Protein 6Z3N (pdb70)

Sequence (704 aa):
THLADHYNQAWLFAARAHRNQTLSGSPLPYLVHLGVANELLAADRDGAIERLGETLQIAVLHDTLEDTATSPEELRQQFGEFVCAGVQALSKRVGDGPKRSLDDYLQALAEGPAQYALVKLCDRITNLQPPPQTWNQDKIANYHQESQLILARLGHAHAATARRLREKIEHYRQYYTHLADHYNQAWLFAARAHRNQQTLSGSPLPYLVHLGVANELLAADRDGAIERLGETLQIAVLHDTLEDTATSPEELRQQFGEFVCAGVQALSKRVGDGPKRSLDDYLQALAEGPAQYALVKLCDRITNLQPPPQTWNQDKIANYHQESQLILARLGHAHAATARRLREKIEHYRQYYTHLADHYNQAWLFAARAHRNQTLSGSPLPYLVHLGVANELLAADRDGAIERLGETLQIAVLHDTLEDTATSPEELRQQFGEFVCAGVQALSKRVGDGPKRSLDDYLQALAEGPAQYALVKLCDRITNLQPPPQTWNQDKIANYHQESQLILARLGHAHAATARRLREKIEHYRQYYTHLADHYNQAWLFAARAHRNQTLSGSPLPYLVHLGVANELLAADRDGAIERLGETLQIAVLHDTLEDTATSPEELRQQFGEFVCAGVQALSKRVGDGPKRSLDDYLQALAEGPAQYALVKLCDRITNLQPPPQTWNQDKIANYHQESQLILARLGHAHAATARRLREKIEHYRQYY

Radius of gyration: 28.35 Å; Cα contacts (8 Å, |Δi|>4): 987; chains: 4; bounding box: 75×57×68 Å

Secondary structure (P-SEA, 3-state):
ccaaaaaaaaaaaaaaaaccccccccccccccccccaaaaaaaaaaccccaaaaaaaaaaaccccccccccaaaaaacccaaaaaaaaaacccccccccccaaaaaaaaaaccaaaaaaaaaaaaaacccccccccaaaaaaaaaaaaaaaaacccccaaaaaaaaaaaaaacccc/ccaaaaaaaaaaaaaaaaccccccccccccccccccaaaaaaaaaaccccaaaaaaaaaaaccccccccccaaaaaacccaaaaaaaaaacccccccccccaaaaaaaaaaccaaaaaaaaaaaaaacccccccccaaaaaaaaaaaaaaaaacccccaaaaaaaaaaaaaacccc/ccaaaaaaaaaaaaaaaaccccccccccccccccccaaaaaaaaaaccccaaaaaaaaaaaccccccccccaaaaaacccaaaaaaaaaacccccccccccaaaaaaaaaaccaaaaaaaaaaaaaacccccccccaaaaaaaaaaaaaaaaacccccaaaaaaaaaaaaaacccc/ccaaaaaaaaaaaaaaaaccccccccccccccccccaaaaaaaaaaccccaaaaaaaaaaaccccccccccaaaaaacccaaaaaaaaaacccccccccccaaaaaaaaaaccaaaaaaaaaaaaaacccccccccaaaaaaaaaaaaaaaaccccccaaaaaaaaaaaaaacccc

Solvent-accessible surface area: 31988 Å² total

Nearest PDB structures (foldseek):
  6z3n-assembly2_DDD  TM=1.006E+00  e=8.469E-25  Pseudomonas aeruginosa PAO1
  6yvc-assembly3_C  TM=9.981E-01  e=6.925E-23  Pseudomonas aeruginosa
  6z3o-assembly1_CCC-2  TM=9.935E-01  e=6.008E-23  Pseudomonas aeruginosa PAO1
  6yvc-assembly1_A  TM=9.984E-01  e=2.158E-22  Pseudomonas aeruginosa
  6yvc-assembly2_B  TM=9.973E-01  e=5.305E-22  Pseudomonas aeruginosa

Structure (mmCIF, N/CA/C/O backbone):
data_6Z3N
#
_entry.id   6Z3N
#
_cell.length_a   85.310
_cell.length_b   85.900
_cell.length_c   122.640
_cell.angle_alpha   90.000
_cell.angle_beta   102.340
_cell.angle_gamma   90.000
#
_symmetry.space_group_name_H-M   'C 1 2 1'
#
loop_
_entity.id
_entity.type
_entity.pdbx_description
1 polymer Hydrolase
2 non-polymer 'ACETATE ION'
3 non-polymer 'NICKEL (II) ION'
4 non-polymer GLYCEROL
5 water water
#
loop_
_atom_site.group_PDB
_atom_site.id
_atom_site.type_symbol
_atom_site.label_atom_id
_atom_site.label_alt_id
_atom_site.label_comp_id
_atom_site.label_asym_id
_atom_site.label_entity_id
_atom_site.label_seq_id
_atom_site.pdbx_PDB_ins_code
_atom_site.Cartn_x
_atom_site.Cartn_y
_atom_site.Cartn_z
_atom_site.occupancy
_atom_site.B_iso_or_equiv
_atom_site.auth_seq_id
_atom_site.auth_comp_id
_atom_site.auth_asym_id
_atom_site.auth_atom_id
_atom_site.pdbx_PDB_model_num
ATOM 1 N N . THR A 1 29 ? -79.287 11.650 3.011 1.000 51.102 8 THR AAA N 1
ATOM 2 C CA . THR A 1 29 ? -79.106 12.659 4.020 1.000 57.014 8 THR AAA CA 1
ATOM 3 C C . THR A 1 29 ? -77.640 13.131 3.955 1.000 45.034 8 THR AAA C 1
ATOM 4 O O . THR A 1 29 ? -76.735 12.393 3.471 1.000 49.974 8 THR AAA O 1
ATOM 8 N N . HIS A 1 30 ? -77.423 14.325 4.474 1.000 32.855 9 HIS AAA N 1
ATOM 9 C CA . HIS A 1 30 ? -76.207 15.149 4.304 1.000 26.592 9 HIS AAA CA 1
ATOM 10 C C . HIS A 1 30 ? -75.019 14.570 5.109 1.000 27.319 9 HIS AAA C 1
ATOM 11 O O . HIS A 1 30 ? -75.173 14.128 6.222 1.000 24.101 9 HIS AAA O 1
ATOM 18 N N . LEU A 1 31 ? -73.831 14.641 4.544 1.000 26.292 10 LEU AAA N 1
ATOM 19 C CA . LEU A 1 31 ? -72.558 14.210 5.176 1.000 26.117 10 LEU AAA CA 1
ATOM 20 C C . LEU A 1 31 ? -72.369 14.838 6.574 1.000 21.573 10 LEU AAA C 1
ATOM 21 O O . LEU A 1 31 ? -71.923 14.100 7.510 1.000 24.905 10 LEU AAA O 1
ATOM 26 N N . ALA A 1 32 ? -72.761 16.100 6.767 1.000 21.451 11 ALA AAA N 1
ATOM 27 C CA . ALA A 1 32 ? -72.583 16.791 8.077 1.000 23.135 11 ALA AAA CA 1
ATOM 28 C C . ALA A 1 32 ? -73.565 16.214 9.108 1.000 26.116 11 ALA AAA C 1
ATOM 29 O O . ALA A 1 32 ? -73.224 16.194 10.311 1.000 25.492 11 ALA AAA O 1
ATOM 31 N N . ASP A 1 33 ? -74.735 15.755 8.661 1.000 22.109 12 ASP AAA N 1
ATOM 32 C CA . ASP A 1 33 ? -75.736 15.136 9.555 1.000 23.365 12 ASP AAA CA 1
ATOM 33 C C . ASP A 1 33 ? -75.248 13.749 9.973 1.000 22.056 12 ASP AAA C 1
ATOM 34 O O . ASP A 1 33 ? -75.465 13.384 11.153 1.000 24.881 12 ASP AAA O 1
ATOM 39 N N . HIS A 1 34 ? -74.586 13.012 9.072 1.000 20.550 13 HIS AAA N 1
ATOM 40 C CA . HIS A 1 34 ? -73.961 11.718 9.410 1.000 23.579 13 HIS AAA CA 1
ATOM 41 C C . HIS A 1 34 ? -72.909 11.941 10.487 1.000 20.705 13 HIS AAA C 1
A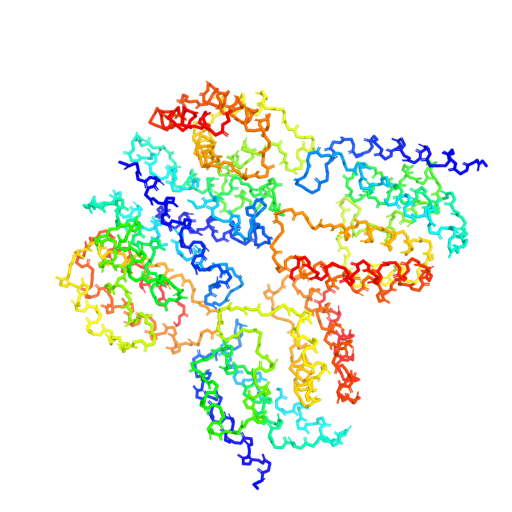TOM 42 O O . HIS A 1 34 ? -72.921 11.238 11.491 1.000 23.763 13 HIS AAA O 1
ATOM 49 N N . TYR A 1 35 ? -72.045 12.944 10.290 1.000 21.289 14 TYR AAA N 1
ATOM 50 C CA . TYR A 1 35 ? -70.968 13.256 11.260 1.000 23.845 14 TYR AAA CA 1
ATOM 51 C C . TYR A 1 35 ? -71.596 13.557 12.621 1.000 21.540 14 TYR AAA C 1
ATOM 52 O O . TYR A 1 35 ? -71.159 13.015 13.607 1.000 22.483 14 TYR AAA O 1
ATOM 61 N N . ASN A 1 36 ? -72.592 14.454 12.633 1.000 19.818 15 ASN AAA N 1
ATOM 62 C CA . ASN A 1 36 ? -73.143 15.004 13.895 1.000 21.656 15 ASN AAA CA 1
ATOM 63 C C . ASN A 1 36 ? -73.706 13.849 14.733 1.000 23.122 15 ASN AAA C 1
ATOM 64 O O . ASN A 1 36 ? -73.518 13.816 15.952 1.000 25.901 15 ASN AAA O 1
ATOM 69 N N . GLN A 1 37 ? -74.378 12.903 14.093 1.000 22.821 16 GLN AAA N 1
ATOM 70 C CA . GLN A 1 37 ? -75.036 11.817 14.846 1.000 25.166 16 GLN AAA CA 1
ATOM 71 C C . GLN A 1 37 ? -73.966 10.966 15.523 1.000 23.131 16 GLN AAA C 1
ATOM 72 O O . GLN A 1 37 ? -74.139 10.613 16.704 1.000 26.881 16 GLN AAA O 1
ATOM 78 N N . ALA A 1 38 ? -72.889 10.673 14.817 1.000 23.404 17 ALA AAA N 1
ATOM 79 C CA . ALA A 1 38 ? -71.799 9.814 15.342 1.000 24.105 17 ALA AAA CA 1
ATOM 80 C C . ALA A 1 38 ? -70.985 10.599 16.387 1.000 23.887 17 ALA AAA C 1
ATOM 81 O O . ALA A 1 38 ? -70.636 10.029 17.462 1.000 24.668 17 ALA AAA O 1
ATOM 83 N N . TRP A 1 39 ? -70.731 11.882 16.102 1.000 22.584 18 TRP AAA N 1
ATOM 84 C CA . TRP A 1 39 ? -69.956 12.808 16.976 1.000 21.988 18 TRP AAA CA 1
ATOM 85 C C . TRP A 1 39 ? -70.625 12.965 18.352 1.000 25.183 18 TRP AAA C 1
ATOM 86 O O . TRP A 1 39 ? -69.963 12.781 19.384 1.000 26.346 18 TRP AAA O 1
ATOM 97 N N . LEU A 1 40 ? -71.927 13.214 18.384 1.000 27.469 19 LEU AAA N 1
ATOM 98 C CA . LEU A 1 40 ? -72.642 13.381 19.674 1.000 29.263 19 LEU AAA CA 1
ATOM 99 C C . LEU A 1 40 ? -72.631 12.050 20.424 1.000 28.909 19 LEU AAA C 1
ATOM 100 O O . LEU A 1 40 ? -72.324 12.033 21.639 1.000 33.069 19 LEU AAA O 1
ATOM 105 N N . PHE A 1 41 ? -72.875 10.962 19.697 1.000 28.720 20 PHE AAA N 1
ATOM 106 C CA . PHE A 1 41 ? -72.803 9.600 20.252 1.000 28.431 20 PHE AAA CA 1
ATOM 107 C C . PHE A 1 41 ? -71.432 9.362 20.873 1.000 33.030 20 PHE AAA C 1
ATOM 108 O O . PHE A 1 41 ? -71.422 8.922 22.032 1.000 32.997 20 PHE AAA O 1
ATOM 116 N N . ALA A 1 42 ? -70.347 9.627 20.145 1.000 29.981 21 ALA AAA N 1
ATOM 117 C CA . ALA A 1 42 ? -68.970 9.427 20.644 1.000 30.239 21 ALA AAA CA 1
ATOM 118 C C . ALA A 1 42 ? -68.689 10.367 21.838 1.000 29.594 21 ALA AAA C 1
ATOM 119 O O . ALA A 1 42 ? -68.112 9.896 22.822 1.000 34.063 21 ALA AAA O 1
ATOM 121 N N . ALA A 1 43 ? -69.069 11.638 21.787 1.000 30.224 22 ALA AAA N 1
ATOM 122 C CA . ALA A 1 43 ? -68.763 12.600 22.881 1.000 29.298 22 ALA AAA CA 1
ATOM 123 C C . ALA A 1 43 ? -69.332 12.077 24.195 1.000 32.005 22 ALA AAA C 1
ATOM 124 O O . ALA A 1 43 ? -68.636 12.170 25.229 1.000 39.011 22 ALA AAA O 1
ATOM 126 N N . ARG A 1 44 ? -70.541 11.514 24.141 1.000 34.951 23 ARG AAA N 1
ATOM 127 C CA . ARG A 1 44 ? -71.239 10.944 25.333 1.000 34.071 23 ARG AAA CA 1
ATOM 128 C C . ARG A 1 44 ? -70.534 9.653 25.749 1.000 35.780 23 ARG AAA C 1
ATOM 129 O O . ARG A 1 44 ? -70.196 9.534 26.932 1.000 43.212 23 ARG AAA O 1
ATOM 137 N N . ALA A 1 45 ? -70.269 8.730 24.818 1.000 33.287 24 ALA AAA N 1
ATOM 138 C CA . ALA A 1 45 ? -69.679 7.403 25.145 1.000 37.619 24 ALA AAA CA 1
ATOM 139 C C . ALA A 1 45 ? -68.309 7.580 25.812 1.000 37.695 24 ALA AAA C 1
ATOM 140 O O . ALA A 1 45 ? -68.008 6.819 26.746 1.000 37.987 24 ALA AAA O 1
ATOM 142 N N . HIS A 1 46 ? -67.494 8.517 25.307 1.000 32.164 25 HIS AAA N 1
ATOM 143 C CA . HIS A 1 46 ? -66.095 8.754 25.749 1.000 36.766 25 HIS AAA CA 1
ATOM 144 C C . HIS A 1 46 ? -66.045 9.885 26.800 1.000 36.379 25 HIS AAA C 1
ATOM 145 O O . HIS A 1 46 ? -64.933 10.473 27.008 1.000 40.590 25 HIS AAA O 1
ATOM 152 N N . ARG A 1 47 ? -67.168 10.225 27.447 1.000 39.180 26 ARG AAA N 1
ATOM 153 C CA . ARG A 1 47 ? -67.268 11.487 28.243 1.000 48.258 26 ARG AAA CA 1
ATOM 154 C C . ARG A 1 47 ? -66.244 11.472 29.387 1.000 49.039 26 ARG AAA C 1
ATOM 155 O O . ARG A 1 47 ? -65.717 12.543 29.763 1.000 57.310 26 ARG AAA O 1
ATOM 163 N N . ASN A 1 48 ? -65.882 10.314 29.911 1.000 46.399 27 ASN AAA N 1
ATOM 164 C CA . ASN A 1 48 ? -65.050 10.394 31.138 1.000 79.774 27 ASN AAA CA 1
ATOM 165 C C . ASN A 1 48 ? -63.630 9.955 30.756 1.000 80.124 27 ASN AAA C 1
ATOM 166 O O . ASN A 1 48 ? -62.931 9.425 31.653 1.000 85.046 27 ASN AAA O 1
ATOM 171 N N . GLN A 1 49 ? -63.212 10.239 29.504 1.000 47.546 28 GLN AAA N 1
ATOM 172 C CA . GLN A 1 49 ? -61.947 9.725 28.900 1.000 42.691 28 GLN AAA CA 1
ATOM 173 C C . GLN A 1 49 ? -61.101 10.882 28.334 1.000 39.299 28 GLN AAA C 1
ATOM 174 O O . GLN A 1 49 ? -61.639 11.819 27.707 1.000 40.474 28 GLN AAA O 1
ATOM 180 N N . THR A 1 50 ? -59.789 10.778 28.532 1.000 45.350 29 THR AAA N 1
ATOM 181 C CA . THR A 1 50 ? -58.756 11.817 28.269 1.000 40.900 29 THR AAA CA 1
ATOM 182 C C . THR A 1 50 ? -57.787 11.263 27.196 1.000 40.790 29 THR AAA C 1
ATOM 183 O O . THR A 1 50 ? -57.769 10.025 27.001 1.000 46.495 29 THR AAA O 1
ATOM 187 N N . LEU A 1 51 ? -56.987 12.116 26.538 1.000 39.824 30 LEU AAA N 1
ATOM 188 C CA . LEU A 1 51 ? -55.787 11.688 25.750 1.000 47.051 30 LEU AAA CA 1
ATOM 189 C C . LEU A 1 51 ? -54.726 11.113 26.695 1.000 62.935 30 LEU AAA C 1
ATOM 190 O O . LEU A 1 51 ? -54.770 11.491 27.869 1.000 72.930 30 LEU AAA O 1
ATOM 195 N N . SER A 1 52 ? -53.776 10.307 26.188 1.000 73.091 31 SER AAA N 1
ATOM 196 C CA . SER A 1 52 ? -52.625 9.729 26.945 1.000 74.276 31 SER AAA CA 1
ATOM 197 C C . SER A 1 52 ? -51.888 10.813 27.739 1.000 73.657 31 SER AAA C 1
ATOM 198 O O . SER A 1 52 ? -51.232 11.667 27.095 1.000 83.033 31 SER AAA O 1
ATOM 201 N N . GLY A 1 53 ? -51.963 10.761 29.077 1.000 75.284 32 GLY AAA N 1
ATOM 202 C CA . GLY A 1 53 ? -51.201 11.639 29.991 1.000 87.631 32 GLY AAA CA 1
ATOM 203 C C . GLY A 1 53 ? -51.397 13.117 29.677 1.000 84.113 32 GLY AAA C 1
ATOM 204 O O . GLY A 1 53 ? -50.508 13.932 29.996 1.000 78.530 32 GLY AAA O 1
ATOM 205 N N . SER A 1 54 ? -52.517 13.460 29.049 1.000 74.055 33 SER AAA N 1
ATOM 206 C CA . SER A 1 54 ? -52.970 14.848 28.810 1.000 62.519 33 SER AAA CA 1
ATOM 207 C C . SER A 1 54 ? -54.333 14.984 29.473 1.000 55.856 33 SER AAA C 1
ATOM 208 O O . SER A 1 54 ? -55.099 14.025 29.512 1.000 58.998 33 SER AAA O 1
ATOM 211 N N . PRO A 1 55 ? -54.657 16.152 30.056 1.000 57.920 34 PRO AAA N 1
ATOM 212 C CA . PRO A 1 55 ? -55.992 16.383 30.611 1.000 57.042 34 PRO AAA CA 1
ATOM 213 C C . PRO A 1 55 ? -57.072 16.638 29.546 1.000 53.194 34 PRO AAA C 1
ATOM 214 O O . PRO A 1 55 ? -58.248 16.678 29.893 1.000 55.224 34 PRO AAA O 1
ATOM 218 N N . LEU A 1 56 ? -56.671 16.794 28.282 1.000 42.020 35 LEU AAA N 1
ATOM 219 C CA . LEU A 1 56 ? -57.601 17.120 27.174 1.000 38.477 35 LEU AAA CA 1
ATOM 220 C C . LEU A 1 56 ? -58.508 15.921 26.884 1.000 34.935 35 LEU AAA C 1
ATOM 221 O O . LEU A 1 56 ? -58.170 14.761 27.089 1.000 36.866 35 LEU AAA O 1
ATOM 226 N N . PRO A 1 57 ? -59.760 16.168 26.471 1.000 33.764 36 PRO AAA N 1
ATOM 227 C CA . PRO A 1 57 ? -60.693 15.076 26.211 1.000 30.696 36 PRO AAA CA 1
ATOM 228 C C . PRO A 1 57 ? -60.219 14.170 25.075 1.000 32.050 36 PRO AAA C 1
ATOM 229 O O . PRO A 1 57 ? -59.582 14.669 24.128 1.000 29.507 36 PRO AAA O 1
ATOM 233 N N . TYR A 1 58 ? -60.586 12.882 25.159 1.000 30.577 37 TYR AAA N 1
ATOM 234 C CA . TYR A 1 58 ? -60.274 11.895 24.094 1.000 34.288 37 TYR AAA CA 1
ATOM 235 C C . TYR A 1 58 ? -60.925 12.352 22.784 1.000 26.817 37 TYR AAA C 1
ATOM 236 O O . TYR A 1 58 ? -60.418 12.030 21.710 1.000 28.968 37 TYR AAA O 1
ATOM 245 N N . LEU A 1 59 ? -61.997 13.132 22.872 1.000 28.752 38 LEU AAA N 1
ATOM 246 C CA . LEU A 1 59 ? -62.666 13.692 21.681 1.000 28.655 38 LEU AAA CA 1
ATOM 247 C C . LEU A 1 59 ? -61.665 14.428 20.793 1.000 27.772 38 LEU AAA C 1
ATOM 248 O O . LEU A 1 59 ? -61.894 14.486 19.592 1.000 29.343 38 LEU AAA O 1
ATOM 253 N N . VAL A 1 60 ? -60.591 14.983 21.355 1.000 27.238 39 VAL AAA N 1
ATOM 254 C CA . VAL A 1 60 ? -59.566 15.707 20.555 1.000 24.303 39 VAL AAA CA 1
ATOM 255 C C . VAL A 1 60 ? -59.018 14.726 19.510 1.000 21.728 39 VAL AAA C 1
ATOM 256 O O . VAL A 1 60 ? -58.812 15.112 18.370 1.000 22.973 39 VAL AAA O 1
ATOM 260 N N . HIS A 1 61 ? -58.777 13.474 19.903 1.000 23.049 40 HIS AAA N 1
ATOM 261 C CA . HIS A 1 61 ? -58.231 12.437 18.979 1.000 26.440 40 HIS AAA CA 1
ATOM 262 C C . HIS A 1 61 ? -59.248 12.146 17.867 1.000 25.269 40 HIS AAA C 1
ATOM 263 O O . HIS A 1 61 ? -58.900 12.189 16.661 1.000 23.802 40 HIS AAA O 1
ATOM 270 N N . LEU A 1 62 ? -60.495 11.913 18.240 1.000 27.338 41 LEU AAA N 1
ATOM 271 C CA . LEU A 1 62 ? -61.557 11.549 17.257 1.000 25.043 41 LEU AAA CA 1
ATOM 272 C C . LEU A 1 62 ? -61.794 12.685 16.254 1.000 23.088 41 LEU AAA C 1
ATOM 273 O O . LEU A 1 62 ? -61.989 12.379 15.066 1.000 23.034 41 LEU AAA O 1
ATOM 278 N N . GLY A 1 63 ? -61.697 13.942 16.673 1.000 22.855 42 GLY AAA N 1
ATOM 279 C CA . GLY A 1 63 ? -61.851 15.076 15.724 1.000 21.907 42 GLY AAA CA 1
ATOM 280 C C . GLY A 1 63 ? -60.793 15.029 14.634 1.000 21.938 42 GLY AAA C 1
ATOM 281 O O . GLY A 1 63 ? -61.071 15.260 13.459 1.000 22.179 42 GLY AAA O 1
ATOM 290 N N . VAL A 1 65 ? -59.048 12.340 13.660 1.000 18.690 44 VAL AAA N 1
ATOM 291 C CA . VAL A 1 65 ? -59.147 11.160 12.806 1.000 19.828 44 VAL AAA CA 1
ATOM 292 C C . VAL A 1 65 ? -60.257 11.381 11.768 1.000 20.972 44 VAL AAA C 1
ATOM 293 O O . VAL A 1 65 ? -60.035 11.058 10.578 1.000 20.832 44 VAL AAA O 1
ATOM 297 N N . ALA A 1 66 ? -61.407 11.901 12.183 1.000 20.092 45 ALA AAA N 1
ATOM 298 C CA . ALA A 1 66 ? -62.534 12.157 11.243 1.000 21.557 45 ALA AAA CA 1
ATOM 299 C C . ALA A 1 66 ? -62.128 13.224 10.226 1.000 21.466 45 ALA AAA C 1
ATOM 300 O O . ALA A 1 66 ? -62.482 13.083 9.036 1.000 20.932 45 ALA AAA O 1
ATOM 302 N N . ASN A 1 67 ? -61.424 14.275 10.653 1.000 19.788 46 ASN AAA N 1
ATOM 303 C CA . ASN A 1 67 ? -60.980 15.315 9.711 1.000 17.979 46 ASN AAA CA 1
ATOM 304 C C . ASN A 1 67 ? -60.010 14.690 8.711 1.000 18.623 46 ASN AAA C 1
ATOM 305 O O . ASN A 1 67 ? -60.105 15.026 7.527 1.000 20.300 46 ASN AAA O 1
ATOM 310 N N . GLU A 1 68 ? -59.102 13.826 9.153 1.000 18.875 47 GLU AAA N 1
ATOM 311 C CA . GLU A 1 68 ? -58.169 13.159 8.189 1.000 20.144 47 GLU AAA CA 1
ATOM 312 C C . GLU A 1 68 ? -58.983 12.380 7.138 1.000 21.454 47 GLU AAA C 1
ATOM 313 O O . GLU A 1 68 ? -58.637 12.411 5.956 1.000 19.604 47 GLU AAA O 1
ATOM 319 N N . LEU A 1 69 ? -60.026 11.674 7.568 1.000 19.561 48 LEU AAA N 1
ATOM 320 C CA . LEU A 1 69 ? -60.843 10.838 6.659 1.000 21.224 48 LEU AAA CA 1
ATOM 321 C C . LEU A 1 69 ? -61.509 11.737 5.614 1.000 19.987 48 LEU AAA C 1
ATOM 322 O O . LEU A 1 69 ? -61.432 11.433 4.386 1.000 22.590 48 LEU AAA O 1
ATOM 327 N N . LEU A 1 70 ? -62.149 12.804 6.062 1.000 22.028 49 LEU AAA N 1
ATOM 328 C CA . LEU A 1 70 ? -62.887 13.695 5.136 1.000 24.036 49 LEU AAA CA 1
ATOM 329 C C . LEU A 1 70 ? -61.887 14.368 4.204 1.000 26.855 49 LEU AAA C 1
ATOM 330 O O . LEU A 1 70 ? -62.151 14.414 2.990 1.000 29.698 49 LEU AAA O 1
ATOM 335 N N . ALA A 1 71 ? -60.733 14.813 4.726 1.000 23.250 50 ALA AAA N 1
ATOM 336 C CA . ALA A 1 71 ? -59.673 15.369 3.877 1.000 20.134 50 ALA AAA CA 1
ATOM 337 C C . ALA A 1 71 ? -59.200 14.333 2.854 1.000 20.815 50 ALA AAA C 1
ATOM 338 O O . ALA A 1 71 ? -58.888 14.730 1.733 1.000 29.562 50 ALA AAA O 1
ATOM 340 N N . ALA A 1 72 ? -59.136 13.035 3.202 1.000 21.953 51 ALA AAA N 1
ATOM 341 C CA . ALA A 1 72 ? -58.623 11.981 2.292 1.000 22.782 51 ALA AAA CA 1
ATOM 342 C C . ALA A 1 72 ? -59.531 11.875 1.063 1.000 23.319 51 ALA AAA C 1
ATOM 343 O O . ALA A 1 72 ? -59.036 11.601 -0.030 1.000 22.295 51 ALA AAA O 1
ATOM 345 N N . ASP A 1 73 ? -60.830 12.095 1.247 1.000 25.263 52 ASP AAA N 1
ATOM 346 C CA . ASP A 1 73 ? -61.816 11.966 0.150 1.000 25.827 52 ASP AAA CA 1
ATOM 347 C C . ASP A 1 73 ? -61.477 12.968 -0.957 1.000 23.512 52 ASP AAA C 1
ATOM 348 O O . ASP A 1 73 ? -61.729 12.635 -2.116 1.000 29.811 52 ASP AAA O 1
ATOM 353 N N . ARG A 1 74 ? -60.902 14.130 -0.617 1.000 23.399 53 ARG AAA N 1
ATOM 354 C CA . ARG A 1 74 ? -60.560 15.198 -1.604 1.000 26.555 53 ARG AAA CA 1
ATOM 355 C C . ARG A 1 74 ? -59.448 14.713 -2.518 1.000 27.565 53 ARG AAA C 1
ATOM 356 O O . ARG A 1 74 ? -59.347 15.278 -3.613 1.000 30.192 53 ARG AAA O 1
ATOM 364 N N . ASP A 1 75 ? -58.627 13.758 -2.057 1.000 25.807 54 ASP AAA N 1
ATOM 365 C CA . ASP A 1 75 ? -57.451 13.213 -2.800 1.000 28.097 54 ASP AAA CA 1
ATOM 366 C C . ASP A 1 75 ? -57.750 11.802 -3.338 1.000 26.230 54 ASP AAA C 1
ATOM 367 O O . ASP A 1 75 ? -56.801 11.025 -3.622 1.000 30.467 54 ASP AAA O 1
ATOM 372 N N . GLY A 1 76 ? -59.012 11.438 -3.460 1.000 27.820 55 GLY AAA N 1
ATOM 373 C CA . GLY A 1 76 ? -59.404 10.101 -3.949 1.000 26.761 55 GLY AAA CA 1
ATOM 374 C C . GLY A 1 76 ? -60.723 9.699 -3.341 1.000 27.382 55 GLY AAA C 1
ATOM 375 O O . GLY A 1 76 ? -60.749 9.354 -2.149 1.000 24.757 55 GLY AAA O 1
ATOM 376 N N . ALA A 1 77 ? -61.805 9.789 -4.111 1.000 27.911 56 ALA AAA N 1
ATOM 377 C CA . ALA A 1 77 ? -63.187 9.635 -3.600 1.000 25.777 56 ALA AAA CA 1
ATOM 378 C C . ALA A 1 77 ? -63.341 8.235 -2.980 1.000 24.962 56 ALA AAA C 1
ATOM 379 O O . ALA A 1 77 ? -62.712 7.267 -3.478 1.000 29.464 56 ALA AAA O 1
ATOM 381 N N . ILE A 1 78 ? -64.095 8.148 -1.888 1.000 26.663 57 ILE AAA N 1
ATOM 382 C CA . ILE A 1 78 ? -64.299 6.975 -0.987 1.000 29.854 57 ILE AAA CA 1
ATOM 383 C C . ILE A 1 78 ? -65.745 6.565 -1.235 1.000 29.470 57 ILE AAA C 1
ATOM 384 O O . ILE A 1 78 ? -66.602 7.463 -1.257 1.000 30.307 57 ILE AAA O 1
ATOM 389 N N . GLU A 1 79 ? -66.023 5.300 -1.494 1.000 31.064 58 GLU AAA N 1
ATOM 390 C CA . GLU A 1 79 ? -67.431 4.799 -1.494 1.000 34.095 58 GLU AAA CA 1
ATOM 391 C C . GLU A 1 79 ? -67.954 4.834 -0.061 1.000 25.009 58 GLU AAA C 1
ATOM 392 O O . GLU A 1 79 ? -67.186 4.559 0.838 1.000 26.765 58 GLU AAA O 1
ATOM 398 N N . ARG A 1 80 ? -69.241 5.110 0.130 1.000 26.895 59 ARG AAA N 1
ATOM 399 C CA . ARG A 1 80 ? -69.914 5.103 1.459 1.000 24.547 59 ARG AAA CA 1
ATOM 400 C C . ARG A 1 80 ? -69.185 6.070 2.404 1.000 23.098 59 ARG AAA C 1
ATOM 401 O O . ARG A 1 80 ? -68.899 5.731 3.561 1.000 24.065 59 ARG AAA O 1
ATOM 409 N N . LEU A 1 81 ? -68.982 7.283 1.961 1.000 22.524 60 LEU AAA N 1
ATOM 410 C CA . LEU A 1 81 ? -68.202 8.313 2.706 1.000 24.577 60 LEU AAA CA 1
ATOM 411 C C . LEU A 1 81 ? -68.884 8.640 4.043 1.000 24.936 60 LEU AAA C 1
ATOM 412 O O . LEU A 1 81 ? -68.192 8.676 5.069 1.000 25.789 60 LEU AAA O 1
ATOM 417 N N . GLY A 1 82 ? -70.181 8.907 4.042 1.000 27.623 61 GLY AAA N 1
ATOM 418 C CA . GLY A 1 82 ? -70.911 9.229 5.279 1.000 23.939 61 GLY AAA CA 1
ATOM 419 C C . GLY A 1 82 ? -70.746 8.169 6.355 1.000 24.634 61 GLY AAA C 1
ATOM 420 O O . GLY A 1 82 ? -70.369 8.510 7.494 1.000 25.637 61 GLY AAA O 1
ATOM 421 N N . GLU A 1 83 ? -70.930 6.898 5.996 1.000 26.229 62 GLU AAA N 1
ATOM 422 C CA . GLU A 1 83 ? -70.780 5.784 6.967 1.000 25.182 62 GLU AAA CA 1
ATOM 423 C C . GLU A 1 83 ? -69.322 5.650 7.389 1.000 21.842 62 GLU AAA C 1
ATOM 424 O O . GLU A 1 83 ? -69.109 5.377 8.554 1.000 24.271 62 GLU AAA O 1
ATOM 430 N N . THR A 1 84 ? -68.370 5.872 6.473 1.000 23.930 63 THR AAA N 1
ATOM 431 C CA . THR A 1 84 ? -66.916 5.724 6.762 1.000 21.021 63 THR AAA CA 1
ATOM 432 C C . THR A 1 84 ? -66.533 6.852 7.728 1.000 19.671 63 THR AAA C 1
ATOM 433 O O . THR A 1 84 ? -65.768 6.634 8.643 1.000 20.027 63 THR AAA O 1
ATOM 437 N N . LEU A 1 85 ? -67.111 8.032 7.552 1.000 19.312 64 LEU AAA N 1
ATOM 438 C CA . LEU A 1 85 ? -66.824 9.149 8.462 1.000 18.990 64 LEU AAA CA 1
ATOM 439 C C . LEU A 1 85 ? -67.370 8.818 9.859 1.000 21.653 64 LEU AAA C 1
ATOM 440 O O . LEU A 1 85 ? -66.681 9.101 10.843 1.000 23.417 64 LEU AAA O 1
ATOM 445 N N . GLN A 1 86 ? -68.539 8.167 9.946 1.000 21.079 65 GLN AAA N 1
ATOM 446 C CA . GLN A 1 86 ? -69.097 7.729 11.249 1.000 19.798 65 GLN AAA CA 1
ATOM 447 C C . GLN A 1 86 ? -68.160 6.700 11.898 1.000 18.908 65 GLN AAA C 1
ATOM 448 O O . GLN A 1 86 ? -67.908 6.770 13.128 1.000 25.712 65 GLN AAA O 1
ATOM 454 N N . ILE A 1 87 ? -67.612 5.784 11.099 1.000 20.373 66 ILE AAA N 1
ATOM 455 C CA . ILE A 1 87 ? -66.685 4.749 11.630 1.000 20.351 66 ILE AAA CA 1
ATOM 456 C C . ILE A 1 87 ? -65.454 5.484 12.203 1.000 20.017 66 ILE AAA C 1
ATOM 457 O O . ILE A 1 87 ? -64.994 5.161 13.261 1.000 23.808 66 ILE AAA O 1
ATOM 462 N N . ALA A 1 88 ? -64.941 6.477 11.513 1.000 20.343 67 ALA AAA N 1
ATOM 463 C CA . ALA A 1 88 ? -63.787 7.256 12.005 1.000 20.048 67 ALA AAA CA 1
ATOM 464 C C . ALA A 1 88 ? -64.093 7.882 13.372 1.000 22.815 67 ALA AAA C 1
ATOM 465 O O . ALA A 1 88 ? -63.247 7.813 14.275 1.000 29.703 67 ALA AAA O 1
ATOM 467 N N . VAL A 1 89 ? -65.284 8.421 13.559 1.000 21.371 68 VAL AAA N 1
ATOM 468 C CA . VAL A 1 89 ? -65.695 9.030 14.853 1.000 22.473 68 VAL AAA CA 1
ATOM 469 C C . VAL A 1 89 ? -65.877 7.921 15.905 1.000 20.984 68 VAL AAA C 1
ATOM 470 O O . VAL A 1 89 ? -65.571 8.158 17.094 1.000 24.823 68 VAL AAA O 1
ATOM 474 N N . LEU A 1 90 ? -66.355 6.734 15.507 1.000 20.986 69 LEU AAA N 1
ATOM 475 C CA . LEU A 1 90 ? -66.876 5.719 16.469 1.000 21.899 69 LEU AAA CA 1
ATOM 476 C C . LEU A 1 90 ? -65.851 4.605 16.712 1.000 22.168 69 LEU AAA C 1
ATOM 477 O O . LEU A 1 90 ? -66.169 3.663 17.462 1.000 23.251 69 LEU AAA O 1
ATOM 482 N N . HIS A 1 91 ? -64.677 4.676 16.100 1.000 22.794 70 HIS AAA N 1
ATOM 483 C CA . HIS A 1 91 ? -63.771 3.500 15.942 1.000 25.690 70 HIS AAA CA 1
ATOM 484 C C . HIS A 1 91 ? -63.264 2.997 17.297 1.000 27.538 70 HIS AAA C 1
ATOM 485 O O . HIS A 1 91 ? -62.811 1.836 17.363 1.000 29.390 70 HIS AAA O 1
ATOM 492 N N . ASP A 1 92 ? -63.331 3.804 18.357 1.000 26.780 71 ASP AAA N 1
ATOM 493 C CA . ASP A 1 92 ? -62.824 3.385 19.688 1.000 33.104 71 ASP AAA CA 1
ATOM 494 C C . ASP A 1 92 ? -63.988 3.080 20.648 1.000 30.149 71 ASP AAA C 1
ATOM 495 O O . ASP A 1 92 ? -63.729 2.762 21.821 1.000 32.476 71 ASP AAA O 1
ATOM 500 N N . THR A 1 93 ? -65.238 3.141 20.207 1.000 32.287 72 THR AAA N 1
ATOM 501 C CA . THR A 1 93 ? -66.402 3.022 21.144 1.000 33.218 72 THR AAA CA 1
ATOM 502 C C . THR A 1 93 ? -66.493 1.613 21.747 1.000 34.918 72 THR AAA C 1
ATOM 503 O O . THR A 1 93 ? -66.877 1.505 22.927 1.000 37.725 72 THR AAA O 1
ATOM 507 N N . LEU A 1 94 ? -66.152 0.558 21.002 1.000 31.338 73 LEU AAA N 1
ATOM 508 C CA . LEU A 1 94 ? -66.301 -0.831 21.519 1.000 32.918 73 LEU AAA CA 1
ATOM 509 C C . LEU A 1 94 ? -65.106 -1.170 22.405 1.000 35.176 73 LEU AAA C 1
ATOM 510 O O . LEU A 1 94 ? -65.307 -1.892 23.412 1.000 39.952 73 LEU AAA O 1
ATOM 515 N N . GLU A 1 95 ? -63.919 -0.665 22.082 1.000 34.453 74 GLU AAA N 1
ATOM 516 C CA . GLU A 1 95 ? -62.723 -0.945 22.908 1.000 39.420 74 GLU AAA CA 1
ATOM 517 C C . GLU A 1 95 ? -62.889 -0.226 24.249 1.000 41.071 74 GLU AAA C 1
ATOM 518 O O . GLU A 1 95 ? -62.617 -0.869 25.275 1.000 46.837 74 GLU AAA O 1
ATOM 524 N N . ASP A 1 96 ? -63.342 1.029 24.260 1.000 39.960 75 ASP AAA N 1
ATOM 525 C CA . ASP A 1 96 ? -63.015 1.951 25.383 1.000 42.815 75 ASP AAA CA 1
ATOM 526 C C . ASP A 1 96 ? -64.254 2.383 26.168 1.000 41.728 75 ASP AAA C 1
ATOM 527 O O . ASP A 1 96 ? -64.061 3.077 27.167 1.000 51.065 75 ASP AAA O 1
ATOM 532 N N . THR A 1 97 ? -65.471 2.057 25.732 1.000 37.186 76 THR AAA N 1
ATOM 533 C CA . THR A 1 97 ? -66.721 2.629 26.322 1.000 42.623 76 THR AAA CA 1
ATOM 534 C C . THR A 1 97 ? -67.740 1.518 26.565 1.000 43.527 76 THR AAA C 1
ATOM 535 O O . THR A 1 97 ? -67.523 0.380 26.111 1.000 47.650 76 THR AAA O 1
ATOM 539 N N . ALA A 1 98 ? -68.842 1.877 27.205 1.000 47.857 77 ALA AAA N 1
ATOM 540 C CA . ALA A 1 98 ? -69.969 0.989 27.575 1.000 56.968 77 ALA AAA CA 1
ATOM 541 C C . ALA A 1 98 ? -70.760 0.579 26.329 1.000 56.907 77 ALA AAA C 1
ATOM 542 O O . ALA A 1 98 ? -71.652 -0.243 26.438 1.000 67.409 77 ALA AAA O 1
ATOM 544 N N . THR A 1 99 ? -70.415 1.100 25.161 1.000 48.850 78 THR AAA N 1
ATOM 545 C CA . THR A 1 99 ? -71.184 0.880 23.911 1.000 46.980 78 THR AAA CA 1
ATOM 546 C C . THR A 1 99 ? -71.195 -0.603 23.543 1.000 40.568 78 THR AAA C 1
ATOM 547 O O . THR A 1 99 ? -70.128 -1.213 23.620 1.000 44.669 78 THR AAA O 1
ATOM 551 N N . SER A 1 100 ? -72.342 -1.111 23.083 1.000 41.695 79 SER AAA N 1
ATOM 552 C CA . SER A 1 100 ? -72.550 -2.507 22.629 1.000 42.216 79 SER AAA CA 1
ATOM 553 C C . SER A 1 100 ? -72.591 -2.553 21.107 1.000 40.303 79 SER AAA C 1
ATOM 554 O O . SER A 1 100 ? -72.980 -1.580 20.472 1.000 38.504 79 SER AAA O 1
ATOM 557 N N . PRO A 1 101 ? -72.268 -3.691 20.463 1.000 42.701 80 PRO AAA N 1
ATOM 558 C CA . PRO A 1 101 ? -72.472 -3.808 19.017 1.000 43.818 80 PRO AAA CA 1
ATOM 559 C C . PRO A 1 101 ? -73.945 -3.575 18.659 1.000 49.995 80 PRO AAA C 1
ATOM 560 O O . PRO A 1 101 ? -74.192 -2.990 17.600 1.000 49.175 80 PRO AAA O 1
ATOM 564 N N . GLU A 1 102 ? -74.863 -4.018 19.528 1.000 48.866 81 GLU AAA N 1
ATOM 565 C CA . GLU A 1 102 ? -76.318 -3.896 19.283 1.000 63.955 81 GLU AAA CA 1
ATOM 566 C C . GLU A 1 102 ? -76.631 -2.397 19.119 1.000 60.739 81 GLU AAA C 1
ATOM 567 O O . GLU A 1 102 ? -77.307 -2.059 18.142 1.000 44.492 81 GLU AAA O 1
ATOM 573 N N . GLU A 1 103 ? -76.152 -1.528 20.019 1.000 56.919 82 GLU AAA N 1
ATOM 574 C CA . GLU A 1 103 ? -76.480 -0.078 19.986 1.000 51.730 82 GLU AAA CA 1
ATOM 575 C C . GLU A 1 103 ? -75.950 0.470 18.653 1.000 42.472 82 GLU AAA C 1
ATOM 576 O O . GLU A 1 103 ? -76.659 1.228 17.986 1.000 37.779 82 GLU AAA O 1
ATOM 582 N N . LEU A 1 104 ? -74.733 0.085 18.258 1.000 34.554 83 LEU AAA N 1
ATOM 583 C CA . LEU A 1 104 ? -74.146 0.604 16.983 1.000 31.781 83 LEU AAA CA 1
ATOM 584 C C . LEU A 1 104 ? -74.960 0.136 15.767 1.000 38.320 83 LEU AAA C 1
ATOM 585 O O . LEU A 1 104 ? -75.284 0.968 14.883 1.000 38.178 83 LEU AAA O 1
ATOM 590 N N . ARG A 1 105 ? -75.319 -1.152 15.718 1.000 34.136 84 ARG AAA N 1
ATOM 591 C CA . ARG A 1 105 ? -76.105 -1.689 14.585 1.000 34.326 84 ARG AAA CA 1
ATOM 592 C C . ARG A 1 105 ? -77.447 -0.950 14.531 1.000 35.805 84 ARG AAA C 1
ATOM 593 O O . ARG A 1 105 ? -77.810 -0.525 13.436 1.000 33.898 84 ARG AAA O 1
ATOM 601 N N . GLN A 1 106 ? -78.127 -0.748 15.665 1.000 36.976 85 GLN AAA N 1
ATOM 602 C CA . GLN A 1 106 ? -79.491 -0.145 15.676 1.000 36.429 85 GLN AAA CA 1
ATOM 603 C C . GLN A 1 106 ? -79.393 1.319 15.244 1.000 33.381 85 GLN AAA C 1
ATOM 604 O O . GLN A 1 106 ? -80.257 1.759 14.484 1.000 38.130 85 GLN AAA O 1
ATOM 610 N N . GLN A 1 107 ? -78.360 2.039 15.676 1.000 35.624 86 GLN AAA N 1
ATOM 611 C CA . GLN A 1 107 ? -78.312 3.507 15.485 1.000 31.670 86 GLN AAA CA 1
ATOM 612 C C . GLN A 1 107 ? -77.606 3.861 14.179 1.000 31.791 86 GLN AAA C 1
ATOM 613 O O . GLN A 1 107 ? -77.990 4.893 13.591 1.000 36.447 86 GLN AAA O 1
ATOM 619 N N . PHE A 1 108 ? -76.612 3.089 13.748 1.000 29.936 87 PHE AAA N 1
ATOM 620 C CA . PHE A 1 108 ? -75.756 3.438 12.574 1.000 27.371 87 PHE AAA CA 1
ATOM 621 C C . PHE A 1 108 ? -75.793 2.417 11.429 1.000 28.274 87 PHE AAA C 1
ATOM 622 O O . PHE A 1 108 ? -75.278 2.756 10.324 1.000 28.008 87 PHE AAA O 1
ATOM 630 N N . GLY A 1 109 ? -76.362 1.227 11.651 1.000 31.690 88 GLY AAA N 1
ATOM 631 C CA . GLY A 1 109 ? -76.434 0.163 10.633 1.000 30.958 88 GLY AAA CA 1
ATOM 632 C C . GLY A 1 109 ? -75.251 -0.811 10.647 1.000 32.148 88 GLY AAA C 1
ATOM 633 O O . GLY A 1 109 ? -74.197 -0.566 11.296 1.000 28.804 88 GLY AAA O 1
ATOM 634 N N . GLU A 1 110 ? -75.411 -1.920 9.925 1.000 30.655 89 GLU AAA N 1
ATOM 635 C CA . GLU A 1 110 ? -74.440 -3.054 9.942 1.000 29.579 89 GLU AAA CA 1
ATOM 636 C C . GLU A 1 110 ? -73.058 -2.614 9.428 1.000 28.725 89 GLU AAA C 1
ATOM 637 O O . GLU A 1 110 ? -72.049 -3.064 10.007 1.000 35.181 89 GLU AAA O 1
ATOM 643 N N . PHE A 1 111 ? -72.985 -1.814 8.369 1.000 26.973 90 PHE AAA N 1
ATOM 644 C CA . PHE A 1 111 ? -71.681 -1.461 7.762 1.000 25.614 90 PHE AAA CA 1
ATOM 645 C C . PHE A 1 111 ? -70.824 -0.674 8.764 1.000 26.986 90 PHE AAA C 1
ATOM 646 O O . PHE A 1 111 ? -69.608 -0.960 8.911 1.000 25.185 90 PHE AAA O 1
ATOM 654 N N . VAL A 1 112 ? -71.442 0.245 9.490 1.000 25.349 91 VAL AAA N 1
ATOM 655 C CA . VAL A 1 112 ? -70.743 1.009 10.571 1.000 24.153 91 VAL AAA CA 1
ATOM 656 C C . VAL A 1 112 ? -70.376 0.085 11.738 1.000 27.570 91 VAL AAA C 1
ATOM 657 O O . VAL A 1 112 ? -69.217 0.087 12.136 1.000 23.982 91 VAL AAA O 1
ATOM 661 N N . CYS A 1 113 ? -71.334 -0.663 12.289 1.000 27.202 92 CYS AAA N 1
ATOM 662 C CA . CYS A 1 113 ? -71.079 -1.666 13.353 1.000 29.207 92 CYS AAA CA 1
ATOM 663 C C . CYS A 1 113 ? -69.917 -2.578 12.936 1.000 27.864 92 CYS AAA C 1
ATOM 664 O O . CYS A 1 113 ? -68.976 -2.715 13.712 1.000 31.047 92 CYS AAA O 1
ATOM 667 N N . ALA A 1 114 ? -69.948 -3.165 11.744 1.000 30.342 93 ALA AAA N 1
ATOM 668 C CA . ALA A 1 114 ? -68.867 -4.085 11.284 1.000 32.490 93 ALA AAA CA 1
ATOM 669 C C . ALA A 1 114 ? -67.522 -3.347 11.202 1.000 24.197 93 ALA AAA C 1
ATOM 670 O O . ALA A 1 114 ? -66.476 -3.966 11.472 1.000 30.100 93 ALA AAA O 1
ATOM 672 N N . GLY A 1 115 ? -67.527 -2.079 10.828 1.000 25.037 94 GLY AAA N 1
ATOM 673 C CA . GLY A 1 115 ? -66.273 -1.307 10.764 1.000 24.532 94 GLY AAA CA 1
ATOM 674 C C . GLY A 1 115 ? -65.652 -1.108 12.136 1.000 26.787 94 GLY AAA C 1
ATOM 675 O O . GLY A 1 115 ? -64.425 -1.301 12.306 1.000 29.121 94 GLY AAA O 1
ATOM 676 N N . VAL A 1 116 ? -66.474 -0.694 13.094 1.000 23.375 95 VAL AAA N 1
ATOM 677 C CA . VAL A 1 116 ? -65.999 -0.474 14.476 1.000 27.351 95 VAL AAA CA 1
ATOM 678 C C . VAL A 1 116 ? -65.461 -1.813 15.030 1.000 26.948 95 VAL AAA C 1
ATOM 679 O O . VAL A 1 116 ? -64.396 -1.804 15.649 1.000 29.552 95 VAL AAA O 1
ATOM 683 N N . GLN A 1 117 ? -66.159 -2.935 14.796 1.000 27.209 96 GLN AAA N 1
ATOM 684 C CA . GLN A 1 117 ? -65.717 -4.269 15.240 1.000 27.455 96 GLN AAA CA 1
ATOM 685 C C . GLN A 1 117 ? -64.386 -4.615 14.563 1.000 26.755 96 GLN AAA C 1
ATOM 686 O O . GLN A 1 117 ? -63.495 -5.143 15.248 1.000 30.538 96 GLN AAA O 1
ATOM 692 N N . ALA A 1 118 ? -64.235 -4.300 13.280 1.000 25.807 97 ALA AAA N 1
ATOM 693 C CA . ALA A 1 118 ? -63.011 -4.641 12.504 1.000 28.264 97 ALA AAA CA 1
ATOM 694 C C . ALA A 1 118 ? -61.829 -3.886 13.122 1.000 29.147 97 ALA AAA C 1
ATOM 695 O O . ALA A 1 118 ? -60.731 -4.413 13.209 1.000 27.817 97 ALA AAA O 1
ATOM 697 N N . LEU A 1 119 ? -62.085 -2.679 13.607 1.000 26.471 98 LEU AAA N 1
ATOM 698 C CA . LEU A 1 119 ? -61.029 -1.783 14.141 1.000 23.651 98 LEU AAA CA 1
ATOM 699 C C . LEU A 1 119 ? -60.813 -2.010 15.635 1.000 25.206 98 LEU AAA C 1
ATOM 700 O O . LEU A 1 119 ? -59.932 -1.345 16.188 1.000 26.691 98 LEU AAA O 1
ATOM 705 N N . SER A 1 120 ? -61.599 -2.881 16.263 1.000 27.169 99 SER AAA N 1
ATOM 706 C CA . SER A 1 120 ? -61.470 -3.235 17.704 1.000 30.904 99 SER AAA CA 1
ATOM 707 C C . SER A 1 120 ? -60.585 -4.479 17.880 1.000 34.377 99 SER AAA C 1
ATOM 708 O O . SER A 1 120 ? -60.963 -5.566 17.412 1.000 36.842 99 SER AAA O 1
ATOM 711 N N . LYS A 1 121 ? -59.476 -4.307 18.593 1.000 35.354 100 LYS AAA N 1
ATOM 712 C CA . LYS A 1 121 ? -58.528 -5.389 18.985 1.000 42.236 100 LYS AAA CA 1
ATOM 713 C C . LYS A 1 121 ? -59.202 -6.277 20.023 1.000 42.152 100 LYS AAA C 1
ATOM 714 O O . LYS A 1 121 ? -58.938 -7.478 20.025 1.000 49.177 100 LYS AAA O 1
ATOM 720 N N . ARG A 1 122 ? -60.060 -5.675 20.854 1.000 47.513 101 ARG AAA N 1
ATOM 721 C CA . ARG A 1 122 ? -60.928 -6.363 21.840 1.000 53.465 101 ARG AAA CA 1
ATOM 722 C C . ARG A 1 122 ? -62.204 -5.539 22.016 1.000 51.624 101 ARG AAA C 1
ATOM 723 O O . ARG A 1 122 ? -62.092 -4.285 22.049 1.000 46.404 101 ARG AAA O 1
ATOM 731 N N . VAL A 1 123 ? -63.352 -6.213 22.114 1.000 53.207 102 VAL AAA N 1
ATOM 732 C CA . VAL A 1 123 ? -64.669 -5.569 22.418 1.000 72.316 102 VAL AAA CA 1
ATOM 733 C C . VAL A 1 123 ? -64.857 -5.658 23.938 1.000 84.720 102 VAL AAA C 1
ATOM 734 O O . VAL A 1 123 ? -65.353 -6.704 24.393 1.000 84.476 102 VAL AAA O 1
ATOM 738 N N . GLY A 1 124 ? -64.385 -4.638 24.680 1.000 76.385 103 GLY AAA N 1
ATOM 739 C CA . GLY A 1 124 ? -64.416 -4.571 26.161 1.000 80.932 103 GLY AAA CA 1
ATOM 740 C C . GLY A 1 124 ? -63.848 -5.817 26.820 1.000 84.698 103 GLY AAA C 1
ATOM 741 O O . GLY A 1 124 ? -62.708 -5.735 27.341 1.000 94.339 103 GLY AAA O 1
ATOM 742 N N . ASP A 1 125 ? -64.634 -6.910 26.824 1.000 118.930 104 ASP AAA N 1
ATOM 743 C CA . ASP A 1 125 ? -64.264 -8.289 27.257 1.000 114.508 104 ASP AAA CA 1
ATOM 744 C C . ASP A 1 125 ? -64.386 -9.258 26.074 1.000 111.491 104 ASP AAA C 1
ATOM 745 O O . ASP A 1 125 ? -65.175 -8.997 25.145 1.000 95.774 104 ASP AAA O 1
ATOM 750 N N . GLY A 1 126 ? -63.689 -10.386 26.160 1.000 97.840 105 GLY AAA N 1
ATOM 751 C CA . GLY A 1 126 ? -63.306 -11.201 24.996 1.000 94.620 105 GLY AAA CA 1
ATOM 752 C C . GLY A 1 126 ? -61.804 -11.031 24.770 1.000 78.935 105 GLY AAA C 1
ATOM 753 O O . GLY A 1 126 ? -61.213 -10.022 25.201 1.000 76.971 105 GLY AAA O 1
ATOM 754 N N . PRO A 1 127 ? -61.136 -12.050 24.184 1.000 97.645 106 PRO AAA N 1
ATOM 755 C CA . PRO A 1 127 ? -59.685 -11.994 24.015 1.000 120.791 106 PRO AAA CA 1
ATOM 756 C C . PRO A 1 127 ? -59.249 -10.894 23.020 1.000 93.592 106 PRO AAA C 1
ATOM 757 O O . PRO A 1 127 ? -59.966 -10.570 22.069 1.000 106.763 106 PRO AAA O 1
ATOM 761 N N . LYS A 1 128 ? -58.099 -10.277 23.309 1.000 53.524 107 LYS AAA N 1
ATOM 762 C CA . LYS A 1 128 ? -57.386 -9.316 22.420 1.000 54.271 107 LYS AAA CA 1
ATOM 763 C C . LYS A 1 128 ? -56.844 -10.070 21.190 1.000 50.482 107 LYS AAA C 1
ATOM 764 O O . LYS A 1 128 ? -56.126 -11.044 21.370 1.000 59.870 107 LYS AAA O 1
ATOM 770 N N . ARG A 1 129 ? -57.188 -9.639 19.973 1.000 36.213 108 ARG AAA N 1
ATOM 771 C CA . ARG A 1 129 ? -56.626 -10.202 18.730 1.000 40.241 108 ARG AAA CA 1
ATOM 772 C C . ARG A 1 129 ? -55.177 -9.717 18.649 1.000 35.743 108 ARG AAA C 1
ATOM 773 O O . ARG A 1 129 ? -54.884 -8.604 19.115 1.000 38.971 108 ARG AAA O 1
ATOM 781 N N . SER A 1 130 ? -54.274 -10.533 18.117 1.000 32.128 109 SER AAA N 1
ATOM 782 C CA . SER A 1 130 ? -52.876 -10.099 17.918 1.000 39.510 109 SER AAA CA 1
ATOM 783 C C . SER A 1 130 ? -52.822 -9.227 16.658 1.000 33.317 109 SER AAA C 1
ATOM 784 O O . SER A 1 130 ? -53.710 -9.329 15.812 1.000 32.788 109 SER AAA O 1
ATOM 787 N N . LEU A 1 131 ? -51.803 -8.393 16.551 1.000 31.038 110 LEU AAA N 1
ATOM 788 C CA . LEU A 1 131 ? -51.688 -7.372 15.472 1.000 29.461 110 LEU AAA CA 1
ATOM 789 C C . LEU A 1 131 ? -51.705 -8.067 14.107 1.000 26.442 110 LEU AAA C 1
ATOM 790 O O . LEU A 1 131 ? -52.359 -7.571 13.185 1.000 34.013 110 LEU AAA O 1
ATOM 795 N N . ASP A 1 132 ? -51.014 -9.195 13.992 1.000 28.758 111 ASP AAA N 1
ATOM 796 C CA . ASP A 1 132 ? -50.963 -9.964 12.725 1.000 29.680 111 ASP AAA CA 1
ATOM 797 C C . ASP A 1 132 ? -52.394 -10.252 12.255 1.000 30.041 111 ASP AAA C 1
ATOM 798 O O . ASP A 1 132 ? -52.713 -10.008 11.091 1.000 31.251 111 ASP AAA O 1
ATOM 803 N N . ASP A 1 133 ? -53.227 -10.790 13.130 1.000 28.798 112 ASP AAA N 1
ATOM 804 C CA . ASP A 1 133 ? -54.585 -11.237 12.746 1.000 32.555 112 ASP AAA CA 1
ATOM 805 C C . ASP A 1 133 ? -55.426 -9.995 12.484 1.000 32.334 112 ASP AAA C 1
ATOM 806 O O . ASP A 1 133 ? -56.202 -9.988 11.535 1.000 31.686 112 ASP AAA O 1
ATOM 811 N N . TYR A 1 134 ? -55.222 -8.964 13.303 1.000 27.937 113 TYR AAA N 1
ATOM 812 C CA . TYR A 1 134 ? -56.013 -7.716 13.256 1.000 24.963 113 TYR AAA CA 1
ATOM 813 C C . TYR A 1 134 ? -55.773 -7.025 11.901 1.000 26.136 113 TYR AAA C 1
ATOM 814 O O . TYR A 1 134 ? -56.740 -6.636 11.200 1.000 25.149 113 TYR AAA O 1
ATOM 823 N N . LEU A 1 135 ? -54.496 -6.895 11.520 1.000 25.975 114 LEU AAA N 1
ATOM 824 C CA . LEU A 1 135 ? -54.124 -6.222 10.258 1.000 23.947 114 LEU AAA CA 1
ATOM 825 C C . LEU A 1 135 ? -54.542 -7.080 9.079 1.000 24.585 114 LEU AAA C 1
ATOM 826 O O . LEU A 1 135 ? -55.025 -6.507 8.073 1.000 26.539 114 LEU AAA O 1
ATOM 831 N N . GLN A 1 136 ? -54.383 -8.398 9.180 1.000 23.200 115 GLN AAA N 1
ATOM 832 C CA . GLN A 1 136 ? -54.759 -9.289 8.044 1.000 27.506 115 GLN AAA CA 1
ATOM 833 C C . GLN A 1 136 ? -56.262 -9.113 7.773 1.000 23.649 115 GLN AAA C 1
ATOM 834 O O . GLN A 1 136 ? -56.650 -8.972 6.614 1.000 25.592 115 GLN AAA O 1
ATOM 840 N N . ALA A 1 137 ? -57.079 -9.146 8.805 1.000 25.608 116 ALA AAA N 1
ATOM 841 C CA . ALA A 1 137 ? -58.549 -9.020 8.691 1.000 26.663 116 ALA AAA CA 1
ATOM 842 C C . ALA A 1 137 ? -58.897 -7.645 8.086 1.000 27.112 116 ALA AAA C 1
ATOM 843 O O . ALA A 1 137 ? -59.769 -7.595 7.197 1.000 28.177 116 ALA AAA O 1
ATOM 845 N N . LEU A 1 138 ? -58.208 -6.557 8.472 1.000 25.600 117 LEU AAA N 1
ATOM 846 C CA . LEU A 1 138 ? -58.482 -5.227 7.880 1.000 23.421 117 LEU AAA CA 1
ATOM 847 C C . LEU A 1 138 ? -58.084 -5.233 6.401 1.000 20.325 117 LEU AAA C 1
ATOM 848 O O . LEU A 1 138 ? -58.788 -4.614 5.609 1.000 25.554 117 LEU AAA O 1
ATOM 853 N N . ALA A 1 139 ? -57.018 -5.946 6.045 1.000 22.903 118 ALA AAA N 1
ATOM 854 C CA . ALA A 1 139 ? -56.447 -5.958 4.671 1.000 22.748 118 ALA AAA CA 1
ATOM 855 C C . ALA A 1 139 ? -57.389 -6.705 3.720 1.000 23.860 118 ALA AAA C 1
ATOM 856 O O . ALA A 1 139 ? -57.487 -6.306 2.558 1.000 25.884 118 ALA AAA O 1
ATOM 858 N N . GLU A 1 140 ? -58.045 -7.761 4.234 1.000 24.629 119 GLU AAA N 1
ATOM 859 C CA . GLU A 1 140 ? -58.894 -8.677 3.434 1.000 27.141 119 GLU AAA CA 1
ATOM 860 C C . GLU A 1 140 ? -60.350 -8.220 3.460 1.000 23.977 119 GLU AAA C 1
ATOM 861 O O . GLU A 1 140 ? -61.141 -8.771 2.696 1.000 32.503 119 GLU AAA O 1
ATOM 867 N N . GLY A 1 141 ? -60.696 -7.257 4.302 1.000 25.539 120 GLY AAA N 1
ATOM 868 C CA . GLY A 1 141 ? -62.066 -6.736 4.400 1.000 25.972 120 GLY AAA CA 1
ATOM 869 C C . GLY A 1 141 ? -62.283 -5.432 3.610 1.000 25.561 120 GLY AAA C 1
ATOM 870 O O . GLY A 1 141 ? -61.439 -4.984 2.825 1.000 29.361 120 GLY AAA O 1
ATOM 871 N N . PRO A 1 142 ? -63.443 -4.772 3.832 1.000 28.891 121 PRO AAA N 1
ATOM 872 C CA . PRO A 1 142 ? -63.751 -3.483 3.195 1.000 28.886 121 PRO AAA CA 1
ATOM 873 C C . PRO A 1 142 ? -62.622 -2.440 3.357 1.000 24.216 121 PRO AAA C 1
ATOM 874 O O . PRO A 1 142 ? -62.132 -2.193 4.444 1.000 26.114 121 PRO AAA O 1
ATOM 878 N N . ALA A 1 143 ? -62.188 -1.861 2.253 1.000 23.179 122 ALA AAA N 1
ATOM 879 C CA . ALA A 1 143 ? -61.020 -0.948 2.212 1.000 27.645 122 ALA AAA CA 1
ATOM 880 C C . ALA A 1 143 ? -61.287 0.278 3.089 1.000 25.464 122 ALA AAA C 1
ATOM 881 O O . ALA A 1 143 ? -60.328 0.863 3.616 1.000 25.481 122 ALA AAA O 1
ATOM 883 N N . GLN A 1 144 ? -62.557 0.661 3.244 1.000 23.039 123 GLN AAA N 1
ATOM 884 C CA . GLN A 1 144 ? -62.910 1.851 4.026 1.000 24.124 123 GLN AAA CA 1
ATOM 885 C C . GLN A 1 144 ? -62.465 1.634 5.475 1.000 22.092 123 GLN AAA C 1
ATOM 886 O O . GLN A 1 144 ? -61.970 2.584 6.110 1.000 22.843 123 GLN AAA O 1
ATOM 892 N N . TYR A 1 145 ? -62.571 0.420 5.983 1.000 22.754 124 TYR AAA N 1
ATOM 893 C CA . TYR A 1 145 ? -62.163 0.145 7.390 1.000 24.138 124 TYR AAA CA 1
ATOM 894 C C . TYR A 1 145 ? -60.635 0.287 7.513 1.000 26.172 124 TYR AAA C 1
ATOM 895 O O . TYR A 1 145 ? -60.154 0.907 8.486 1.000 23.250 124 TYR AAA O 1
ATOM 904 N N . ALA A 1 146 ? -59.889 -0.252 6.552 1.000 22.323 125 ALA AAA N 1
ATOM 905 C CA . ALA A 1 146 ? -58.422 -0.108 6.498 1.000 22.131 125 ALA AAA CA 1
ATOM 906 C C . ALA A 1 146 ? -58.048 1.378 6.397 1.000 22.643 125 ALA AAA C 1
ATOM 907 O O . ALA A 1 146 ? -57.107 1.784 7.049 1.000 25.322 125 ALA AAA O 1
ATOM 909 N N . LEU A 1 147 ? -58.806 2.178 5.645 1.000 19.272 126 LEU AAA N 1
ATOM 910 C CA . LEU A 1 147 ? -58.500 3.608 5.436 1.000 18.988 126 LEU AAA CA 1
ATOM 911 C C . LEU A 1 147 ? -58.664 4.327 6.773 1.000 19.923 126 LEU AAA C 1
ATOM 912 O O . LEU A 1 147 ? -57.790 5.179 7.105 1.000 21.692 126 LEU AAA O 1
ATOM 917 N N . VAL A 1 148 ? -59.692 3.957 7.555 1.000 22.069 127 VAL AAA N 1
ATOM 918 C CA . VAL A 1 148 ? -59.876 4.579 8.888 1.000 21.840 127 VAL AAA CA 1
ATOM 919 C C . VAL A 1 148 ? -58.667 4.262 9.761 1.000 21.088 127 VAL AAA C 1
ATOM 920 O O . VAL A 1 148 ? -58.188 5.174 10.454 1.000 21.871 127 VAL AAA O 1
ATOM 924 N N . LYS A 1 149 ? -58.142 3.052 9.678 1.000 19.404 128 LYS AAA N 1
ATOM 925 C CA . LYS A 1 149 ? -56.926 2.707 10.470 1.000 21.131 128 LYS AAA CA 1
ATOM 926 C C . LYS A 1 149 ? -55.747 3.548 9.980 1.000 21.880 128 LYS AAA C 1
ATOM 927 O O . LYS A 1 149 ? -54.988 4.025 10.824 1.000 21.651 128 LYS AAA O 1
ATOM 933 N N . LEU A 1 150 ? -55.598 3.786 8.680 1.000 18.589 129 LEU AAA N 1
ATOM 934 C CA . LEU A 1 150 ? -54.492 4.672 8.220 1.000 18.649 129 LEU AAA CA 1
ATOM 935 C C . LEU A 1 150 ? -54.622 6.074 8.837 1.000 19.505 129 LEU AAA C 1
ATOM 936 O O . LEU A 1 150 ? -53.631 6.645 9.253 1.000 20.812 129 LEU AAA O 1
ATOM 941 N N . CYS A 1 151 ? -55.826 6.618 8.882 1.000 20.496 130 CYS AAA N 1
ATOM 942 C CA . CYS A 1 151 ? -56.098 7.970 9.387 1.000 21.414 130 CYS AAA CA 1
ATOM 943 C C . CYS A 1 151 ? -55.837 7.996 10.898 1.000 20.573 130 CYS AAA C 1
ATOM 944 O O . CYS A 1 151 ? -55.359 8.996 11.413 1.000 20.686 130 CYS AAA O 1
ATOM 947 N N . ASP A 1 152 ? -56.198 6.935 11.600 1.000 19.309 131 ASP AAA N 1
ATOM 948 C CA . ASP A 1 152 ? -55.936 6.824 13.050 1.000 20.340 131 ASP AAA CA 1
ATOM 949 C C . ASP A 1 152 ? -54.423 6.863 13.285 1.000 21.921 131 ASP AAA C 1
ATOM 950 O O . ASP A 1 152 ? -53.952 7.575 14.170 1.000 23.760 131 ASP AAA O 1
ATOM 955 N N . ARG A 1 153 ? -53.658 6.090 12.525 1.000 21.347 132 ARG AAA N 1
ATOM 956 C CA . ARG A 1 153 ? -52.210 6.001 12.760 1.000 22.441 132 ARG AAA CA 1
ATOM 957 C C . ARG A 1 153 ? -51.581 7.339 12.359 1.000 24.718 132 ARG AAA C 1
ATOM 958 O O . ARG A 1 153 ? -50.707 7.801 13.072 1.000 23.257 132 ARG AAA O 1
ATOM 966 N N . ILE A 1 154 ? -52.013 7.967 11.255 1.000 20.799 133 ILE AAA N 1
ATOM 967 C CA . ILE A 1 154 ? -51.509 9.324 10.905 1.000 19.008 133 ILE AAA CA 1
ATOM 968 C C . ILE A 1 154 ? -51.657 10.250 12.115 1.000 19.902 133 ILE AAA C 1
ATOM 969 O O . ILE A 1 154 ? -50.707 11.040 12.422 1.000 21.141 133 ILE AAA O 1
ATOM 974 N N . THR A 1 155 ? -52.831 10.223 12.731 1.000 20.361 134 THR AAA N 1
ATOM 975 C CA . THR A 1 155 ? -53.177 11.080 13.873 1.000 20.294 134 THR AAA CA 1
ATOM 976 C C . THR A 1 155 ? -52.245 10.772 15.043 1.000 23.378 134 THR AAA C 1
ATOM 977 O O . THR A 1 155 ? -51.840 11.727 15.755 1.000 24.679 134 THR AAA O 1
ATOM 981 N N . ASN A 1 156 ? -51.897 9.510 15.208 1.000 20.022 135 ASN AAA N 1
ATOM 982 C CA . ASN A 1 156 ? -51.092 9.030 16.358 1.000 25.309 135 ASN AAA CA 1
ATOM 983 C C . ASN A 1 156 ? -49.613 9.309 16.121 1.000 25.592 135 ASN AAA C 1
ATOM 984 O O . ASN A 1 156 ? -48.852 9.078 17.045 1.000 30.497 135 ASN AAA O 1
ATOM 989 N N . LEU A 1 157 ? -49.228 9.809 14.954 1.000 20.342 136 LEU AAA N 1
ATOM 990 C CA . LEU A 1 157 ? -47.804 10.184 14.673 1.000 20.662 136 LEU AAA CA 1
ATOM 991 C C . LEU A 1 157 ? -47.575 11.684 14.805 1.000 21.466 136 LEU AAA C 1
ATOM 992 O O . LEU A 1 157 ? -46.570 12.183 14.271 1.000 25.115 136 LEU AAA O 1
ATOM 997 N N . GLN A 1 158 ? -48.433 12.368 15.560 1.000 27.183 137 GLN AAA N 1
ATOM 998 C CA . GLN A 1 158 ? -48.067 13.650 16.237 1.000 32.409 137 GLN AAA CA 1
ATOM 999 C C . GLN A 1 158 ? -46.874 13.368 17.158 1.000 31.852 137 GLN AAA C 1
ATOM 1000 O O . GLN A 1 158 ? -46.523 12.221 17.453 1.000 24.330 137 GLN AAA O 1
ATOM 1006 N N . PRO A 1 159 ? -46.214 14.402 17.711 1.000 30.522 138 PRO AAA N 1
ATOM 1007 C CA . PRO A 1 159 ? -45.131 14.152 18.653 1.000 32.030 138 PRO AAA CA 1
ATOM 1008 C C . PRO A 1 159 ? -45.575 13.212 19.757 1.000 31.443 138 PRO AAA C 1
ATOM 1009 O O . PRO A 1 159 ? -46.702 13.294 20.264 1.000 28.847 138 PRO AAA O 1
ATOM 1013 N N . PRO A 1 160 ? -44.711 12.295 20.201 1.000 29.447 139 PRO AAA N 1
ATOM 1014 C CA . PRO A 1 160 ? -45.159 11.303 21.172 1.000 28.587 139 PRO AAA CA 1
ATOM 1015 C C . PRO A 1 160 ? -45.465 11.943 22.524 1.000 31.212 139 PRO AAA C 1
ATOM 1016 O O . PRO A 1 160 ? -44.948 13.015 22.847 1.000 34.717 139 PRO AAA O 1
ATOM 1020 N N . PRO A 1 161 ? -46.301 11.294 23.364 1.000 34.601 140 PRO AAA N 1
ATOM 1021 C CA . PRO A 1 161 ? -46.484 11.724 24.749 1.000 39.537 140 PRO AAA CA 1
ATOM 1022 C C . PRO A 1 161 ? -45.159 11.872 25.521 1.000 39.925 140 PRO AAA C 1
ATOM 1023 O O . PRO A 1 161 ? -44.202 11.124 25.285 1.000 39.866 140 PRO AAA O 1
ATOM 1027 N N . GLN A 1 162 ? -45.119 12.827 26.442 1.000 37.476 141 GLN AAA N 1
ATOM 1028 C CA . GLN A 1 162 ? -43.851 13.318 27.033 1.000 43.979 141 GLN AAA CA 1
ATOM 1029 C C . GLN A 1 162 ? -43.289 12.271 28.002 1.000 39.898 141 GLN AAA C 1
ATOM 1030 O O . GLN A 1 162 ? -42.217 12.513 28.552 1.000 40.999 141 GLN AAA O 1
ATOM 1036 N N . THR A 1 163 ? -44.055 11.206 28.263 1.000 37.632 142 THR AAA N 1
ATOM 1037 C CA . THR A 1 163 ? -43.753 10.134 29.236 1.000 33.700 142 THR AAA CA 1
ATOM 1038 C C . THR A 1 163 ? -43.264 8.872 28.534 1.000 38.654 142 THR AAA C 1
ATOM 1039 O O . THR A 1 163 ? -43.005 7.903 29.238 1.000 35.375 142 THR AAA O 1
ATOM 1043 N N . TRP A 1 164 ? -43.178 8.856 27.203 1.000 36.698 143 TRP AAA N 1
ATOM 1044 C CA . TRP A 1 164 ? -42.641 7.687 26.463 1.000 35.728 143 TRP AAA CA 1
ATOM 1045 C C . TRP A 1 164 ? -41.114 7.782 26.368 1.000 32.316 143 TRP AAA C 1
ATOM 1046 O O . TRP A 1 164 ? -40.605 8.856 25.972 1.000 31.962 143 TRP AAA O 1
ATOM 1057 N N . ASN A 1 165 ? -40.424 6.679 26.642 1.000 34.422 144 ASN AAA N 1
ATOM 1058 C CA . ASN A 1 165 ? -38.942 6.576 26.484 1.000 40.527 144 ASN AAA CA 1
ATOM 1059 C C . ASN A 1 165 ? -38.615 6.309 25.009 1.000 36.755 144 ASN AAA C 1
ATOM 1060 O O . ASN A 1 165 ? -39.528 6.101 24.205 1.000 33.630 144 ASN AAA O 1
ATOM 1065 N N . GLN A 1 166 ? -37.327 6.296 24.694 1.000 40.896 145 GLN AAA N 1
ATOM 1066 C CA . GLN A 1 166 ? -36.817 6.055 23.323 1.000 43.407 145 GLN AAA CA 1
ATOM 1067 C C . GLN A 1 166 ? -37.319 4.701 22.764 1.000 38.770 145 GLN AAA C 1
ATOM 1068 O O . GLN A 1 166 ? -37.774 4.676 21.612 1.000 40.010 145 GLN AAA O 1
ATOM 1074 N N . ASP A 1 167 ? -37.169 3.589 23.516 1.000 39.158 146 ASP AAA N 1
ATOM 1075 C CA . ASP A 1 167 ? -37.576 2.201 23.095 1.000 42.875 146 ASP AAA CA 1
ATOM 1076 C C . ASP A 1 167 ? -39.080 2.177 22.737 1.000 38.020 146 ASP AAA C 1
ATOM 1077 O O . ASP A 1 167 ? -39.476 1.528 21.762 1.000 39.248 146 ASP AAA O 1
ATOM 1082 N N . LYS A 1 168 ? -39.916 2.861 23.519 1.000 32.508 147 LYS AAA N 1
ATOM 1083 C CA . LYS A 1 168 ? -41.377 2.919 23.277 1.000 34.732 147 LYS AAA CA 1
ATOM 1084 C C . LYS A 1 168 ? -41.662 3.667 21.961 1.000 41.909 147 LYS AAA C 1
ATOM 1085 O O . LYS A 1 168 ? -42.531 3.203 21.208 1.000 43.131 147 LYS AAA O 1
ATOM 1091 N N . ILE A 1 169 ? -41.023 4.826 21.773 1.000 34.022 148 ILE AAA N 1
ATOM 1092 C CA . ILE A 1 169 ? -41.195 5.652 20.537 1.000 32.618 148 ILE AAA CA 1
ATOM 1093 C C . ILE A 1 169 ? -40.697 4.796 19.363 1.000 31.406 148 ILE AAA C 1
ATOM 1094 O O . ILE A 1 169 ? -41.375 4.696 18.322 1.000 30.408 148 ILE AAA O 1
ATOM 1099 N N . ALA A 1 170 ? -39.568 4.114 19.539 1.000 29.492 149 ALA AAA N 1
ATOM 1100 C CA . ALA A 1 170 ? -39.011 3.222 18.471 1.000 34.636 149 ALA AAA CA 1
ATOM 1101 C C . ALA A 1 170 ? -40.030 2.113 18.163 1.000 34.629 149 ALA AAA C 1
ATOM 1102 O O . ALA A 1 170 ? -40.330 1.895 16.985 1.000 33.108 149 ALA AAA O 1
ATOM 1104 N N . ASN A 1 171 ? -40.559 1.440 19.200 1.000 36.076 150 ASN AAA N 1
ATOM 1105 C CA . ASN A 1 171 ? -41.532 0.333 19.024 1.000 38.362 150 ASN AAA CA 1
ATOM 1106 C C . ASN A 1 171 ? -42.739 0.859 18.242 1.000 30.888 150 ASN AAA C 1
ATOM 1107 O O . ASN A 1 171 ? -43.220 0.169 17.339 1.000 31.056 150 ASN AAA O 1
ATOM 1112 N N . TYR A 1 172 ? -43.228 2.054 18.577 1.000 29.608 151 TYR AAA N 1
ATOM 1113 C CA . TYR A 1 172 ? -44.437 2.639 17.931 1.000 28.641 151 TYR AAA CA 1
ATOM 1114 C C . TYR A 1 172 ? -44.158 2.926 16.448 1.000 31.995 151 TYR AAA C 1
ATOM 1115 O O . TYR A 1 172 ? -45.004 2.629 15.574 1.000 29.269 151 TYR AAA O 1
ATOM 1124 N N . HIS A 1 173 ? -42.999 3.519 16.182 1.000 27.377 152 HIS AAA N 1
ATOM 1125 C CA . HIS A 1 173 ? -42.503 3.776 14.808 1.000 29.251 152 HIS AAA CA 1
ATOM 1126 C C . HIS A 1 173 ? -42.537 2.448 14.031 1.000 29.323 152 HIS AAA C 1
ATOM 1127 O O . HIS A 1 173 ? -43.047 2.444 12.891 1.000 29.569 152 HIS AAA O 1
ATOM 1134 N N . GLN A 1 174 ? -42.031 1.356 14.621 1.000 30.167 153 GLN AAA N 1
ATOM 1135 C CA . GLN A 1 174 ? -41.941 0.028 13.942 1.000 33.717 153 GLN AAA CA 1
ATOM 1136 C C . GLN A 1 174 ? -43.345 -0.505 13.644 1.000 31.239 153 GLN AAA C 1
ATOM 1137 O O . GLN A 1 174 ? -43.576 -0.995 12.540 1.000 30.425 153 GLN AAA O 1
ATOM 1143 N N . GLU A 1 175 ? -44.246 -0.445 14.615 1.000 27.897 154 GLU AAA N 1
ATOM 1144 C CA . GLU A 1 175 ? -45.647 -0.877 14.393 1.000 30.065 154 GLU AAA CA 1
ATOM 1145 C C . GLU A 1 175 ? -46.273 -0.029 13.264 1.000 25.536 154 GLU AAA C 1
ATOM 1146 O O . GLU A 1 175 ? -47.015 -0.564 12.416 1.000 25.546 154 GLU AAA O 1
ATOM 1152 N N . SER A 1 176 ? -46.014 1.272 13.256 1.000 23.246 155 SER AAA N 1
ATOM 1153 C CA . SER A 1 176 ? -46.537 2.173 12.205 1.000 20.768 155 SER AAA CA 1
ATOM 1154 C C . SER A 1 176 ? -46.087 1.657 10.820 1.000 22.527 155 SER AAA C 1
ATOM 1155 O O . SER A 1 176 ? -46.874 1.690 9.833 1.000 23.046 155 SER AAA O 1
ATOM 1158 N N . GLN A 1 177 ? -44.847 1.170 10.722 1.000 23.182 156 GLN AAA N 1
ATOM 1159 C CA . GLN A 1 177 ? -44.321 0.731 9.402 1.000 24.293 156 GLN AAA CA 1
ATOM 1160 C C . GLN A 1 177 ? -45.073 -0.536 8.957 1.000 22.195 156 GLN AAA C 1
ATOM 1161 O O . GLN A 1 177 ? -45.321 -0.695 7.707 1.000 24.892 156 GLN AAA O 1
ATOM 1167 N N . LEU A 1 178 ? -45.448 -1.379 9.912 1.000 24.539 157 LEU AAA N 1
ATOM 1168 C CA . LEU A 1 178 ? -46.242 -2.614 9.633 1.000 24.106 157 LEU AAA CA 1
ATOM 1169 C C . LEU A 1 178 ? -47.638 -2.202 9.183 1.000 22.088 157 LEU AAA C 1
ATOM 1170 O O . LEU A 1 178 ? -48.135 -2.826 8.266 1.000 24.728 157 LEU AAA O 1
ATOM 1175 N N . ILE A 1 179 ? -48.242 -1.197 9.798 1.000 22.689 158 ILE AAA N 1
ATOM 1176 C CA . ILE A 1 179 ? -49.605 -0.749 9.391 1.000 22.662 158 ILE AAA CA 1
ATOM 1177 C C . ILE A 1 179 ? -49.526 -0.239 7.934 1.000 22.517 158 ILE AAA C 1
ATOM 1178 O O . ILE A 1 179 ? -50.363 -0.585 7.142 1.000 21.343 158 ILE AAA O 1
ATOM 1183 N N . LEU A 1 180 ? -48.538 0.566 7.576 1.000 20.699 159 LEU AAA N 1
ATOM 1184 C CA . LEU A 1 180 ? -48.406 1.058 6.198 1.000 21.663 159 LEU AAA CA 1
ATOM 1185 C C . LEU A 1 180 ? -48.233 -0.116 5.237 1.000 20.925 159 LEU AAA C 1
ATOM 1186 O O . LEU A 1 180 ? -48.894 -0.134 4.213 1.000 22.173 159 LEU AAA O 1
ATOM 1191 N N . ALA A 1 181 ? -47.376 -1.082 5.573 1.000 21.833 160 ALA AAA N 1
ATOM 1192 C CA . ALA A 1 181 ? -47.150 -2.250 4.718 1.000 22.061 160 ALA AAA CA 1
ATOM 1193 C C . ALA A 1 181 ? -48.472 -3.012 4.482 1.000 22.803 160 ALA AAA C 1
ATOM 1194 O O . ALA A 1 181 ? -48.782 -3.404 3.316 1.000 22.629 160 ALA AAA O 1
ATOM 1196 N N . ARG A 1 182 ? -49.227 -3.280 5.540 1.000 20.862 161 ARG AAA N 1
ATOM 1197 C CA . ARG A 1 182 ? -50.394 -4.216 5.480 1.000 22.965 161 ARG AAA CA 1
ATOM 1198 C C . ARG A 1 182 ? -51.632 -3.483 4.921 1.000 21.591 161 ARG AAA C 1
ATOM 1199 O O . ARG A 1 182 ? -52.426 -4.137 4.227 1.000 21.709 161 ARG AAA O 1
ATOM 1207 N N . LEU A 1 183 ? -51.768 -2.168 5.166 1.000 19.383 162 LEU AAA N 1
ATOM 1208 C CA . LEU A 1 183 ? -53.040 -1.451 4.897 1.000 18.152 162 LEU AAA CA 1
ATOM 1209 C C . LEU A 1 183 ? -52.905 -0.320 3.882 1.000 20.127 162 LEU AAA C 1
ATOM 1210 O O . LEU A 1 183 ? -53.954 0.235 3.517 1.000 20.713 162 LEU AAA O 1
ATOM 1215 N N . GLY A 1 184 ? -51.700 0.035 3.425 1.000 19.575 163 GLY AAA N 1
ATOM 1216 C CA . GLY A 1 184 ? -51.540 1.208 2.543 1.000 23.192 163 GLY AAA CA 1
ATOM 1217 C C . GLY A 1 184 ? -52.248 1.074 1.210 1.000 21.889 163 GLY AAA C 1
ATOM 1218 O O . GLY A 1 184 ? -52.534 2.134 0.564 1.000 24.130 163 GLY AAA O 1
ATOM 1219 N N . HIS A 1 185 ? -52.572 -0.139 0.802 1.000 21.518 164 HIS AAA N 1
ATOM 1220 C CA . HIS A 1 185 ? -53.296 -0.372 -0.476 1.000 21.248 164 HIS AAA CA 1
ATOM 1221 C C . HIS A 1 185 ? -54.653 0.335 -0.413 1.000 23.626 164 HIS AAA C 1
ATOM 1222 O O . HIS A 1 185 ? -55.238 0.562 -1.461 1.000 25.407 164 HIS AAA O 1
ATOM 1229 N N . ALA A 1 186 ? -55.174 0.624 0.784 1.000 20.504 165 ALA AAA N 1
ATOM 1230 C CA . ALA A 1 186 ? -56.599 1.035 0.925 1.000 20.778 165 ALA AAA CA 1
ATOM 1231 C C . ALA A 1 186 ? -56.870 2.403 0.250 1.000 18.291 165 ALA AAA C 1
ATOM 1232 O O . ALA A 1 186 ? -58.022 2.669 -0.161 1.000 22.345 165 ALA AAA O 1
ATOM 1234 N N . HIS A 1 187 ? -55.895 3.297 0.178 1.000 16.597 166 HIS AAA N 1
ATOM 1235 C CA . HIS A 1 187 ? -56.098 4.658 -0.352 1.000 17.688 166 HIS AAA CA 1
ATOM 1236 C C . HIS A 1 187 ? -54.717 5.275 -0.631 1.000 18.835 166 HIS AAA C 1
ATOM 1237 O O . HIS A 1 187 ? -54.003 5.549 0.312 1.000 20.325 166 HIS AAA O 1
ATOM 1244 N N . ALA A 1 188 ? -54.384 5.502 -1.886 1.000 21.194 167 ALA AAA N 1
ATOM 1245 C CA . ALA A 1 188 ? -52.996 5.803 -2.307 1.000 22.700 167 ALA AAA CA 1
ATOM 1246 C C . ALA A 1 188 ? -52.532 7.116 -1.657 1.000 20.388 167 ALA AAA C 1
ATOM 1247 O O . ALA A 1 188 ? -51.439 7.128 -1.072 1.000 22.483 167 ALA AAA O 1
ATOM 1249 N N . ALA A 1 189 ? -53.359 8.183 -1.689 1.000 18.925 168 ALA AAA N 1
ATOM 1250 C CA . ALA A 1 189 ? -52.971 9.505 -1.142 1.000 19.230 168 ALA AAA CA 1
ATOM 1251 C C . ALA A 1 189 ? -52.711 9.376 0.364 1.000 19.603 168 ALA AAA C 1
ATOM 1252 O O . ALA A 1 189 ? -51.734 9.958 0.875 1.000 20.259 168 ALA AAA O 1
ATOM 1254 N N . THR A 1 190 ? -53.560 8.612 1.069 1.000 18.398 169 THR AAA N 1
ATOM 1255 C CA . THR A 1 190 ? -53.435 8.488 2.532 1.000 19.766 169 THR AAA CA 1
ATOM 1256 C C . THR A 1 190 ? -52.201 7.627 2.850 1.000 20.270 169 THR AAA C 1
ATOM 1257 O O . THR A 1 190 ? -51.498 7.960 3.812 1.000 20.938 169 THR AAA O 1
ATOM 1261 N N . ALA A 1 191 ? -51.880 6.625 2.031 1.000 17.320 170 ALA AAA N 1
ATOM 1262 C CA . ALA A 1 191 ? -50.649 5.841 2.267 1.000 19.302 170 ALA AAA CA 1
ATOM 1263 C C . ALA A 1 191 ? -49.417 6.751 2.084 1.000 18.965 170 ALA AAA C 1
ATOM 1264 O O . ALA A 1 191 ? -48.455 6.667 2.901 1.000 21.689 170 ALA AAA O 1
ATOM 1266 N N . ARG A 1 192 ? -49.449 7.637 1.082 1.000 20.369 171 ARG AAA N 1
ATOM 1267 C CA . ARG A 1 192 ? -48.331 8.592 0.885 1.000 19.326 171 ARG AAA CA 1
ATOM 1268 C C . ARG A 1 192 ? -48.207 9.486 2.134 1.000 20.798 171 ARG AAA C 1
ATOM 1269 O O . ARG A 1 192 ? -47.064 9.775 2.577 1.000 22.368 171 ARG AAA O 1
ATOM 1277 N N . ARG A 1 193 ? -49.330 9.906 2.707 1.000 20.407 172 ARG AAA N 1
ATOM 1278 C CA . ARG A 1 193 ? -49.286 10.836 3.873 1.000 21.714 172 ARG AAA CA 1
ATOM 1279 C C . ARG A 1 193 ? -48.783 10.081 5.102 1.000 19.155 172 ARG AAA C 1
ATOM 1280 O O . ARG A 1 193 ? -47.945 10.617 5.830 1.000 21.920 172 ARG AAA O 1
ATOM 1288 N N . LEU A 1 194 ? -49.216 8.840 5.285 1.000 19.264 173 LEU AAA N 1
ATOM 1289 C CA . LEU A 1 194 ? -48.692 8.008 6.402 1.000 19.401 173 LEU AAA CA 1
ATOM 1290 C C . LEU A 1 194 ? -47.173 7.785 6.228 1.000 18.741 173 LEU AAA C 1
ATOM 1291 O O . LEU A 1 194 ? -46.453 7.925 7.199 1.000 22.108 173 LEU AAA O 1
ATOM 1296 N N . ARG A 1 195 ? -46.688 7.463 5.031 1.000 20.410 174 ARG AAA N 1
ATOM 1297 C CA . ARG A 1 195 ? -45.228 7.283 4.791 1.000 23.404 174 ARG AAA CA 1
ATOM 1298 C C . ARG A 1 195 ? -44.475 8.560 5.232 1.000 23.703 174 ARG AAA C 1
ATOM 1299 O O . ARG A 1 195 ? -43.473 8.442 5.966 1.000 25.286 174 ARG AAA O 1
ATOM 1307 N N . GLU A 1 196 ? -44.957 9.747 4.829 1.000 22.264 175 GLU AAA N 1
ATOM 1308 C CA . GLU A 1 196 ? -44.361 11.048 5.221 1.000 23.666 175 GLU AAA CA 1
ATOM 1309 C C . GLU A 1 196 ? -44.345 11.190 6.761 1.000 22.573 175 GLU AAA C 1
ATOM 1310 O O . GLU A 1 196 ? -43.317 11.681 7.316 1.000 27.206 175 GLU AAA O 1
ATOM 1316 N N . LYS A 1 197 ? -45.453 10.834 7.427 1.000 22.096 176 LYS AAA N 1
ATOM 1317 C CA . LYS A 1 197 ? -45.563 10.926 8.892 1.000 20.969 176 LYS AAA CA 1
ATOM 1318 C C . LYS A 1 197 ? -44.566 9.966 9.565 1.000 20.057 176 LYS AAA C 1
ATOM 1319 O O . LYS A 1 197 ? -43.950 10.332 10.599 1.000 21.365 176 LYS AAA O 1
ATOM 1325 N N . ILE A 1 198 ? -44.410 8.778 9.000 1.000 20.301 177 ILE AAA N 1
ATOM 1326 C CA . ILE A 1 198 ? -43.468 7.747 9.533 1.000 22.549 177 ILE AAA CA 1
ATOM 1327 C C . ILE A 1 198 ? -42.058 8.288 9.368 1.000 24.023 177 ILE AAA C 1
ATOM 1328 O O . ILE A 1 198 ? -41.307 8.201 10.335 1.000 25.826 177 ILE AAA O 1
ATOM 1333 N N . GLU A 1 199 ? -41.740 8.886 8.220 1.000 25.825 178 GLU AAA N 1
ATOM 1334 C CA . GLU A 1 199 ? -40.370 9.455 7.988 1.000 27.445 178 GLU AAA CA 1
ATOM 1335 C C . GLU A 1 199 ? -40.129 10.567 9.025 1.000 30.516 178 GLU AAA C 1
ATOM 1336 O O . GLU A 1 199 ? -39.041 10.572 9.662 1.000 30.773 178 GLU AAA O 1
ATOM 1342 N N . HIS A 1 200 ? -41.098 11.481 9.202 1.000 26.115 179 HIS AAA N 1
ATOM 1343 C CA . HIS A 1 200 ? -40.997 12.646 10.129 1.000 28.442 179 HIS AAA CA 1
ATOM 1344 C C . HIS A 1 200 ? -40.771 12.123 11.565 1.000 28.889 179 HIS AAA C 1
ATOM 1345 O O . HIS A 1 200 ? -39.955 12.704 12.331 1.000 29.800 179 HIS AAA O 1
ATOM 1352 N N . TYR A 1 201 ? -41.436 11.042 11.936 1.000 25.855 180 TYR AAA N 1
ATOM 1353 C CA . TYR A 1 201 ? -41.486 10.567 13.342 1.000 26.847 180 TYR AAA CA 1
ATOM 1354 C C . TYR A 1 201 ? -40.108 10.077 13.793 1.000 26.919 180 TYR AAA C 1
ATOM 1355 O O . TYR A 1 201 ? -39.860 10.083 14.988 1.000 27.796 180 TYR AAA O 1
ATOM 1364 N N . ARG A 1 202 ? -39.250 9.641 12.858 1.000 29.733 181 ARG AAA N 1
ATOM 1365 C CA . ARG A 1 202 ? -37.898 9.128 13.202 1.000 30.838 181 ARG AAA CA 1
ATOM 1366 C C . ARG A 1 202 ? -37.148 10.172 14.007 1.000 33.043 181 ARG AAA C 1
ATOM 1367 O O . ARG A 1 202 ? -36.267 9.779 14.773 1.000 38.910 181 ARG AAA O 1
ATOM 1375 N N . GLN A 1 203 ? -37.489 11.444 13.802 1.000 32.145 182 GLN AAA N 1
ATOM 1376 C CA . GLN A 1 203 ? -36.777 12.576 14.438 1.000 37.500 182 GLN AAA CA 1
ATOM 1377 C C . GLN A 1 203 ? -36.986 12.524 15.954 1.000 33.848 182 GLN AAA C 1
ATOM 1378 O O . GLN A 1 203 ? -36.181 13.124 16.649 1.000 35.921 182 GLN AAA O 1
ATOM 1384 N N . TYR A 1 204 ? -38.048 11.873 16.459 1.000 31.228 183 TYR AAA N 1
ATOM 1385 C CA . TYR A 1 204 ? -38.423 11.967 17.895 1.000 36.223 183 TYR AAA CA 1
ATOM 1386 C C . TYR A 1 204 ? -37.689 10.935 18.735 1.000 34.817 183 TYR AAA C 1
ATOM 1387 O O . TYR A 1 204 ? -37.979 10.837 19.921 1.000 42.305 183 TYR AAA O 1
ATOM 1396 N N . TYR A 1 205 ? -36.824 10.143 18.135 1.000 32.913 184 TYR AAA N 1
ATOM 1397 C CA . TYR A 1 205 ? -35.997 9.160 18.889 1.000 43.051 184 TYR AAA CA 1
ATOM 1398 C C . TYR A 1 205 ? -34.658 8.909 18.189 1.000 48.324 184 TYR AAA C 1
ATOM 1399 O O . TYR A 1 205 ? -34.374 9.387 17.077 1.000 56.087 184 TYR AAA O 1
ATOM 1409 N N . THR B 1 29 ? -40.141 -11.259 57.310 1.000 47.499 8 THR BBB N 1
ATOM 1410 C CA . THR B 1 29 ? -39.517 -10.912 56.020 1.000 42.220 8 THR BBB CA 1
ATOM 1411 C C . THR B 1 29 ? -38.875 -9.502 56.126 1.000 34.178 8 THR BBB C 1
ATOM 1412 O O . THR B 1 29 ? -39.443 -8.530 56.662 1.000 37.660 8 THR BBB O 1
ATOM 1416 N N . HIS B 1 30 ? -37.652 -9.398 55.672 1.000 27.758 9 HIS BBB N 1
ATOM 1417 C CA . HIS B 1 30 ? -36.799 -8.198 55.882 1.000 22.162 9 HIS BBB CA 1
ATOM 1418 C C . HIS B 1 30 ? -37.350 -7.007 55.075 1.000 22.581 9 HIS BBB C 1
ATOM 1419 O O . HIS B 1 30 ? -37.839 -7.180 53.968 1.000 25.359 9 HIS BBB O 1
ATOM 1426 N N . LEU B 1 31 ? -37.180 -5.814 55.616 1.000 24.968 10 LEU BBB N 1
ATOM 1427 C CA . LEU B 1 31 ? -37.661 -4.559 54.978 1.000 23.595 10 LEU BBB CA 1
ATOM 1428 C C . LEU B 1 31 ? -37.105 -4.424 53.551 1.000 19.526 10 LEU BBB C 1
ATOM 1429 O O . LEU B 1 31 ? -37.852 -3.962 52.655 1.000 23.659 10 LEU BBB O 1
ATOM 1434 N N . ALA B 1 32 ? -35.846 -4.807 53.326 1.000 20.565 11 ALA BBB N 1
ATOM 1435 C CA . ALA B 1 32 ? -35.203 -4.625 52.009 1.000 20.329 11 ALA BBB CA 1
ATOM 1436 C C . ALA B 1 32 ? -35.789 -5.631 51.017 1.000 19.568 11 ALA BBB C 1
ATOM 1437 O O . ALA B 1 32 ? -35.756 -5.362 49.817 1.000 25.025 11 ALA BBB O 1
ATOM 1439 N N . ASP B 1 33 ? -36.219 -6.802 51.488 1.000 21.014 12 ASP BBB N 1
ATOM 1440 C CA . ASP B 1 33 ? -36.831 -7.807 50.573 1.000 21.940 12 ASP BBB CA 1
ATOM 1441 C C . ASP B 1 33 ? -38.221 -7.303 50.192 1.000 21.668 12 ASP BBB C 1
ATOM 1442 O O . ASP B 1 33 ? -38.594 -7.519 49.042 1.000 26.526 12 ASP BBB O 1
ATOM 1447 N N . HIS B 1 34 ? -38.953 -6.674 51.121 1.000 20.831 13 HIS BBB N 1
ATOM 1448 C CA . HIS B 1 34 ? -40.239 -5.999 50.784 1.000 22.937 13 HIS BBB CA 1
ATOM 1449 C C . HIS B 1 34 ? -39.998 -4.980 49.679 1.000 20.281 13 HIS BBB C 1
ATOM 1450 O O . HIS B 1 34 ? -40.705 -4.993 48.677 1.000 21.774 13 HIS BBB O 1
ATOM 1457 N N . TYR B 1 35 ? -39.003 -4.111 49.856 1.000 20.466 14 TYR BBB N 1
ATOM 1458 C CA . TYR B 1 35 ? -38.712 -3.088 48.841 1.000 21.271 14 TYR BBB CA 1
ATOM 1459 C C . TYR B 1 35 ? -38.404 -3.774 47.512 1.000 18.788 14 TYR BBB C 1
ATOM 1460 O O . TYR B 1 35 ? -38.923 -3.367 46.485 1.000 22.491 14 TYR BBB O 1
ATOM 1469 N N . ASN B 1 36 ? -37.525 -4.775 47.524 1.000 19.800 15 ASN BBB N 1
ATOM 1470 C CA . ASN B 1 36 ? -37.029 -5.389 46.265 1.000 23.285 15 ASN BBB CA 1
ATOM 1471 C C . ASN B 1 36 ? -38.192 -5.963 45.459 1.000 22.041 15 ASN BBB C 1
ATOM 1472 O O . ASN B 1 36 ? -38.205 -5.819 44.224 1.000 25.293 15 ASN BBB O 1
ATOM 1477 N N . GLN B 1 37 ? -39.144 -6.593 46.127 1.000 22.864 16 GLN BBB N 1
ATOM 1478 C CA . GLN B 1 37 ? -40.296 -7.238 45.446 1.000 24.098 16 GLN BBB CA 1
ATOM 1479 C C . GLN B 1 37 ? -41.120 -6.153 44.739 1.000 23.786 16 GLN BBB C 1
ATOM 1480 O O . GLN B 1 37 ? -41.480 -6.319 43.535 1.000 26.321 16 GLN BBB O 1
ATOM 1486 N N . ALA B 1 38 ? -41.389 -5.067 45.427 1.000 21.643 17 ALA BBB N 1
ATOM 1487 C CA . ALA B 1 38 ? -42.218 -3.971 44.868 1.000 22.092 17 ALA BBB CA 1
ATOM 1488 C C . ALA B 1 38 ? -41.425 -3.213 43.790 1.000 23.867 17 ALA BBB C 1
ATOM 1489 O O . ALA B 1 38 ? -41.973 -2.871 42.743 1.000 23.209 17 ALA BBB O 1
ATOM 1491 N N . TRP B 1 39 ? -40.142 -2.981 44.048 1.000 25.694 18 TRP BBB N 1
ATOM 1492 C CA . TRP B 1 39 ? -39.245 -2.209 43.159 1.000 23.233 18 TRP BBB CA 1
ATOM 1493 C C . TRP B 1 39 ? -39.108 -2.912 41.799 1.000 22.904 18 TRP BBB C 1
ATOM 1494 O O . TRP B 1 39 ? -39.294 -2.278 40.766 1.000 23.345 18 TRP BBB O 1
ATOM 1505 N N . LEU B 1 40 ? -38.855 -4.213 41.795 1.000 24.732 19 LEU BBB N 1
ATOM 1506 C CA . LEU B 1 40 ? -38.692 -4.974 40.528 1.000 29.093 19 LEU BBB CA 1
ATOM 1507 C C . LEU B 1 40 ? -40.042 -5.001 39.792 1.000 26.000 19 LEU BBB C 1
ATOM 1508 O O . LEU B 1 40 ? -40.076 -4.814 38.544 1.000 28.367 19 LEU BBB O 1
ATOM 1513 N N . PHE B 1 41 ? -41.140 -5.113 40.539 1.000 27.881 20 PHE BBB N 1
ATOM 1514 C CA . PHE B 1 41 ? -42.512 -5.132 39.967 1.000 26.674 20 PHE BBB CA 1
ATOM 1515 C C . PHE B 1 41 ? -42.752 -3.788 39.273 1.000 26.050 20 PHE BBB C 1
ATOM 1516 O O . PHE B 1 41 ? -43.181 -3.783 38.110 1.000 26.176 20 PHE BBB O 1
ATOM 1524 N N . ALA B 1 42 ? -42.491 -2.671 39.968 1.000 26.768 21 ALA BBB N 1
ATOM 1525 C CA . ALA B 1 42 ? -42.670 -1.299 39.430 1.000 27.262 21 ALA BBB CA 1
ATOM 1526 C C . ALA B 1 42 ? -41.744 -1.058 38.227 1.000 25.779 21 ALA BBB C 1
ATOM 1527 O O . ALA B 1 42 ? -42.183 -0.430 37.243 1.000 27.184 21 ALA BBB O 1
ATOM 1529 N N . ALA B 1 43 ? -40.481 -1.472 38.308 1.000 26.299 22 ALA BBB N 1
ATOM 1530 C CA . ALA B 1 43 ? -39.531 -1.223 37.212 1.000 30.040 22 ALA BBB CA 1
ATOM 1531 C C . ALA B 1 43 ? -40.067 -1.919 35.955 1.000 28.349 22 ALA BBB C 1
ATOM 1532 O O . ALA B 1 43 ? -39.973 -1.345 34.856 1.000 27.400 22 ALA BBB O 1
ATOM 1534 N N . ARG B 1 44 ? -40.692 -3.096 36.098 1.000 28.563 23 ARG BBB N 1
ATOM 1535 C CA . ARG B 1 44 ? -41.285 -3.833 34.943 1.000 33.369 23 ARG BBB CA 1
ATOM 1536 C C . ARG B 1 44 ? -42.566 -3.107 34.501 1.000 30.516 23 ARG BBB C 1
ATOM 1537 O O . ARG B 1 44 ? -42.680 -2.799 33.303 1.000 34.611 23 ARG BBB O 1
ATOM 1545 N N . ALA B 1 45 ? -43.449 -2.778 35.445 1.000 30.898 24 ALA BBB N 1
ATOM 1546 C CA . ALA B 1 45 ? -44.753 -2.163 35.133 1.000 28.252 24 ALA BBB CA 1
ATOM 1547 C C . ALA B 1 45 ? -44.539 -0.834 34.399 1.000 29.268 24 ALA BBB C 1
ATOM 1548 O O . ALA B 1 45 ? -45.240 -0.554 33.430 1.000 28.659 24 ALA BBB O 1
ATOM 1550 N N . HIS B 1 46 ? -43.577 -0.044 34.833 1.000 27.021 25 HIS BBB N 1
ATOM 1551 C CA . HIS B 1 46 ? -43.318 1.291 34.276 1.000 26.422 25 HIS BBB CA 1
ATOM 1552 C C . HIS B 1 46 ? -42.210 1.251 33.205 1.000 27.128 25 HIS BBB C 1
ATOM 1553 O O . HIS B 1 46 ? -41.632 2.304 32.963 1.000 27.689 25 HIS BBB O 1
ATOM 1560 N N . ARG B 1 47 ? -41.875 0.092 32.636 1.000 29.645 26 ARG BBB N 1
ATOM 1561 C CA . ARG B 1 47 ? -40.634 -0.066 31.811 1.000 33.597 26 ARG BBB CA 1
ATOM 1562 C C . ARG B 1 47 ? -40.593 0.948 30.646 1.000 38.699 26 ARG BBB C 1
ATOM 1563 O O . ARG B 1 47 ? -39.508 1.439 30.285 1.000 59.651 26 ARG BBB O 1
ATOM 1571 N N . ASN B 1 48 ? -41.712 1.336 30.083 1.000 37.974 27 ASN BBB N 1
ATOM 1572 C CA . ASN B 1 48 ? -41.567 2.216 28.891 1.000 46.464 27 ASN BBB CA 1
ATOM 1573 C C . ASN B 1 48 ? -41.656 3.706 29.270 1.000 36.211 27 ASN BBB C 1
ATOM 1574 O O . ASN B 1 48 ? -41.680 4.515 28.360 1.000 45.370 27 ASN BBB O 1
ATOM 1579 N N A GLN B 1 49 ? -41.656 4.044 30.567 0.500 35.792 28 GLN BBB N 1
ATOM 1580 N N B GLN B 1 49 ? -41.605 4.041 30.561 0.500 37.799 28 GLN BBB N 1
ATOM 1581 C CA A GLN B 1 49 ? -42.128 5.373 31.068 0.500 31.557 28 GLN BBB CA 1
ATOM 1582 C CA B GLN B 1 49 ? -42.082 5.367 31.042 0.500 34.979 28 GLN BBB CA 1
ATOM 1583 C C A GLN B 1 49 ? -40.943 6.219 31.576 0.500 29.059 28 GLN BBB C 1
ATOM 1584 C C B GLN B 1 49 ? -40.919 6.221 31.574 0.500 30.266 28 GLN BBB C 1
ATOM 1585 O O A GLN B 1 49 ? -40.040 5.694 32.230 0.500 30.681 28 GLN BBB O 1
ATOM 1586 O O B GLN B 1 49 ? -40.011 5.705 32.235 0.500 31.494 28 GLN BBB O 1
ATOM 1597 N N . THR B 1 50 ? -40.995 7.518 31.287 1.000 28.557 29 THR BBB N 1
ATOM 1598 C CA . THR B 1 50 ? -40.036 8.543 31.742 1.000 29.110 29 THR BBB CA 1
ATOM 1599 C C . THR B 1 50 ? -40.758 9.518 32.660 1.000 31.187 29 THR BBB C 1
ATOM 1600 O O . THR B 1 50 ? -42.039 9.558 32.623 1.000 33.671 29 THR BBB O 1
ATOM 1604 N N . LEU B 1 51 ? -39.964 10.268 33.435 1.000 33.844 30 LEU BBB N 1
ATOM 1605 C CA . LEU B 1 51 ? -40.396 11.566 34.006 1.000 34.955 30 LEU BBB CA 1
ATOM 1606 C C . LEU B 1 51 ? -40.986 12.347 32.816 1.000 39.004 30 LEU BBB C 1
ATOM 1607 O O . LEU B 1 51 ? -40.442 12.241 31.675 1.000 38.347 30 LEU BBB O 1
ATOM 1612 N N . SER B 1 52 ? -42.055 13.093 33.048 1.000 37.051 31 SER BBB N 1
ATOM 1613 C CA . SER B 1 52 ? -42.710 13.927 32.010 1.000 40.127 31 SER BBB CA 1
ATOM 1614 C C . SER B 1 52 ? -41.696 14.949 31.464 1.000 38.051 31 SER BBB C 1
ATOM 1615 O O . SER B 1 52 ? -41.108 15.648 32.242 1.000 45.070 31 SER BBB O 1
ATOM 1618 N N . GLY B 1 53 ? -41.410 14.935 30.161 1.000 46.268 32 GLY BBB N 1
ATOM 1619 C CA . GLY B 1 53 ? -40.545 15.944 29.511 1.000 48.086 32 GLY BBB CA 1
ATOM 1620 C C . GLY B 1 53 ? -39.058 15.698 29.732 1.000 42.971 32 GLY BBB C 1
ATOM 1621 O O . GLY B 1 53 ? -38.257 16.617 29.433 1.000 52.552 32 GLY BBB O 1
ATOM 1622 N N . SER B 1 54 ? -38.682 14.495 30.168 1.000 38.888 33 SER BBB N 1
ATOM 1623 C CA . SER B 1 54 ? -37.294 14.107 30.540 1.000 44.973 33 SER BBB CA 1
ATOM 1624 C C . SER B 1 54 ? -36.951 12.768 29.894 1.000 40.283 33 SER BBB C 1
ATOM 1625 O O . SER B 1 54 ? -37.836 11.923 29.744 1.000 45.150 33 SER BBB O 1
ATOM 1628 N N . PRO B 1 55 ? -35.667 12.493 29.550 1.000 47.648 34 PRO BBB N 1
ATOM 1629 C CA . PRO B 1 55 ? -35.283 11.143 29.138 1.000 49.007 34 PRO BBB CA 1
ATOM 1630 C C . PRO B 1 55 ? -35.174 10.164 30.320 1.000 41.758 34 PRO BBB C 1
ATOM 1631 O O . PRO B 1 55 ? -35.070 8.976 30.088 1.000 45.014 34 PRO BBB O 1
ATOM 1635 N N . LEU B 1 56 ? -35.230 10.661 31.557 1.000 37.910 35 LEU BBB N 1
ATOM 1636 C CA . LEU B 1 56 ? -34.925 9.819 32.742 1.000 34.734 35 LEU BBB CA 1
ATOM 1637 C C . LEU B 1 56 ? -36.098 8.912 33.074 1.000 28.594 35 LEU BBB C 1
ATOM 1638 O O . LEU B 1 56 ? -37.261 9.265 32.966 1.000 29.863 35 LEU BBB O 1
ATOM 1643 N N . PRO B 1 57 ? -35.808 7.681 33.506 1.000 26.442 36 PRO BBB N 1
ATOM 1644 C CA . PRO B 1 57 ? -36.874 6.736 33.817 1.000 26.944 36 PRO BBB CA 1
ATOM 1645 C C . PRO B 1 57 ? -37.826 7.249 34.898 1.000 25.720 36 PRO BBB C 1
ATOM 1646 O O . PRO B 1 57 ? -37.399 7.976 35.812 1.000 27.905 36 PRO BBB O 1
ATOM 1650 N N . TYR B 1 58 ? -39.087 6.836 34.804 1.000 25.760 37 TYR BBB N 1
ATOM 1651 C CA . TYR B 1 58 ? -40.102 7.207 35.810 1.000 27.854 37 TYR BBB CA 1
ATOM 1652 C C . TYR B 1 58 ? -39.670 6.616 37.161 1.000 26.639 37 TYR BBB C 1
ATOM 1653 O O . TYR B 1 58 ? -39.980 7.166 38.212 1.000 24.034 37 TYR BBB O 1
ATOM 1662 N N . LEU B 1 59 ? -38.899 5.547 37.140 1.000 29.103 38 LEU BBB N 1
ATOM 1663 C CA . LEU B 1 59 ? -38.338 4.951 38.395 1.000 34.013 38 LEU BBB CA 1
ATOM 1664 C C . LEU B 1 59 ? -37.545 5.995 39.237 1.000 28.556 38 LEU BBB C 1
ATOM 1665 O O . LEU B 1 59 ? -37.456 5.840 40.476 1.000 26.535 38 LEU BBB O 1
ATOM 1670 N N . VAL B 1 60 ? -37.002 7.045 38.613 1.000 25.393 39 VAL BBB N 1
ATOM 1671 C CA . VAL B 1 60 ? -36.312 8.148 39.348 1.000 25.447 39 VAL BBB CA 1
ATOM 1672 C C . VAL B 1 60 ? -37.304 8.702 40.381 1.000 26.580 39 VAL BBB C 1
ATOM 1673 O O . VAL B 1 60 ? -36.919 8.891 41.544 1.000 26.586 39 VAL BBB O 1
ATOM 1677 N N . HIS B 1 61 ? -38.547 8.925 39.983 1.000 21.676 40 HIS BBB N 1
ATOM 1678 C CA . HIS B 1 61 ? -39.592 9.485 40.870 1.000 23.226 40 HIS BBB CA 1
ATOM 1679 C C . HIS B 1 61 ? -39.863 8.509 42.014 1.000 20.838 40 HIS BBB C 1
ATOM 1680 O O . HIS B 1 61 ? -39.860 8.925 43.192 1.000 22.838 40 HIS BBB O 1
ATOM 1687 N N . LEU B 1 62 ? -40.070 7.234 41.694 1.000 22.172 41 LEU BBB N 1
ATOM 1688 C CA . LEU B 1 62 ? -40.432 6.206 42.701 1.000 22.595 41 LEU BBB CA 1
ATOM 1689 C C . LEU B 1 62 ? -39.295 6.022 43.714 1.000 22.376 41 LEU BBB C 1
ATOM 1690 O O . LEU B 1 62 ? -39.589 5.876 44.909 1.000 22.270 41 LEU BBB O 1
ATOM 1695 N N . GLY B 1 63 ? -38.043 6.071 43.282 1.000 24.228 42 GLY BBB N 1
ATOM 169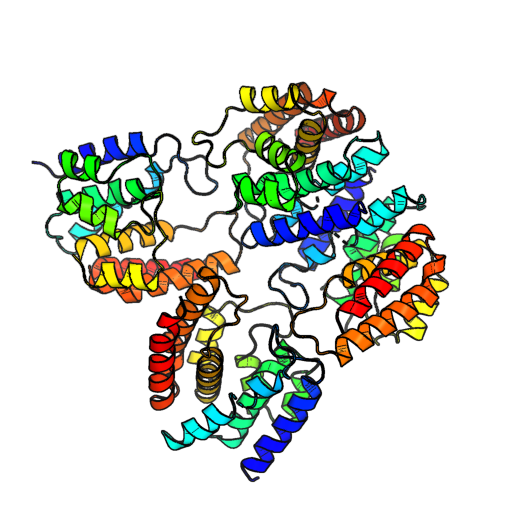6 C CA . GLY B 1 63 ? -36.917 5.928 44.221 1.000 22.849 42 GLY BBB CA 1
ATOM 1697 C C . GLY B 1 63 ? -36.924 7.037 45.249 1.000 20.862 42 GLY BBB C 1
ATOM 1698 O O . GLY B 1 63 ? -36.724 6.784 46.429 1.000 20.253 42 GLY BBB O 1
ATOM 1707 N N . VAL B 1 65 ? -39.626 8.793 46.208 1.000 19.902 44 VAL BBB N 1
ATOM 1708 C CA . VAL B 1 65 ? -40.783 8.730 47.097 1.000 19.093 44 VAL BBB CA 1
ATOM 1709 C C . VAL B 1 65 ? -40.549 7.667 48.159 1.000 19.302 44 VAL BBB C 1
ATOM 1710 O O . VAL B 1 65 ? -40.849 7.910 49.359 1.000 19.057 44 VAL BBB O 1
ATOM 1714 N N . ALA B 1 66 ? -39.978 6.533 47.763 1.000 17.411 45 ALA BBB N 1
ATOM 1715 C CA . ALA B 1 66 ? -39.764 5.419 48.719 1.000 21.801 45 ALA BBB CA 1
ATOM 1716 C C . ALA B 1 66 ? -38.664 5.813 49.697 1.000 20.872 45 ALA BBB C 1
ATOM 1717 O O . ALA B 1 66 ? -38.758 5.485 50.860 1.000 21.421 45 ALA BBB O 1
ATOM 1719 N N . ASN B 1 67 ? -37.646 6.523 49.237 1.000 19.973 46 ASN BBB N 1
ATOM 1720 C CA . ASN B 1 67 ? -36.597 7.001 50.175 1.000 21.858 46 ASN BBB CA 1
ATOM 1721 C C . ASN B 1 67 ? -37.198 8.002 51.179 1.000 19.337 46 ASN BBB C 1
ATOM 1722 O O . ASN B 1 67 ? -36.857 7.927 52.365 1.000 21.366 46 ASN BBB O 1
ATOM 1727 N N . GLU B 1 68 ? -38.012 8.944 50.727 1.000 20.527 47 GLU BBB N 1
ATOM 1728 C CA . GLU B 1 68 ? -38.680 9.894 51.647 1.000 18.901 47 GLU BBB CA 1
ATOM 1729 C C . GLU B 1 68 ? -39.408 9.088 52.738 1.000 17.860 47 GLU BBB C 1
ATOM 1730 O O . GLU B 1 68 ? -39.420 9.485 53.923 1.000 20.734 47 GLU BBB O 1
ATOM 1736 N N . LEU B 1 69 ? -40.083 8.014 52.342 1.000 17.808 48 LEU BBB N 1
ATOM 1737 C CA . LEU B 1 69 ? -40.923 7.250 53.269 1.000 21.709 48 LEU BBB CA 1
ATOM 1738 C C . LEU B 1 69 ? -40.007 6.587 54.294 1.000 20.330 48 LEU BBB C 1
ATOM 1739 O O . LEU B 1 69 ? -40.343 6.619 55.475 1.000 21.898 48 LEU BBB O 1
ATOM 1744 N N . LEU B 1 70 ? -38.897 5.991 53.850 1.000 21.693 49 LEU BBB N 1
ATOM 1745 C CA . LEU B 1 70 ? -38.037 5.245 54.809 1.000 24.775 49 LEU BBB CA 1
ATOM 1746 C C . LEU B 1 70 ? -37.342 6.250 55.741 1.000 25.559 49 LEU BBB C 1
ATOM 1747 O O . LEU B 1 70 ? -37.273 5.982 56.934 1.000 26.327 49 LEU BBB O 1
ATOM 1752 N N . ALA B 1 71 ? -36.945 7.424 55.221 1.000 22.481 50 ALA BBB N 1
ATOM 1753 C CA . ALA B 1 71 ? -36.381 8.528 56.023 1.000 22.725 50 ALA BBB CA 1
ATOM 1754 C C . ALA B 1 71 ? -37.424 9.032 57.029 1.000 24.538 50 ALA BBB C 1
ATOM 1755 O O . ALA B 1 71 ? -37.041 9.376 58.158 1.000 32.394 50 ALA BBB O 1
ATOM 1757 N N . ALA B 1 72 ? -38.717 9.059 56.672 1.000 25.310 51 ALA BBB N 1
ATOM 1758 C CA . ALA B 1 72 ? -39.785 9.540 57.588 1.000 21.275 51 ALA BBB CA 1
ATOM 1759 C C . ALA B 1 72 ? -39.855 8.651 58.831 1.000 20.737 51 ALA BBB C 1
ATOM 1760 O O . ALA B 1 72 ? -40.071 9.168 59.931 1.000 23.712 51 ALA BBB O 1
ATOM 1762 N N . ASP B 1 73 ? -39.689 7.358 58.667 1.000 20.682 52 ASP BBB N 1
ATOM 1763 C CA . ASP B 1 73 ? -39.772 6.391 59.798 1.000 24.905 52 ASP BBB CA 1
ATOM 1764 C C . ASP B 1 73 ? -38.712 6.735 60.861 1.000 23.358 52 ASP BBB C 1
ATOM 1765 O O . ASP B 1 73 ? -38.967 6.484 62.071 1.000 29.632 52 ASP BBB O 1
ATOM 1770 N N . ARG B 1 74 ? -37.559 7.278 60.444 1.000 25.166 53 ARG BBB N 1
ATOM 1771 C CA . ARG B 1 74 ? -36.458 7.665 61.373 1.000 28.733 53 ARG BBB CA 1
ATOM 1772 C C . ARG B 1 74 ? -36.931 8.764 62.322 1.000 27.136 53 ARG BBB C 1
ATOM 1773 O O . ARG B 1 74 ? -36.379 8.811 63.414 1.000 30.494 53 ARG BBB O 1
ATOM 1781 N N . ASP B 1 75 ? -37.894 9.590 61.903 1.000 23.938 54 ASP BBB N 1
ATOM 1782 C CA . ASP B 1 75 ? -38.387 10.785 62.633 1.000 27.220 54 ASP BBB CA 1
ATOM 1783 C C . ASP B 1 75 ? -39.817 10.514 63.099 1.000 27.230 54 ASP BBB C 1
ATOM 1784 O O . ASP B 1 75 ? -40.589 11.459 63.262 1.000 33.624 54 ASP BBB O 1
ATOM 1789 N N . GLY B 1 76 ? -40.168 9.249 63.273 1.000 27.943 55 GLY BBB N 1
ATOM 1790 C CA . GLY B 1 76 ? -41.428 8.851 63.914 1.000 29.201 55 GLY BBB CA 1
ATOM 1791 C C . GLY B 1 76 ? -41.904 7.560 63.320 1.000 28.181 55 GLY BBB C 1
ATOM 1792 O O . GLY B 1 76 ? -42.266 7.551 62.133 1.000 25.741 55 GLY BBB O 1
ATOM 1793 N N . ALA B 1 77 ? -41.822 6.493 64.100 1.000 26.394 56 ALA BBB N 1
ATOM 1794 C CA . ALA B 1 77 ? -41.998 5.120 63.593 1.000 28.300 56 ALA BBB CA 1
ATOM 1795 C C . ALA B 1 77 ? -43.419 4.962 63.019 1.000 25.319 56 ALA BBB C 1
ATOM 1796 O O . ALA B 1 77 ? -44.371 5.598 63.510 1.000 29.012 56 ALA BBB O 1
ATOM 1798 N N . ILE B 1 78 ? -43.498 4.223 61.916 1.000 27.117 57 ILE BBB N 1
ATOM 1799 C CA . ILE B 1 78 ? -44.687 3.902 61.069 1.000 32.537 57 ILE BBB CA 1
ATOM 18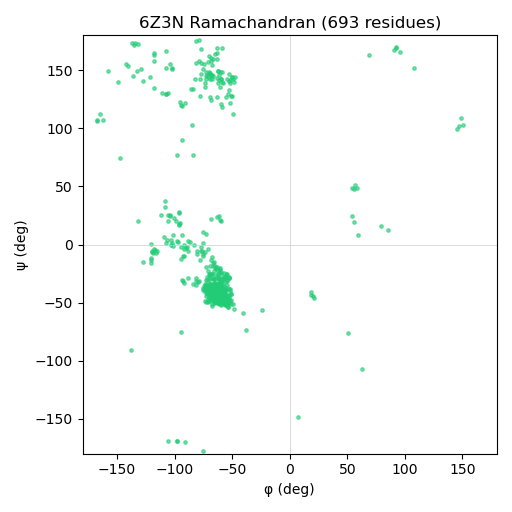00 C C . ILE B 1 78 ? -45.040 2.429 61.316 1.000 30.690 57 ILE BBB C 1
ATOM 1801 O O . ILE B 1 78 ? -44.123 1.587 61.223 1.000 30.533 57 ILE BBB O 1
ATOM 1806 N N . GLU B 1 79 ? -46.302 2.104 61.612 1.000 31.774 58 GLU BBB N 1
ATOM 1807 C CA . GLU B 1 79 ? -46.801 0.702 61.687 1.000 32.841 58 GLU BBB CA 1
ATOM 1808 C C . GLU B 1 79 ? -46.828 0.171 60.266 1.000 24.801 58 GLU BBB C 1
ATOM 1809 O O . GLU B 1 79 ? -47.114 0.963 59.387 1.000 24.776 58 GLU BBB O 1
ATOM 1815 N N . ARG B 1 80 ? -46.611 -1.131 60.069 1.000 27.483 59 ARG BBB N 1
ATOM 1816 C CA . ARG B 1 80 ? -46.644 -1.780 58.720 1.000 26.820 59 ARG BBB CA 1
ATOM 1817 C C . ARG B 1 80 ? -45.690 -1.039 57.776 1.000 26.407 59 ARG BBB C 1
ATOM 1818 O O . ARG B 1 80 ? -46.038 -0.742 56.596 1.000 26.781 59 ARG BBB O 1
ATOM 1826 N N . LEU B 1 81 ? -44.473 -0.808 58.250 1.000 23.586 60 LEU BBB N 1
ATOM 1827 C CA . LEU B 1 81 ? -43.470 -0.065 57.472 1.000 21.593 60 LEU BBB CA 1
ATOM 1828 C C . LEU B 1 81 ? -43.145 -0.793 56.154 1.000 22.589 60 LEU BBB C 1
ATOM 1829 O O . LEU B 1 81 ? -43.124 -0.125 55.107 1.000 22.902 60 LEU BBB O 1
ATOM 1834 N N . GLY B 1 82 ? -42.936 -2.101 56.159 1.000 23.563 61 GLY BBB N 1
ATOM 1835 C CA . GLY B 1 82 ? -42.618 -2.859 54.937 1.000 22.728 61 GLY BBB CA 1
ATOM 1836 C C . GLY B 1 82 ? -43.672 -2.674 53.861 1.000 23.202 61 GLY BBB C 1
ATOM 1837 O O . GLY B 1 82 ? -43.327 -2.356 52.703 1.000 23.185 61 GLY BBB O 1
ATOM 1838 N N . GLU B 1 83 ? -44.929 -2.897 54.203 1.000 24.484 62 GLU BBB N 1
ATOM 1839 C CA . GLU B 1 83 ? -46.035 -2.783 53.222 1.000 25.103 62 GLU BBB CA 1
ATOM 1840 C C . GLU B 1 83 ? -46.166 -1.313 52.792 1.000 24.046 62 GLU BBB C 1
ATOM 1841 O O . GLU B 1 83 ? -46.427 -1.068 51.600 1.000 25.065 62 GLU BBB O 1
ATOM 1847 N N . THR B 1 84 ? -45.939 -0.368 53.713 1.000 21.670 63 THR BBB N 1
ATOM 1848 C CA . THR B 1 84 ? -46.068 1.086 53.399 1.000 19.879 63 THR BBB CA 1
ATOM 1849 C C . THR B 1 84 ? -44.968 1.454 52.403 1.000 22.384 63 THR BBB C 1
ATOM 1850 O O . THR B 1 84 ? -45.235 2.188 51.442 1.000 22.179 63 THR BBB O 1
ATOM 1854 N N . LEU B 1 85 ? -43.773 0.908 52.575 1.000 21.191 64 LEU BBB N 1
ATOM 1855 C CA . LEU B 1 85 ? -42.684 1.152 51.598 1.000 19.468 64 LEU BBB CA 1
ATOM 1856 C C . LEU B 1 85 ? -43.049 0.575 50.237 1.000 20.366 64 LEU BBB C 1
ATOM 1857 O O . LEU B 1 85 ? -42.809 1.247 49.267 1.000 20.452 64 LEU BBB O 1
ATOM 1862 N N . GLN B 1 86 ? -43.701 -0.591 50.178 1.000 21.232 65 GLN BBB N 1
ATOM 1863 C CA . GLN B 1 86 ? -44.184 -1.178 48.884 1.000 20.331 65 GLN BBB CA 1
ATOM 1864 C C . GLN B 1 86 ? -45.250 -0.249 48.257 1.000 20.118 65 GLN BBB C 1
ATOM 1865 O O . GLN B 1 86 ? -45.162 0.053 47.044 1.000 22.855 65 GLN BBB O 1
ATOM 1871 N N . ILE B 1 87 ? -46.165 0.266 49.063 1.000 21.549 66 ILE BBB N 1
ATOM 1872 C CA . ILE B 1 87 ? -47.166 1.236 48.533 1.000 22.094 66 ILE BBB CA 1
ATOM 1873 C C . ILE B 1 87 ? -46.431 2.437 47.900 1.000 22.753 66 ILE BBB C 1
ATOM 1874 O O . ILE B 1 87 ? -46.836 2.877 46.824 1.000 24.423 66 ILE BBB O 1
ATOM 1879 N N . ALA B 1 88 ? -45.421 3.016 48.563 1.000 21.892 67 ALA BBB N 1
ATOM 1880 C CA . ALA B 1 88 ? -44.679 4.161 48.009 1.000 22.332 67 ALA BBB CA 1
ATOM 1881 C C . ALA B 1 88 ? -44.092 3.797 46.643 1.000 22.088 67 ALA BBB C 1
ATOM 1882 O O . ALA B 1 88 ? -44.165 4.609 45.722 1.000 24.847 67 ALA BBB O 1
ATOM 1884 N N . VAL B 1 89 ? -43.546 2.604 46.522 1.000 19.972 68 VAL BBB N 1
ATOM 1885 C CA . VAL B 1 89 ? -42.945 2.110 45.256 1.000 22.718 68 VAL BBB CA 1
ATOM 1886 C C . VAL B 1 89 ? -44.048 1.909 44.203 1.000 22.798 68 VAL BBB C 1
ATOM 1887 O O . VAL B 1 89 ? -43.810 2.205 43.030 1.000 23.712 68 VAL BBB O 1
ATOM 1891 N N . LEU B 1 90 ? -45.227 1.417 44.601 1.000 22.479 69 LEU BBB N 1
ATOM 1892 C CA . LEU B 1 90 ? -46.254 0.928 43.636 1.000 21.939 69 LEU BBB CA 1
ATOM 1893 C C . LEU B 1 90 ? -47.372 1.954 43.424 1.000 24.557 69 LEU BBB C 1
ATOM 1894 O O . LEU B 1 90 ? -48.326 1.586 42.746 1.000 27.665 69 LEU BBB O 1
ATOM 1899 N N . HIS B 1 91 ? -47.253 3.182 43.949 1.000 24.283 70 HIS BBB N 1
ATOM 1900 C CA . HIS B 1 91 ? -48.416 4.093 44.119 1.000 24.012 70 HIS BBB CA 1
ATOM 1901 C C . HIS B 1 91 ? -48.976 4.535 42.770 1.000 25.794 70 HIS BBB C 1
ATOM 1902 O O . HIS B 1 91 ? -50.129 4.978 42.709 1.000 28.661 70 HIS BBB O 1
ATOM 1909 N N . ASP B 1 92 ? -48.198 4.407 41.713 1.000 26.348 71 ASP BBB N 1
ATOM 1910 C CA . ASP B 1 92 ? -48.612 4.890 40.374 1.000 28.102 71 ASP BBB CA 1
ATOM 1911 C C . ASP B 1 92 ? -48.920 3.723 39.434 1.000 28.999 71 ASP BBB C 1
ATOM 1912 O O . ASP B 1 92 ? -49.210 4.010 38.272 1.000 31.416 71 ASP BBB O 1
ATOM 1917 N N . THR B 1 93 ? -48.921 2.473 39.896 1.000 26.628 72 THR BBB N 1
ATOM 1918 C CA . THR B 1 93 ? -49.054 1.314 38.965 1.000 30.197 72 THR BBB CA 1
ATOM 1919 C C . THR B 1 93 ? -50.483 1.196 38.425 1.000 32.617 72 THR BBB C 1
ATOM 1920 O O . THR B 1 93 ? -50.593 0.8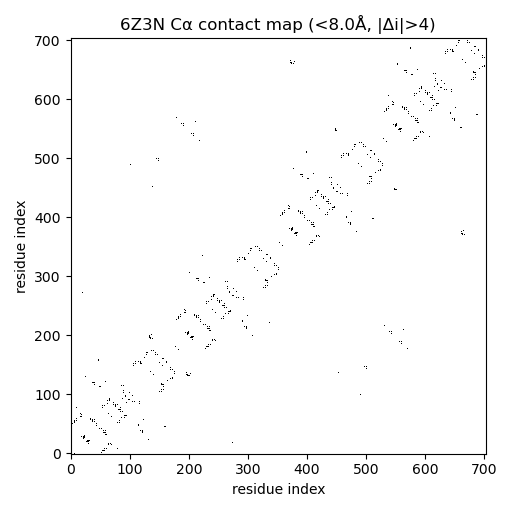06 37.256 1.000 32.349 72 THR BBB O 1
ATOM 1924 N N . LEU B 1 94 ? -51.526 1.518 39.212 1.000 31.775 73 LEU BBB N 1
ATOM 1925 C CA . LEU B 1 94 ? -52.919 1.387 38.732 1.000 29.581 73 LEU BBB CA 1
ATOM 1926 C C . LEU B 1 94 ? -53.221 2.538 37.776 1.000 32.942 73 LEU BBB C 1
ATOM 1927 O O . LEU B 1 94 ? -53.938 2.279 36.781 1.000 40.089 73 LEU BBB O 1
ATOM 1932 N N . GLU B 1 95 ? -52.714 3.751 38.049 1.000 36.269 74 GLU BBB N 1
ATOM 1933 C CA . GLU B 1 95 ? -52.996 4.932 37.186 1.000 35.258 74 GLU BBB CA 1
ATOM 1934 C C . GLU B 1 95 ? -52.325 4.726 35.828 1.000 36.293 74 GLU BBB C 1
ATOM 1935 O O . GLU B 1 95 ? -52.967 4.995 34.826 1.000 40.732 74 GLU BBB O 1
ATOM 1941 N N . ASP B 1 96 ? -51.070 4.284 35.800 1.000 32.959 75 ASP BBB N 1
ATOM 1942 C CA . ASP B 1 96 ? -50.158 4.564 34.657 1.000 37.044 75 ASP BBB CA 1
ATOM 1943 C C . ASP B 1 96 ? -49.685 3.298 33.946 1.000 33.865 75 ASP BBB C 1
ATOM 1944 O O . ASP B 1 96 ? -48.962 3.476 32.961 1.000 39.811 75 ASP BBB O 1
ATOM 1949 N N . THR B 1 97 ? -50.033 2.094 34.408 1.000 35.173 76 THR BBB N 1
ATOM 1950 C CA . THR B 1 97 ? -49.511 0.795 33.867 1.000 38.783 76 THR BBB CA 1
ATOM 1951 C C . THR B 1 97 ? -50.657 -0.216 33.699 1.000 38.458 76 THR BBB C 1
ATOM 1952 O O . THR B 1 97 ? -51.776 0.042 34.153 1.000 43.521 76 THR BBB O 1
ATOM 1956 N N . ALA B 1 98 ? -50.368 -1.343 33.072 1.000 34.257 77 ALA BBB N 1
ATOM 1957 C CA . ALA B 1 98 ? -51.323 -2.434 32.759 1.000 39.696 77 ALA BBB CA 1
ATOM 1958 C C . ALA B 1 98 ? -51.662 -3.247 34.019 1.000 42.368 77 ALA BBB C 1
ATOM 1959 O O . ALA B 1 98 ? -52.427 -4.207 33.917 1.000 60.743 77 ALA BBB O 1
ATOM 1961 N N . THR B 1 99 ? -51.109 -2.872 35.169 1.000 36.028 78 THR BBB N 1
ATOM 1962 C CA . THR B 1 99 ? -51.289 -3.556 36.470 1.000 37.736 78 THR BBB CA 1
ATOM 1963 C C . THR B 1 99 ? -52.769 -3.532 36.845 1.000 38.085 78 THR BBB C 1
ATOM 1964 O O . THR B 1 99 ? -53.391 -2.471 36.701 1.000 36.801 78 THR BBB O 1
ATOM 1968 N N . SER B 1 100 ? -53.295 -4.665 37.309 1.000 41.973 79 SER BBB N 1
ATOM 1969 C CA . SER B 1 100 ? -54.675 -4.810 37.832 1.000 44.810 79 SER BBB CA 1
ATOM 1970 C C . SER B 1 100 ? -54.655 -4.837 39.358 1.000 39.619 79 SER BBB C 1
ATOM 1971 O O . SER B 1 100 ? -53.687 -5.254 39.978 1.000 39.656 79 SER BBB O 1
ATOM 1974 N N . PRO B 1 101 ? -55.721 -4.393 40.034 1.000 39.407 80 PRO BBB N 1
ATOM 1975 C CA . PRO B 1 101 ? -55.832 -4.627 41.475 1.000 38.354 80 PRO BBB CA 1
ATOM 1976 C C . PRO B 1 101 ? -55.633 -6.096 41.888 1.000 40.142 80 PRO BBB C 1
ATOM 1977 O O . PRO B 1 101 ? -54.983 -6.315 42.893 1.000 46.045 80 PRO BBB O 1
ATOM 1981 N N . GLU B 1 102 ? -56.168 -7.068 41.132 1.000 39.030 81 GLU BBB N 1
ATOM 1982 C CA . GLU B 1 102 ? -56.065 -8.490 41.551 1.000 42.849 81 GLU BBB CA 1
ATOM 1983 C C . GLU B 1 102 ? -54.570 -8.888 41.564 1.000 39.425 81 GLU BBB C 1
ATOM 1984 O O . GLU B 1 102 ? -54.170 -9.675 42.459 1.000 48.671 81 GLU BBB O 1
ATOM 1990 N N . GLU B 1 103 ? -53.755 -8.375 40.640 1.000 39.021 82 GLU BBB N 1
ATOM 1991 C CA . GLU B 1 103 ? -52.305 -8.711 40.602 1.000 37.995 82 GLU BBB CA 1
ATOM 1992 C C . GLU B 1 103 ? -51.666 -8.144 41.871 1.000 36.631 82 GLU BBB C 1
ATOM 1993 O O . GLU B 1 103 ? -50.850 -8.835 42.495 1.000 39.625 82 GLU BBB O 1
ATOM 1999 N N . LEU B 1 104 ? -52.016 -6.898 42.221 1.000 33.845 83 LEU BBB N 1
ATOM 2000 C CA . LEU B 1 104 ? -51.469 -6.280 43.446 1.000 30.834 83 LEU BBB CA 1
ATOM 2001 C C . LEU B 1 104 ? -51.932 -7.060 44.662 1.000 34.114 83 LEU BBB C 1
ATOM 2002 O O . LEU B 1 104 ? -51.074 -7.298 45.548 1.000 34.246 83 LEU BBB O 1
ATOM 2007 N N . ARG B 1 105 ? -53.212 -7.451 44.715 1.000 35.315 84 ARG BBB N 1
ATOM 2008 C CA . ARG B 1 105 ? -53.716 -8.176 45.900 1.000 35.909 84 ARG BBB CA 1
ATOM 2009 C C . ARG B 1 105 ? -52.990 -9.521 45.956 1.000 35.651 84 ARG BBB C 1
ATOM 2010 O O . ARG B 1 105 ? -52.493 -9.851 47.045 1.000 38.956 84 ARG BBB O 1
ATOM 2018 N N . GLN B 1 106 ? -52.900 -10.263 44.843 1.000 35.410 85 GLN BBB N 1
ATOM 2019 C CA . GLN B 1 106 ? -52.284 -11.626 44.854 1.000 40.884 85 GLN BBB CA 1
ATOM 2020 C C . GLN B 1 106 ? -50.832 -11.542 45.326 1.000 34.455 85 GLN BBB C 1
ATOM 2021 O O . GLN B 1 106 ? -50.408 -12.409 46.141 1.000 34.959 85 GLN BBB O 1
ATOM 2027 N N . GLN B 1 107 ? -50.078 -10.545 44.864 1.000 31.013 86 GLN BBB N 1
ATOM 2028 C CA . GLN B 1 107 ? -48.613 -10.543 45.060 1.000 33.759 86 GLN BBB CA 1
ATOM 2029 C C . GLN B 1 107 ? -48.243 -9.767 46.327 1.000 31.335 86 GLN BBB C 1
ATOM 2030 O O . GLN B 1 107 ? -47.221 -10.089 46.888 1.000 34.261 86 GLN BBB O 1
ATOM 2036 N N . PHE B 1 108 ? -49.005 -8.759 46.733 1.000 28.413 87 PHE BBB N 1
ATOM 2037 C CA . PHE B 1 108 ? -48.601 -7.860 47.850 1.000 27.758 87 PHE BBB CA 1
ATOM 2038 C C . PHE B 1 108 ? -49.599 -7.873 49.012 1.000 29.464 87 PHE BBB C 1
ATOM 2039 O O . PHE B 1 108 ? -49.221 -7.360 50.046 1.000 30.582 87 PHE BBB O 1
ATOM 2047 N N . GLY B 1 109 ? -50.811 -8.425 48.851 1.000 29.310 88 GLY BBB N 1
ATOM 2048 C CA . GLY B 1 109 ? -51.838 -8.475 49.903 1.000 29.001 88 GLY BBB CA 1
ATOM 2049 C C . GLY B 1 109 ? -52.814 -7.290 49.871 1.000 32.419 88 GLY BBB C 1
ATOM 2050 O O . GLY B 1 109 ? -52.598 -6.286 49.127 1.000 29.885 88 GLY BBB O 1
ATOM 2051 N N . GLU B 1 110 ? -53.889 -7.394 50.648 1.000 28.252 89 GLU BBB N 1
ATOM 2052 C CA . GLU B 1 110 ? -55.018 -6.423 50.622 1.000 31.870 89 GLU BBB CA 1
ATOM 2053 C C . GLU B 1 110 ? -54.530 -5.022 51.042 1.000 29.808 89 GLU BBB C 1
ATOM 2054 O O . GLU B 1 110 ? -54.965 -4.029 50.439 1.000 34.792 89 GLU BBB O 1
ATOM 2060 N N . PHE B 1 111 ? -53.709 -4.920 52.069 1.000 29.063 90 PHE BBB N 1
ATOM 2061 C CA . PHE B 1 111 ? -53.308 -3.605 52.638 1.000 27.419 90 PHE BBB CA 1
ATOM 2062 C C . PHE B 1 111 ? -52.540 -2.810 51.586 1.000 26.600 90 PHE BBB C 1
ATOM 2063 O O . PHE B 1 111 ? -52.785 -1.584 51.409 1.000 25.917 90 PHE BBB O 1
ATOM 2071 N N . VAL B 1 112 ? -51.657 -3.482 50.851 1.000 25.834 91 VAL BBB N 1
ATOM 2072 C CA . VAL B 1 112 ? -50.909 -2.796 49.754 1.000 23.902 91 VAL BBB CA 1
ATOM 2073 C C . VAL B 1 112 ? -51.864 -2.463 48.595 1.000 28.243 91 VAL BBB C 1
ATOM 2074 O O . VAL B 1 112 ? -51.828 -1.311 48.128 1.000 25.694 91 VAL BBB O 1
ATOM 2078 N N . CYS B 1 113 ? -52.684 -3.409 48.127 1.000 29.417 92 CYS BBB N 1
ATOM 2079 C CA . CYS B 1 113 ? -53.662 -3.136 47.035 1.000 29.449 92 CYS BBB CA 1
ATOM 2080 C C . CYS B 1 113 ? -54.524 -1.921 47.424 1.000 26.761 92 CYS BBB C 1
ATOM 2081 O O . CYS B 1 113 ? -54.657 -0.986 46.593 1.000 29.297 92 CYS BBB O 1
ATOM 2084 N N . ALA B 1 114 ? -55.085 -1.909 48.627 1.000 29.262 93 ALA BBB N 1
ATOM 2085 C CA . ALA B 1 114 ? -56.034 -0.850 49.088 1.000 27.555 93 ALA BBB CA 1
ATOM 2086 C C . ALA B 1 114 ? -55.283 0.482 49.153 1.000 24.673 93 ALA BBB C 1
ATOM 2087 O O . ALA B 1 114 ? -55.896 1.527 48.886 1.000 28.763 93 ALA BBB O 1
ATOM 2089 N N . GLY B 1 115 ? -53.996 0.439 49.482 1.000 25.151 94 GLY BBB N 1
ATOM 2090 C CA . GLY B 1 115 ? -53.164 1.659 49.496 1.000 22.732 94 GLY BBB CA 1
ATOM 2091 C C . GLY B 1 115 ? -52.995 2.248 48.104 1.000 23.500 94 GLY BBB C 1
ATOM 2092 O O . GLY B 1 115 ? -53.157 3.470 47.939 1.000 24.432 94 GLY BBB O 1
ATOM 2093 N N . VAL B 1 116 ? -52.617 1.426 47.129 1.000 24.459 95 VAL BBB N 1
ATOM 2094 C CA . VAL B 1 116 ? -52.424 1.905 45.736 1.000 23.997 95 VAL BBB CA 1
ATOM 2095 C C . VAL B 1 116 ? -53.767 2.452 45.239 1.000 25.568 95 VAL BBB C 1
ATOM 2096 O O . VAL B 1 116 ? -53.772 3.523 44.579 1.000 25.573 95 VAL BBB O 1
ATOM 2100 N N . GLN B 1 117 ? -54.860 1.739 45.511 1.000 24.530 96 GLN BBB N 1
ATOM 2101 C CA . GLN B 1 117 ? -56.218 2.162 45.073 1.000 28.773 96 GLN BBB CA 1
ATOM 2102 C C . GLN B 1 117 ? -56.533 3.553 45.659 1.000 27.496 96 GLN BBB C 1
ATOM 2103 O O . GLN B 1 117 ? -56.953 4.437 44.908 1.000 26.579 96 GLN BBB O 1
ATOM 2109 N N . ALA B 1 118 ? -56.305 3.731 46.954 1.000 25.746 97 ALA BBB N 1
ATOM 2110 C CA . ALA B 1 118 ? -56.548 4.992 47.709 1.000 26.089 97 ALA BBB CA 1
ATOM 2111 C C . ALA B 1 118 ? -55.760 6.144 47.066 1.000 25.812 97 ALA BBB C 1
ATOM 2112 O O . ALA B 1 118 ? -56.288 7.254 46.997 1.000 25.551 97 ALA BBB O 1
ATOM 2114 N N . LEU B 1 119 ? -54.551 5.852 46.556 1.000 24.659 98 LEU BBB N 1
ATOM 2115 C CA . LEU B 1 119 ? -53.639 6.873 45.985 1.000 24.153 98 LEU BBB CA 1
ATOM 2116 C C . LEU B 1 119 ? -53.898 7.083 44.488 1.000 27.010 98 LEU BBB C 1
ATOM 2117 O O . LEU B 1 119 ? -53.249 7.996 43.901 1.000 24.911 98 LEU BBB O 1
ATOM 2122 N N . SER B 1 120 ? -54.834 6.337 43.891 1.000 29.715 99 SER BBB N 1
ATOM 2123 C CA . SER B 1 120 ? -55.167 6.427 42.438 1.000 30.529 99 SER BBB CA 1
ATOM 2124 C C . SER B 1 120 ? -56.368 7.367 42.242 1.000 33.342 99 SER BBB C 1
ATOM 2125 O O . SER B 1 120 ? -57.408 7.080 42.816 1.000 36.132 99 SER BBB O 1
ATOM 2128 N N . LYS B 1 121 ? -56.221 8.429 41.439 1.000 37.670 100 LYS BBB N 1
ATOM 2129 C CA . LYS B 1 121 ? -57.319 9.359 41.053 1.000 43.362 100 LYS BBB CA 1
ATOM 2130 C C . LYS B 1 121 ? -58.239 8.651 40.058 1.000 54.923 100 LYS BBB C 1
ATOM 2131 O O . LYS B 1 121 ? -59.464 8.814 40.193 1.000 50.495 100 LYS BBB O 1
ATOM 2137 N N . ARG B 1 122 ? -57.655 7.947 39.075 1.000 60.478 101 ARG BBB N 1
ATOM 2138 C CA . ARG B 1 122 ? -58.373 7.004 38.168 1.000 67.574 101 ARG BBB CA 1
ATOM 2139 C C . ARG B 1 122 ? -57.502 5.765 37.911 1.000 69.068 101 ARG BBB C 1
ATOM 2140 O O . ARG B 1 122 ? -56.260 5.840 38.043 1.000 51.940 101 ARG BBB O 1
ATOM 2148 N N . VAL B 1 123 ? -58.177 4.654 37.609 1.000 97.966 102 VAL BBB N 1
ATOM 2149 C CA . VAL B 1 123 ? -57.629 3.315 37.226 1.000 103.523 102 VAL BBB CA 1
ATOM 2150 C C . VAL B 1 123 ? -58.493 2.791 36.074 1.000 104.249 102 VAL BBB C 1
ATOM 2151 O O . VAL B 1 123 ? -58.160 3.050 34.896 1.000 110.728 102 VAL BBB O 1
ATOM 2155 N N . GLY B 1 124 ? -59.543 2.050 36.447 1.000 99.414 103 GLY BBB N 1
ATOM 2156 C CA . GLY B 1 124 ? -60.744 1.741 35.660 1.000 104.617 103 GLY BBB CA 1
ATOM 2157 C C . GLY B 1 124 ? -61.965 1.991 36.520 1.000 117.428 103 GLY BBB C 1
ATOM 2158 O O . GLY B 1 124 ? -63.039 1.457 36.182 1.000 140.921 103 GLY BBB O 1
ATOM 2159 N N . ASP B 1 125 ? -61.809 2.795 37.584 1.000 129.220 104 ASP BBB N 1
ATOM 2160 C CA . ASP B 1 125 ? -62.938 3.351 38.382 1.000 133.579 104 ASP BBB CA 1
ATOM 2161 C C . ASP B 1 125 ? -63.685 4.368 37.500 1.000 140.812 104 ASP BBB C 1
ATOM 2162 O O . ASP B 1 125 ? -64.400 5.218 38.064 1.000 173.168 104 ASP BBB O 1
ATOM 2167 N N . GLY B 1 126 ? -63.548 4.255 36.167 1.000 114.866 105 GLY BBB N 1
ATOM 2168 C CA . GLY B 1 126 ? -64.203 5.110 35.160 1.000 96.096 105 GLY BBB CA 1
ATOM 2169 C C . GLY B 1 126 ? -63.747 6.558 35.304 1.000 89.779 105 GLY BBB C 1
ATOM 2170 O O . GLY B 1 126 ? -62.605 6.875 34.976 1.000 76.109 105 GLY BBB O 1
ATOM 2171 N N . PRO B 1 127 ? -64.601 7.475 35.822 1.000 109.377 106 PRO BBB N 1
ATOM 2172 C CA . PRO B 1 127 ? -64.195 8.871 36.003 1.000 108.856 106 PRO BBB CA 1
ATOM 2173 C C . PRO B 1 127 ? -62.996 9.050 36.957 1.000 89.858 106 PRO BBB C 1
ATOM 2174 O O . PRO B 1 127 ? -62.806 8.244 37.850 1.000 87.822 106 PRO BBB O 1
ATOM 2178 N N . LYS B 1 128 ? -62.190 10.083 36.700 1.000 71.461 107 LYS BBB N 1
ATOM 2179 C CA . LYS B 1 128 ? -61.175 10.643 37.630 1.000 50.523 107 LYS BBB CA 1
ATOM 2180 C C . LYS B 1 128 ? -61.911 11.193 38.866 1.000 49.520 107 LYS BBB C 1
ATOM 2181 O O . LYS B 1 128 ? -62.841 11.949 38.666 1.000 46.282 107 LYS BBB O 1
ATOM 2187 N N . ARG B 1 129 ? -61.539 10.802 40.080 1.000 36.591 108 ARG BBB N 1
ATOM 2188 C CA . ARG B 1 129 ? -62.076 11.401 41.329 1.000 37.560 108 ARG BBB CA 1
ATOM 2189 C C . ARG B 1 129 ? -61.595 12.861 41.453 1.000 35.597 108 ARG BBB C 1
ATOM 2190 O O . ARG B 1 129 ? -60.457 13.174 41.073 1.000 41.181 108 ARG BBB O 1
ATOM 2198 N N . SER B 1 130 ? -62.425 13.728 42.018 1.000 31.949 109 SER BBB N 1
ATOM 2199 C CA . SER B 1 130 ? -62.062 15.149 42.204 1.000 37.097 109 SER BBB CA 1
ATOM 2200 C C . SER B 1 130 ? -61.109 15.220 43.394 1.000 32.407 109 SER BBB C 1
ATOM 2201 O O . SER B 1 130 ? -61.127 14.305 44.226 1.000 29.523 109 SER BBB O 1
ATOM 2204 N N . LEU B 1 131 ? -60.291 16.255 43.472 1.000 28.666 110 LEU BBB N 1
ATOM 2205 C CA . LEU B 1 131 ? -59.277 16.359 44.546 1.000 29.482 110 LEU BBB CA 1
ATOM 2206 C C . LEU B 1 131 ? -59.956 16.369 45.929 1.000 26.892 110 LEU BBB C 1
ATOM 2207 O O . LEU B 1 131 ? -59.441 15.697 46.812 1.000 26.628 110 LEU BBB O 1
ATOM 2212 N N . ASP B 1 132 ? -61.076 17.083 46.119 1.000 26.985 111 ASP BBB N 1
ATOM 2213 C CA . ASP B 1 132 ? -61.784 17.110 47.423 1.000 26.491 111 ASP BBB CA 1
ATOM 2214 C C . ASP B 1 132 ? -62.056 15.670 47.898 1.000 28.613 111 ASP BBB C 1
ATOM 2215 O O . ASP B 1 132 ? -61.761 15.349 49.078 1.000 28.045 111 ASP BBB O 1
ATOM 2220 N N . ASP B 1 133 ? -62.629 14.833 47.022 1.000 29.853 112 ASP BBB N 1
ATOM 2221 C CA . ASP B 1 133 ? -63.054 13.451 47.377 1.000 25.833 112 ASP BBB CA 1
ATOM 2222 C C . ASP B 1 133 ? -61.826 12.588 47.615 1.000 26.480 112 ASP BBB C 1
ATOM 2223 O O . ASP B 1 133 ? -61.847 11.746 48.523 1.000 28.673 112 ASP BBB O 1
ATOM 2228 N N . TYR B 1 134 ? -60.801 12.770 46.792 1.000 25.522 113 TYR BBB N 1
ATOM 2229 C CA . TYR B 1 134 ? -59.537 11.997 46.834 1.000 23.538 113 TYR BBB CA 1
ATOM 2230 C C . TYR B 1 134 ? -58.823 12.273 48.158 1.000 21.006 113 TYR BBB C 1
ATOM 2231 O O . TYR B 1 134 ? -58.432 11.297 48.851 1.000 23.894 113 TYR BBB O 1
ATOM 2240 N N . LEU B 1 135 ? -58.709 13.555 48.540 1.000 24.908 114 LEU BBB N 1
ATOM 2241 C CA . LEU B 1 135 ? -58.015 13.877 49.822 1.000 22.711 114 LEU BBB CA 1
ATOM 2242 C C . LEU B 1 135 ? -58.868 13.472 51.010 1.000 25.207 114 LEU BBB C 1
ATOM 2243 O O . LEU B 1 135 ? -58.277 12.970 51.981 1.000 23.651 114 LEU BBB O 1
ATOM 2248 N N . GLN B 1 136 ? -60.192 13.637 50.923 1.000 21.085 115 GLN BBB N 1
ATOM 2249 C CA . GLN B 1 136 ? -61.061 13.248 52.041 1.000 23.562 115 GLN BBB CA 1
ATOM 2250 C C . GLN B 1 136 ? -60.899 11.749 52.307 1.000 20.920 115 GLN BBB C 1
ATOM 2251 O O . GLN B 1 136 ? -60.809 11.362 53.491 1.000 23.390 115 GLN BBB O 1
ATOM 2257 N N . ALA B 1 137 ? -60.889 10.924 51.265 1.000 23.339 116 ALA BBB N 1
ATOM 2258 C CA . ALA B 1 137 ? -60.796 9.463 51.433 1.000 26.020 116 ALA BBB CA 1
ATOM 2259 C C . ALA B 1 137 ? -59.431 9.132 52.045 1.000 24.356 116 ALA BBB C 1
ATOM 2260 O O . ALA B 1 137 ? -59.371 8.254 52.930 1.000 25.506 116 ALA BBB O 1
ATOM 2262 N N . LEU B 1 138 ? -58.355 9.827 51.643 1.000 21.636 117 LEU BBB N 1
ATOM 2263 C CA . LEU B 1 138 ? -57.015 9.548 52.226 1.000 21.026 117 LEU BBB CA 1
ATOM 2264 C C . LEU B 1 138 ? -56.997 10.013 53.685 1.000 19.270 117 LEU BBB C 1
ATOM 2265 O O . LEU B 1 138 ? -56.397 9.369 54.480 1.000 23.140 117 LEU BBB O 1
ATOM 2270 N N . ALA B 1 139 ? -57.679 11.098 54.007 1.000 17.502 118 ALA BBB N 1
ATOM 2271 C CA . ALA B 1 139 ? -57.715 11.648 55.385 1.000 20.999 118 ALA BBB CA 1
ATOM 2272 C C . ALA B 1 139 ? -58.431 10.677 56.349 1.000 20.793 118 ALA BBB C 1
ATOM 2273 O O . ALA B 1 139 ? -58.053 10.596 57.532 1.000 27.019 118 ALA BBB O 1
ATOM 2275 N N . GLU B 1 140 ? -59.476 10.014 55.870 1.000 22.986 119 GLU BBB N 1
ATOM 2276 C CA . GLU B 1 140 ? -60.357 9.175 56.723 1.000 24.901 119 GLU BBB CA 1
ATOM 2277 C C . GLU B 1 140 ? -59.908 7.726 56.704 1.000 25.502 119 GLU BBB C 1
ATOM 2278 O O . GLU B 1 140 ? -60.513 6.961 57.379 1.000 27.492 119 GLU BBB O 1
ATOM 2284 N N . GLY B 1 141 ? -58.883 7.379 55.959 1.000 29.908 120 GLY BBB N 1
ATOM 2285 C CA . GLY B 1 141 ? -58.390 5.999 55.859 1.000 30.382 120 GLY BBB CA 1
ATOM 2286 C C . GLY B 1 141 ? -57.082 5.835 56.632 1.000 30.175 120 GLY BBB C 1
ATOM 2287 O O . GLY B 1 141 ? -56.699 6.689 57.436 1.000 33.811 120 GLY BBB O 1
ATOM 2288 N N . PRO B 1 142 ? -56.404 4.692 56.440 1.000 27.178 121 PRO BBB N 1
ATOM 2289 C CA . PRO B 1 142 ? -55.142 4.424 57.112 1.000 26.110 121 PRO BBB CA 1
ATOM 2290 C C . PRO B 1 142 ? -54.121 5.556 56.924 1.000 22.341 121 PRO BBB C 1
ATOM 2291 O O . PRO B 1 142 ? -53.953 6.067 55.783 1.000 25.483 121 PRO BBB O 1
ATOM 2295 N N . ALA B 1 143 ? -53.490 5.960 58.032 1.000 23.971 122 ALA BBB N 1
ATOM 2296 C CA . ALA B 1 143 ? -52.580 7.130 58.023 1.000 27.478 122 ALA BBB CA 1
ATOM 2297 C C . ALA B 1 143 ? -51.435 6.852 57.058 1.000 22.614 122 ALA BBB C 1
ATOM 2298 O O . ALA B 1 143 ? -50.873 7.805 56.504 1.000 22.228 122 ALA BBB O 1
ATOM 2300 N N . GLN B 1 144 ? -51.033 5.586 56.931 1.000 18.968 123 GLN BBB N 1
ATOM 2301 C CA . GLN B 1 144 ? -49.868 5.217 56.101 1.000 21.668 123 GLN BBB CA 1
ATOM 2302 C C . GLN B 1 144 ? -50.129 5.652 54.661 1.000 24.706 123 GLN BBB C 1
ATOM 2303 O O . GLN B 1 144 ? -49.160 6.072 53.976 1.000 21.067 123 GLN BBB O 1
ATOM 2309 N N . TYR B 1 145 ? -51.373 5.566 54.176 1.000 24.273 124 TYR BBB N 1
ATOM 2310 C CA . TYR B 1 145 ? -51.660 5.924 52.758 1.000 21.336 124 TYR BBB CA 1
ATOM 2311 C C . TYR B 1 145 ? -51.512 7.445 52.563 1.000 20.281 124 TYR BBB C 1
ATOM 2312 O O . TYR B 1 145 ? -50.940 7.926 51.533 1.000 21.281 124 TYR BBB O 1
ATOM 2321 N N . ALA B 1 146 ? -52.018 8.211 53.533 1.000 19.773 125 ALA BBB N 1
ATOM 2322 C CA . ALA B 1 146 ? -51.894 9.688 53.553 1.000 20.335 125 ALA BBB CA 1
ATOM 2323 C C . ALA B 1 146 ? -50.406 10.070 53.621 1.000 19.891 125 ALA BBB C 1
ATOM 2324 O O . ALA B 1 146 ? -49.991 11.007 52.907 1.000 21.935 125 ALA BBB O 1
ATOM 2326 N N . LEU B 1 147 ? -49.604 9.331 54.403 1.000 19.956 126 LEU BBB N 1
ATOM 2327 C CA . LEU B 1 147 ? -48.162 9.645 54.550 1.000 19.172 126 LEU BBB CA 1
ATOM 2328 C C . LEU B 1 147 ? -47.474 9.427 53.195 1.000 19.773 126 LEU BBB C 1
ATOM 2329 O O . LEU B 1 147 ? -46.610 10.250 52.796 1.000 18.589 126 LEU BBB O 1
ATOM 2334 N N . VAL B 1 148 ? -47.866 8.390 52.459 1.000 19.217 127 VAL BBB N 1
ATOM 2335 C CA . VAL B 1 148 ? -47.250 8.167 51.115 1.000 18.991 127 VAL BBB CA 1
ATOM 2336 C C . VAL B 1 148 ? -47.579 9.352 50.214 1.000 17.645 127 VAL BBB C 1
ATOM 2337 O O . VAL B 1 148 ? -46.681 9.803 49.462 1.000 20.259 127 VAL BBB O 1
ATOM 2341 N N . LYS B 1 149 ? -48.804 9.861 50.281 1.000 18.692 128 LYS BBB N 1
ATOM 2342 C CA . LYS B 1 149 ? -49.119 11.051 49.454 1.000 18.453 128 LYS BBB CA 1
ATOM 2343 C C . LYS B 1 149 ? -48.258 12.231 49.928 1.000 19.107 128 LYS BBB C 1
ATOM 2344 O O . LYS B 1 149 ? -47.773 13.010 49.064 1.000 19.478 128 LYS BBB O 1
ATOM 2350 N N . LEU B 1 150 ? -48.071 12.449 51.231 1.000 19.160 129 LEU BBB N 1
ATOM 2351 C CA . LEU B 1 150 ? -47.142 13.557 51.650 1.000 19.554 129 LEU BBB CA 1
ATOM 2352 C C . LEU B 1 150 ? -45.762 13.362 51.017 1.000 20.523 129 LEU BBB C 1
ATOM 2353 O O . LEU B 1 150 ? -45.159 14.335 50.555 1.000 19.566 129 LEU BBB O 1
ATOM 2358 N N . CYS B 1 151 ? -45.236 12.135 51.021 1.000 20.624 130 CYS BBB N 1
ATOM 2359 C CA . CYS B 1 151 ? -43.885 11.879 50.477 1.000 23.389 130 CYS BBB CA 1
ATOM 2360 C C . CYS B 1 151 ? -43.888 12.135 48.964 1.000 24.871 130 CYS BBB C 1
ATOM 2361 O O . CYS B 1 151 ? -42.892 12.665 48.414 1.000 19.174 130 CYS BBB O 1
ATOM 2364 N N . ASP B 1 152 ? -44.975 11.792 48.294 1.000 23.495 131 ASP BBB N 1
ATOM 2365 C CA . ASP B 1 152 ? -45.092 11.988 46.820 1.000 22.468 131 ASP BBB CA 1
ATOM 2366 C C . ASP B 1 152 ? -45.035 13.495 46.550 1.000 22.072 131 ASP BBB C 1
ATOM 2367 O O . ASP B 1 152 ? -44.274 13.969 45.651 1.000 24.682 131 ASP BBB O 1
ATOM 2372 N N . ARG B 1 153 ? -45.787 14.263 47.331 1.000 22.079 132 ARG BBB N 1
ATOM 2373 C CA . ARG B 1 153 ? -45.904 15.689 47.044 1.000 21.580 132 ARG BBB CA 1
ATOM 2374 C C . ARG B 1 153 ? -44.558 16.356 47.388 1.000 25.798 132 ARG BBB C 1
ATOM 2375 O O . ARG B 1 153 ? -44.117 17.220 46.616 1.000 21.664 132 ARG BBB O 1
ATOM 2383 N N . ILE B 1 154 ? -43.874 15.944 48.467 1.000 22.696 133 ILE BBB N 1
ATOM 2384 C CA . ILE B 1 154 ? -42.515 16.524 48.768 1.000 19.798 133 ILE BBB CA 1
ATOM 2385 C C . ILE B 1 154 ? -41.622 16.327 47.544 1.000 22.465 133 ILE BBB C 1
ATOM 2386 O O . ILE B 1 154 ? -40.860 17.266 47.127 1.000 23.150 133 ILE BBB O 1
ATOM 2391 N N . THR B 1 155 ? -41.646 15.105 47.005 1.000 20.765 134 THR BBB N 1
ATOM 2392 C CA . THR B 1 155 ? -40.795 14.732 45.845 1.000 21.253 134 THR BBB CA 1
ATOM 2393 C C . THR B 1 155 ? -41.115 15.633 44.654 1.000 24.019 134 THR BBB C 1
ATOM 2394 O O . THR B 1 155 ? -40.193 16.005 43.906 1.000 29.105 134 THR BBB O 1
ATOM 2398 N N . ASN B 1 156 ? -42.384 15.968 44.476 1.000 24.526 135 ASN BBB N 1
ATOM 2399 C CA . ASN B 1 156 ? -42.900 16.684 43.278 1.000 26.405 135 ASN BBB CA 1
ATOM 2400 C C . ASN B 1 156 ? -42.619 18.180 43.424 1.000 26.713 135 ASN BBB C 1
ATOM 2401 O O . ASN B 1 156 ? -42.881 18.921 42.461 1.000 33.463 135 ASN BBB O 1
ATOM 2406 N N . LEU B 1 157 ? -42.152 18.641 44.598 1.000 23.810 136 LEU BBB N 1
ATOM 2407 C CA . LEU B 1 157 ? -41.799 20.077 44.823 1.000 22.030 136 LEU BBB CA 1
ATOM 2408 C C . LEU B 1 157 ? -40.298 20.316 44.628 1.000 27.071 136 LEU BBB C 1
ATOM 2409 O O . LEU B 1 157 ? -39.760 21.297 45.177 1.000 31.119 136 LEU BBB O 1
ATOM 2414 N N . GLN B 1 158 ? -39.652 19.501 43.792 1.000 33.063 137 GLN BBB N 1
ATOM 2415 C CA . GLN B 1 158 ? -38.354 19.843 43.146 1.000 38.750 137 GLN BBB CA 1
ATOM 2416 C C . GLN B 1 158 ? -38.577 21.038 42.209 1.000 39.032 137 GLN BBB C 1
ATOM 2417 O O . GLN B 1 158 ? -39.696 21.360 41.844 1.000 34.979 137 GLN BBB O 1
ATOM 2423 N N . PRO B 1 159 ? -37.540 21.754 41.750 1.000 41.763 138 PRO BBB N 1
ATOM 2424 C CA . PRO B 1 159 ? -37.766 22.854 40.817 1.000 42.726 138 PRO BBB CA 1
ATOM 2425 C C . PRO B 1 159 ? -38.676 22.428 39.677 1.000 47.043 138 PRO BBB C 1
ATOM 2426 O O . PRO B 1 159 ? -38.548 21.297 39.190 1.000 46.621 138 PRO BBB O 1
ATOM 2430 N N . PRO B 1 160 ? -39.618 23.291 39.232 1.000 53.087 139 PRO BBB N 1
ATOM 2431 C CA . PRO B 1 160 ? -40.493 22.948 38.115 1.000 49.514 139 PRO BBB CA 1
ATOM 2432 C C . PRO B 1 160 ? -39.731 22.852 36.808 1.000 59.533 139 PRO BBB C 1
ATOM 2433 O O . PRO B 1 160 ? -38.655 23.425 36.652 1.000 76.203 139 PRO BBB O 1
ATOM 2437 N N . PRO B 1 161 ? -40.240 22.062 35.844 1.000 67.992 140 PRO BBB N 1
ATOM 2438 C CA . PRO B 1 161 ? -39.762 22.171 34.466 1.000 70.329 140 PRO BBB CA 1
ATOM 2439 C C . PRO B 1 161 ? -39.776 23.636 33.982 1.000 88.067 140 PRO BBB C 1
ATOM 2440 O O . PRO B 1 161 ? -40.649 24.399 34.390 1.000 77.200 140 PRO BBB O 1
ATOM 2444 N N . GLN B 1 162 ? -38.788 24.023 33.167 1.000 98.605 141 GLN BBB N 1
ATOM 2445 C CA . GLN B 1 162 ? -38.712 25.387 32.568 1.000 102.742 141 GLN BBB CA 1
ATOM 2446 C C . GLN B 1 162 ? -39.898 25.555 31.596 1.000 92.011 141 GLN BBB C 1
ATOM 2447 O O . GLN B 1 162 ? -40.220 26.728 31.261 1.000 116.488 141 GLN BBB O 1
ATOM 2453 N N . THR B 1 163 ? -40.553 24.440 31.213 1.000 60.970 142 THR BBB N 1
ATOM 2454 C CA . THR B 1 163 ? -41.772 24.368 30.351 1.000 58.323 142 THR BBB CA 1
ATOM 2455 C C . THR B 1 163 ? -43.050 24.835 31.091 1.000 60.257 142 THR BBB C 1
ATOM 2456 O O . THR B 1 163 ? -44.057 25.169 30.400 1.000 54.796 142 THR BBB O 1
ATOM 2460 N N . TRP B 1 164 ? -43.063 24.860 32.426 1.000 59.350 143 TRP BBB N 1
ATOM 2461 C CA . TRP B 1 164 ? -44.237 25.329 33.214 1.000 53.809 143 TRP BBB CA 1
ATOM 2462 C C . TRP B 1 164 ? -44.294 26.872 33.215 1.000 46.499 143 TRP BBB C 1
ATOM 2463 O O . TRP B 1 164 ? -43.286 27.526 33.607 1.000 59.268 143 TRP BBB O 1
ATOM 2474 N N . ASN B 1 165 ? -45.437 27.455 32.854 1.000 54.558 144 ASN BBB N 1
ATOM 2475 C CA . ASN B 1 165 ? -45.672 28.928 32.960 1.000 62.997 144 ASN BBB CA 1
ATOM 2476 C C . ASN B 1 165 ? -45.966 29.317 34.423 1.000 59.721 144 ASN BBB C 1
ATOM 2477 O O . ASN B 1 165 ? -46.169 28.425 35.247 1.000 56.151 144 ASN BBB O 1
ATOM 2482 N N . GLN B 1 166 ? -45.964 30.619 34.713 1.000 61.681 145 GLN BBB N 1
ATOM 2483 C CA . GLN B 1 166 ? -46.326 31.229 36.023 1.000 53.778 145 GLN BBB CA 1
ATOM 2484 C C . GLN B 1 166 ? -47.542 30.533 36.651 1.000 52.278 145 GLN BBB C 1
ATOM 2485 O O . GLN B 1 166 ? -47.398 30.059 37.783 1.000 49.191 145 GLN BBB O 1
ATOM 2491 N N . ASP B 1 167 ? -48.699 30.523 35.963 1.000 50.670 146 ASP BBB N 1
ATOM 2492 C CA . ASP B 1 167 ? -50.013 30.081 36.521 1.000 49.858 146 ASP BBB CA 1
ATOM 2493 C C . ASP B 1 167 ? -49.991 28.584 36.853 1.000 38.798 146 ASP BBB C 1
ATOM 2494 O O . ASP B 1 167 ? -50.660 28.180 37.811 1.000 42.066 146 ASP BBB O 1
ATOM 2499 N N . LYS B 1 168 ? -49.277 27.784 36.083 1.000 44.090 147 LYS BBB N 1
ATOM 2500 C CA . LYS B 1 168 ? -49.173 26.323 36.332 1.000 44.980 147 LYS BBB CA 1
ATOM 2501 C C . LYS B 1 168 ? -48.348 26.073 37.599 1.000 44.063 147 LYS BBB C 1
ATOM 2502 O O . LYS B 1 168 ? -48.767 25.211 38.395 1.000 37.239 147 LYS BBB O 1
ATOM 2508 N N . ILE B 1 169 ? -47.234 26.793 37.786 1.000 39.128 148 ILE BBB N 1
ATOM 2509 C CA . ILE B 1 169 ? -46.394 26.690 39.018 1.000 38.516 148 ILE BBB CA 1
ATOM 2510 C C . ILE B 1 169 ? -47.224 27.179 40.214 1.000 33.646 148 ILE BBB C 1
ATOM 2511 O O . ILE B 1 169 ? -47.313 26.465 41.196 1.000 35.134 148 ILE BBB O 1
ATOM 2516 N N . ALA B 1 170 ? -47.848 28.357 40.119 1.000 34.751 149 ALA BBB N 1
ATOM 2517 C CA . ALA B 1 170 ? -48.755 28.882 41.175 1.000 40.894 149 ALA BBB CA 1
ATOM 2518 C C . ALA B 1 170 ? -49.843 27.845 41.507 1.000 37.979 149 ALA BBB C 1
ATOM 2519 O O . ALA B 1 170 ? -50.094 27.585 42.711 1.000 34.339 149 ALA BBB O 1
ATOM 2521 N N . ASN B 1 171 ? -50.527 27.293 40.503 1.000 40.377 150 ASN BBB N 1
ATOM 2522 C CA . ASN B 1 171 ? -51.647 26.346 40.778 1.000 39.834 150 ASN BBB CA 1
ATOM 2523 C C . ASN B 1 171 ? -51.068 25.160 41.523 1.000 28.857 150 ASN BBB C 1
ATOM 2524 O O . ASN B 1 171 ? -51.736 24.654 42.411 1.000 35.970 150 ASN BBB O 1
ATOM 2529 N N . TYR B 1 172 ? -49.874 24.706 41.131 1.000 30.622 151 TYR BBB N 1
ATOM 2530 C CA . TYR B 1 172 ? -49.243 23.527 41.784 1.000 31.254 151 TYR BBB CA 1
ATOM 2531 C C . TYR B 1 172 ? -48.949 23.840 43.264 1.000 37.290 151 TYR BBB C 1
ATOM 2532 O O . TYR B 1 172 ? -49.185 22.967 44.178 1.000 28.653 151 TYR BBB O 1
ATOM 2541 N N . HIS B 1 173 ? -48.365 25.024 43.496 1.000 29.853 152 HIS BBB N 1
ATOM 2542 C CA . HIS B 1 173 ? -48.103 25.559 44.866 1.000 30.680 152 HIS BBB CA 1
ATOM 2543 C C . HIS B 1 173 ? -49.404 25.500 45.675 1.000 29.206 152 HIS BBB C 1
ATOM 2544 O O . HIS B 1 173 ? -49.353 25.038 46.809 1.000 29.916 152 HIS BBB O 1
ATOM 2551 N N . GLN B 1 174 ? -50.523 25.980 45.124 1.000 32.058 153 GLN BBB N 1
ATOM 2552 C CA . GLN B 1 174 ? -51.819 26.045 45.862 1.000 33.304 153 GLN BBB CA 1
ATOM 2553 C C . GLN B 1 174 ? -52.344 24.640 46.173 1.000 30.260 153 GLN BBB C 1
ATOM 2554 O O . GLN B 1 174 ? -52.781 24.397 47.290 1.000 31.342 153 GLN BBB O 1
ATOM 2560 N N . GLU B 1 175 ? -52.309 23.741 45.196 1.000 29.971 154 GLU BBB N 1
ATOM 2561 C CA . GLU B 1 175 ? -52.752 22.338 45.408 1.000 29.669 154 GLU BBB CA 1
ATOM 2562 C C . GLU B 1 175 ? -51.876 21.699 46.501 1.000 26.291 154 GLU BBB C 1
ATOM 2563 O O . GLU B 1 175 ? -52.406 20.996 47.355 1.000 25.921 154 GLU BBB O 1
ATOM 2569 N N . SER B 1 176 ? -50.595 22.036 46.548 1.000 25.184 155 SER BBB N 1
ATOM 2570 C CA . SER B 1 176 ? -49.661 21.529 47.583 1.000 22.769 155 SER BBB CA 1
ATOM 2571 C C . SER B 1 176 ? -50.112 21.971 48.984 1.000 20.803 155 SER BBB C 1
ATOM 2572 O O . SER B 1 176 ? -50.022 21.183 49.969 1.000 22.169 155 SER BBB O 1
ATOM 2575 N N . GLN B 1 177 ? -50.534 23.215 49.101 1.000 21.217 156 GLN BBB N 1
ATOM 2576 C CA . GLN B 1 177 ? -51.021 23.788 50.394 1.000 23.762 156 GLN BBB CA 1
ATOM 2577 C C . GLN B 1 177 ? -52.276 23.020 50.860 1.000 24.523 156 GLN BBB C 1
ATOM 2578 O O . GLN B 1 177 ? -52.427 22.791 52.103 1.000 25.826 156 GLN BBB O 1
ATOM 2584 N N . LEU B 1 178 ? -53.149 22.609 49.933 1.000 30.641 157 LEU BBB N 1
ATOM 2585 C CA . LEU B 1 178 ? -54.359 21.813 50.292 1.000 29.236 157 LEU BBB CA 1
ATOM 2586 C C . LEU B 1 178 ? -53.921 20.435 50.740 1.000 24.485 157 LEU BBB C 1
ATOM 2587 O O . LEU B 1 178 ? -54.521 19.907 51.654 1.000 26.911 157 LEU BBB O 1
ATOM 2592 N N . ILE B 1 179 ? -52.962 19.842 50.072 1.000 23.088 158 ILE BBB N 1
ATOM 2593 C CA . ILE B 1 179 ? -52.497 18.475 50.462 1.000 23.633 158 ILE BBB CA 1
ATOM 2594 C C . ILE B 1 179 ? -51.949 18.527 51.902 1.000 22.785 158 ILE BBB C 1
ATOM 2595 O O . ILE B 1 179 ? -52.297 17.685 52.692 1.000 20.290 158 ILE BBB O 1
ATOM 2600 N N . LEU B 1 180 ? -51.160 19.527 52.246 1.000 23.604 159 LEU BBB N 1
ATOM 2601 C CA . LEU B 1 180 ? -50.632 19.674 53.639 1.000 22.982 159 LEU BBB CA 1
ATOM 2602 C C . LEU B 1 180 ? -51.787 19.883 54.613 1.000 21.549 159 LEU BBB C 1
ATOM 2603 O O . LEU B 1 180 ? -51.821 19.226 55.676 1.000 21.128 159 LEU BBB O 1
ATOM 2608 N N . ALA B 1 181 ? -52.730 20.763 54.272 1.000 22.303 160 ALA BBB N 1
ATOM 2609 C CA . ALA B 1 181 ? -53.860 21.047 55.189 1.000 23.135 160 ALA BBB CA 1
ATOM 2610 C C . ALA B 1 181 ? -54.663 19.753 55.410 1.000 23.491 160 ALA BBB C 1
ATOM 2611 O O . ALA B 1 181 ? -55.021 19.461 56.565 1.000 21.428 160 ALA BBB O 1
ATOM 2613 N N . ARG B 1 182 ? -54.930 18.970 54.363 1.000 21.530 161 ARG BBB N 1
ATOM 2614 C CA . ARG B 1 182 ? -55.876 17.825 54.441 1.000 22.697 161 ARG BBB CA 1
ATOM 2615 C C . ARG B 1 182 ? -55.159 16.589 54.989 1.000 20.304 161 ARG BBB C 1
ATOM 2616 O O . ARG B 1 182 ? -55.828 15.774 55.664 1.000 21.284 161 ARG BBB O 1
ATOM 2624 N N . LEU B 1 183 ? -53.872 16.411 54.678 1.000 19.212 162 LEU BBB N 1
ATOM 2625 C CA . LEU B 1 183 ? -53.152 15.141 55.000 1.000 20.546 162 LEU BBB CA 1
ATOM 2626 C C . LEU B 1 183 ? -51.986 15.329 55.992 1.000 22.388 162 LEU BBB C 1
ATOM 2627 O O . LEU B 1 183 ? -51.439 14.307 56.422 1.000 21.107 162 LEU BBB O 1
ATOM 2632 N N . GLY B 1 184 ? -51.621 16.553 56.420 1.000 22.551 163 GLY BBB N 1
ATOM 2633 C CA . GLY B 1 184 ? -50.428 16.730 57.289 1.000 24.103 163 GLY BBB CA 1
ATOM 2634 C C . GLY B 1 184 ? -50.548 16.004 58.628 1.000 22.272 163 GLY BBB C 1
ATOM 2635 O O . GLY B 1 184 ? -49.527 15.721 59.265 1.000 25.654 163 GLY BBB O 1
ATOM 2636 N N . HIS B 1 185 ? -51.753 15.692 59.063 1.000 20.884 164 HIS BBB N 1
ATOM 2637 C CA . HIS B 1 185 ? -51.983 15.011 60.351 1.000 18.353 164 HIS BBB CA 1
ATOM 2638 C C . HIS B 1 185 ? -51.286 13.652 60.329 1.000 21.461 164 HIS BBB C 1
ATOM 2639 O O . HIS B 1 185 ? -51.098 13.082 61.414 1.000 23.336 164 HIS BBB O 1
ATOM 2646 N N . ALA B 1 186 ? -50.976 13.109 59.148 1.000 18.981 165 ALA BBB N 1
ATOM 2647 C CA . ALA B 1 186 ? -50.600 11.666 59.042 1.000 21.643 165 ALA BBB CA 1
ATOM 2648 C C . ALA B 1 186 ? -49.236 11.403 59.685 1.000 18.649 165 ALA BBB C 1
ATOM 2649 O O . ALA B 1 186 ? -48.957 10.272 60.113 1.000 18.684 165 ALA BBB O 1
ATOM 2651 N N . HIS B 1 187 ? -48.357 12.397 59.749 1.000 19.134 166 HIS BBB N 1
ATOM 2652 C CA . HIS B 1 187 ? -46.949 12.191 60.205 1.000 19.557 166 HIS BBB CA 1
ATOM 2653 C C . HIS B 1 187 ? -46.308 13.562 60.456 1.000 19.576 166 HIS BBB C 1
ATOM 2654 O O . HIS B 1 187 ? -46.052 14.279 59.496 1.000 21.962 166 HIS BBB O 1
ATOM 2661 N N . ALA B 1 188 ? -46.107 13.926 61.703 1.000 21.135 167 ALA BBB N 1
ATOM 2662 C CA . ALA B 1 188 ? -45.767 15.333 62.058 1.000 22.347 167 ALA BBB CA 1
ATOM 2663 C C . ALA B 1 188 ? -44.442 15.717 61.399 1.000 21.248 167 ALA BBB C 1
ATOM 2664 O O . ALA B 1 188 ? -44.375 16.780 60.825 1.000 22.007 167 ALA BBB O 1
ATOM 2666 N N . ALA B 1 189 ? -43.414 14.848 61.428 1.000 20.577 168 ALA BBB N 1
ATOM 2667 C CA . ALA B 1 189 ? -42.101 15.238 60.856 1.000 19.005 168 ALA BBB CA 1
ATOM 2668 C C . ALA B 1 189 ? -42.232 15.465 59.332 1.000 20.565 168 ALA BBB C 1
ATOM 2669 O O . ALA B 1 189 ? -41.649 16.465 58.763 1.000 19.650 168 ALA BBB O 1
ATOM 2671 N N . THR B 1 190 ? -43.007 14.617 58.662 1.000 18.919 169 THR BBB N 1
ATOM 2672 C CA . THR B 1 190 ? -43.180 14.727 57.197 1.000 20.212 169 THR BBB CA 1
ATOM 2673 C C . THR B 1 190 ? -44.000 15.985 56.913 1.000 17.862 169 THR BBB C 1
ATOM 2674 O O . THR B 1 190 ? -43.684 16.714 55.927 1.000 20.886 169 THR BBB O 1
ATOM 2678 N N . ALA B 1 191 ? -45.008 16.259 57.708 1.000 18.765 170 ALA BBB N 1
ATOM 2679 C CA . ALA B 1 191 ? -45.783 17.517 57.509 1.000 21.026 170 ALA BBB CA 1
ATOM 2680 C C . ALA B 1 191 ? -44.856 18.723 57.610 1.000 23.484 170 ALA BBB C 1
ATOM 2681 O O . ALA B 1 191 ? -44.970 19.689 56.781 1.000 21.319 170 ALA BBB O 1
ATOM 2683 N N . ARG B 1 192 ? -43.972 18.727 58.610 1.000 21.750 171 ARG BBB N 1
ATOM 2684 C CA . ARG B 1 192 ? -43.060 19.889 58.768 1.000 23.106 171 ARG BBB CA 1
ATOM 2685 C C . ARG B 1 192 ? -42.166 20.021 57.511 1.000 20.965 171 ARG BBB C 1
ATOM 2686 O O . ARG B 1 192 ? -41.855 21.152 57.085 1.000 22.495 171 ARG BBB O 1
ATOM 2694 N N . ARG B 1 193 ? -41.687 18.899 56.965 1.000 21.001 172 ARG BBB N 1
ATOM 2695 C CA . ARG B 1 193 ? -40.830 18.914 55.761 1.000 22.718 172 ARG BBB CA 1
ATOM 2696 C C . ARG B 1 193 ? -41.639 19.406 54.559 1.000 22.715 172 ARG BBB C 1
ATOM 2697 O O . ARG B 1 193 ? -41.095 20.186 53.755 1.000 24.519 172 ARG BBB O 1
ATOM 2705 N N . LEU B 1 194 ? -42.872 18.946 54.409 1.000 23.056 173 LEU BBB N 1
ATOM 2706 C CA . LEU B 1 194 ? -43.699 19.408 53.265 1.000 21.290 173 LEU BBB CA 1
ATOM 2707 C C . LEU B 1 194 ? -43.914 20.916 53.420 1.000 19.418 173 LEU BBB C 1
ATOM 2708 O O . LEU B 1 194 ? -43.827 21.633 52.424 1.000 22.727 173 LEU BBB O 1
ATOM 2713 N N . ARG B 1 195 ? -44.188 21.397 54.634 1.000 18.419 174 ARG BBB N 1
ATOM 2714 C CA . ARG B 1 195 ? -44.377 22.856 54.856 1.000 21.833 174 ARG BBB CA 1
ATOM 2715 C C . ARG B 1 195 ? -43.120 23.636 54.376 1.000 20.915 174 ARG BBB C 1
ATOM 2716 O O . ARG B 1 195 ? -43.253 24.706 53.684 1.000 24.932 174 ARG BBB O 1
ATOM 2724 N N . GLU B 1 196 ? -41.929 23.153 54.724 1.000 21.652 175 GLU BBB N 1
ATOM 2725 C CA . GLU B 1 196 ? -40.650 23.769 54.326 1.000 26.836 175 GLU BBB CA 1
ATOM 2726 C C . GLU B 1 196 ? -40.544 23.747 52.784 1.000 25.165 175 GLU BBB C 1
ATOM 2727 O O . GLU B 1 196 ? -40.096 24.769 52.174 1.000 27.625 175 GLU BBB O 1
ATOM 2733 N N . LYS B 1 197 ? -40.906 22.622 52.151 1.000 23.863 176 LYS BBB N 1
ATOM 2734 C CA . LYS B 1 197 ? -40.804 22.484 50.667 1.000 24.240 176 LYS BBB CA 1
ATOM 2735 C C . LYS B 1 197 ? -41.791 23.459 50.003 1.000 24.928 176 LYS BBB C 1
ATOM 2736 O O . LYS B 1 197 ? -41.447 24.064 49.000 1.000 23.557 176 LYS BBB O 1
ATOM 2742 N N . ILE B 1 198 ? -42.984 23.622 50.566 1.000 23.026 177 ILE BBB N 1
ATOM 2743 C CA . ILE B 1 198 ? -44.014 24.533 50.003 1.000 25.122 177 ILE BBB CA 1
ATOM 2744 C C . ILE B 1 198 ? -43.471 25.964 50.129 1.000 27.310 177 ILE BBB C 1
ATOM 2745 O O . ILE B 1 198 ? -43.580 26.693 49.162 1.000 28.420 177 ILE BBB O 1
ATOM 2750 N N . GLU B 1 199 ? -42.942 26.352 51.290 1.000 29.470 178 GLU BBB N 1
ATOM 2751 C CA . GLU B 1 199 ? -42.316 27.698 51.520 1.000 33.562 178 GLU BBB CA 1
ATOM 2752 C C . GLU B 1 199 ? -41.195 27.922 50.488 1.000 29.853 178 GLU BBB C 1
ATOM 2753 O O . GLU B 1 199 ? -41.145 29.025 49.870 1.000 31.453 178 GLU BBB O 1
ATOM 2759 N N . HIS B 1 200 ? -40.339 26.924 50.239 1.000 32.610 179 HIS BBB N 1
ATOM 2760 C CA . HIS B 1 200 ? -39.178 27.049 49.305 1.000 36.513 179 HIS BBB CA 1
ATOM 2761 C C . HIS B 1 200 ? -39.702 27.207 47.869 1.000 34.611 179 HIS BBB C 1
ATOM 2762 O O . HIS B 1 200 ? -39.133 27.975 47.056 1.000 35.737 179 HIS BBB O 1
ATOM 2769 N N . TYR B 1 201 ? -40.803 26.548 47.553 1.000 32.982 180 TYR BBB N 1
ATOM 2770 C CA . TYR B 1 201 ? -41.329 26.432 46.162 1.000 31.236 180 TYR BBB CA 1
ATOM 2771 C C . TYR B 1 201 ? -41.852 27.793 45.680 1.000 29.234 180 TYR BBB C 1
ATOM 2772 O O . TYR B 1 201 ? -41.886 28.072 44.487 1.000 32.268 180 TYR BBB O 1
ATOM 2781 N N . ARG B 1 202 ? -42.249 28.637 46.620 1.000 30.900 181 ARG BBB N 1
ATOM 2782 C CA . ARG B 1 202 ? -42.742 29.994 46.321 1.000 33.069 181 ARG BBB CA 1
ATOM 2783 C C . ARG B 1 202 ? -41.735 30.796 45.473 1.000 38.554 181 ARG BBB C 1
ATOM 2784 O O . ARG B 1 202 ? -42.161 31.667 44.676 1.000 44.282 181 ARG BBB O 1
ATOM 2792 N N . GLN B 1 203 ? -40.445 30.534 45.649 1.000 36.488 182 GLN BBB N 1
ATOM 2793 C CA . GLN B 1 203 ? -39.376 31.298 44.969 1.000 51.230 182 GLN BBB CA 1
ATOM 2794 C C . GLN B 1 203 ? -39.397 31.012 43.464 1.000 46.386 182 GLN BBB C 1
ATOM 2795 O O . GLN B 1 203 ? -38.717 31.723 42.739 1.000 52.749 182 GLN BBB O 1
ATOM 2801 N N . TYR B 1 204 ? -40.104 29.999 42.980 1.000 37.232 183 TYR BBB N 1
ATOM 2802 C CA . TYR B 1 204 ? -40.015 29.561 41.559 1.000 45.515 183 TYR BBB CA 1
ATOM 2803 C C . TYR B 1 204 ? -41.070 30.281 40.713 1.000 40.791 183 TYR BBB C 1
ATOM 2804 O O . TYR B 1 204 ? -41.176 29.974 39.515 1.000 46.333 183 TYR BBB O 1
ATOM 2813 N N . TYR B 1 205 ? -41.884 31.137 41.313 1.000 38.558 184 TYR BBB N 1
ATOM 2814 C CA . TYR B 1 205 ? -42.836 31.998 40.570 1.000 45.576 184 TYR BBB CA 1
ATOM 2815 C C . TYR B 1 205 ? -43.039 33.357 41.269 1.000 53.606 184 TYR BBB C 1
ATOM 2816 O O . TYR B 1 205 ? -43.704 34.188 40.661 1.000 58.297 184 TYR BBB O 1
ATOM 2826 N N . THR C 1 29 ? -6.029 -20.032 2.826 1.000 51.627 8 THR CCC N 1
ATOM 2827 C CA . THR C 1 29 ? -6.431 -20.639 4.085 1.000 41.182 8 THR CCC CA 1
ATOM 2828 C C . THR C 1 29 ? -7.796 -21.328 3.828 1.000 33.131 8 THR CCC C 1
ATOM 2829 O O . THR C 1 29 ? -8.755 -20.758 3.232 1.000 39.998 8 THR CCC O 1
ATOM 2833 N N . HIS C 1 30 ? -7.871 -22.570 4.219 1.000 28.367 9 HIS CCC N 1
ATOM 2834 C CA . HIS C 1 30 ? -9.096 -23.401 4.056 1.000 26.465 9 HIS CCC CA 1
ATOM 2835 C C . HIS C 1 30 ? -10.268 -22.819 4.874 1.000 27.435 9 HIS CCC C 1
ATOM 2836 O O . HIS C 1 30 ? -10.099 -22.335 6.004 1.000 28.189 9 HIS CCC O 1
ATOM 2843 N N . LEU C 1 31 ? -11.454 -22.924 4.312 1.000 26.727 10 LEU CCC N 1
ATOM 2844 C CA . LEU C 1 31 ? -12.710 -22.444 4.941 1.000 25.460 10 LEU CCC CA 1
ATOM 2845 C C . LEU C 1 31 ? -12.813 -23.008 6.365 1.000 20.710 10 LEU CCC C 1
ATOM 2846 O O . LEU C 1 31 ? -13.280 -22.283 7.263 1.000 21.874 10 LEU CCC O 1
ATOM 2851 N N . ALA C 1 32 ? -12.484 -24.293 6.565 1.000 18.778 11 ALA CCC N 1
ATOM 2852 C CA . ALA C 1 32 ? -12.659 -24.968 7.884 1.000 19.612 11 ALA CCC CA 1
ATOM 2853 C C . ALA C 1 32 ? -11.659 -24.385 8.908 1.000 21.469 11 ALA CCC C 1
ATOM 2854 O O . ALA C 1 32 ? -11.953 -24.393 10.116 1.000 24.879 11 ALA CCC O 1
ATOM 2856 N N . ASP C 1 33 ? -10.498 -23.927 8.441 1.000 21.638 12 ASP CCC N 1
ATOM 2857 C CA . ASP C 1 33 ? -9.478 -23.301 9.323 1.000 22.295 12 ASP CCC CA 1
ATOM 2858 C C . ASP C 1 33 ? -9.943 -21.896 9.709 1.000 23.196 12 ASP CCC C 1
ATOM 2859 O O . ASP C 1 33 ? -9.713 -21.513 10.873 1.000 25.977 12 ASP CCC O 1
ATOM 2864 N N . HIS C 1 34 ? -10.564 -21.150 8.793 1.000 22.297 13 HIS CCC N 1
ATOM 2865 C CA . HIS C 1 34 ? -11.240 -19.877 9.150 1.000 25.173 13 HIS CCC CA 1
ATOM 2866 C C . HIS C 1 34 ? -12.275 -20.145 10.253 1.000 21.650 13 HIS CCC C 1
ATOM 2867 O O . HIS C 1 34 ? -12.274 -19.452 11.287 1.000 20.198 13 HIS CCC O 1
ATOM 2874 N N . TYR C 1 35 ? -13.127 -21.147 10.073 1.000 19.837 14 TYR CCC N 1
ATOM 2875 C CA . TYR C 1 35 ? -14.185 -21.436 11.065 1.000 21.787 14 TYR CCC CA 1
ATOM 2876 C C . TYR C 1 35 ? -13.509 -21.747 12.395 1.000 20.668 14 TYR CCC C 1
ATOM 2877 O O . TYR C 1 35 ? -13.905 -21.240 13.410 1.000 23.187 14 TYR CCC O 1
ATOM 2886 N N . ASN C 1 36 ? -12.502 -22.619 12.386 1.000 21.559 15 ASN CCC N 1
ATOM 2887 C CA . ASN C 1 36 ? -11.935 -23.137 13.650 1.000 22.689 15 ASN CCC CA 1
ATOM 2888 C C . ASN C 1 36 ? -11.379 -21.988 14.490 1.000 20.219 15 ASN CCC C 1
ATOM 2889 O O . ASN C 1 36 ? -11.583 -21.974 15.723 1.000 25.558 15 ASN CCC O 1
ATOM 2894 N N . GLN C 1 37 ? -10.669 -21.073 13.852 1.000 21.682 16 GLN CCC N 1
ATOM 2895 C CA . GLN C 1 37 ? -10.040 -19.909 14.512 1.000 22.708 16 GLN CCC CA 1
ATOM 2896 C C . GLN C 1 37 ? -11.096 -19.073 15.227 1.000 25.072 16 GLN CCC C 1
ATOM 2897 O O . GLN C 1 37 ? -10.923 -18.749 16.428 1.000 28.980 16 GLN CCC O 1
ATOM 2903 N N . ALA C 1 38 ? -12.179 -18.761 14.516 1.000 23.224 17 ALA CCC N 1
ATOM 2904 C CA . ALA C 1 38 ? -13.242 -17.911 15.064 1.000 20.918 17 ALA CCC CA 1
ATOM 2905 C C . ALA C 1 38 ? -14.000 -18.712 16.126 1.000 20.680 17 ALA CCC C 1
ATOM 2906 O O . ALA C 1 38 ? -14.350 -18.142 17.164 1.000 22.541 17 ALA CCC O 1
ATOM 2908 N N . TRP C 1 39 ? -14.272 -19.993 15.862 1.000 23.223 18 TRP CCC N 1
ATOM 2909 C CA . TRP C 1 39 ? -15.057 -20.894 16.754 1.000 23.553 18 TRP CCC CA 1
ATOM 2910 C C . TRP C 1 39 ? -14.367 -21.049 18.126 1.000 25.527 18 TRP CCC C 1
ATOM 2911 O O . TRP C 1 39 ? -15.035 -20.931 19.157 1.000 23.719 18 TRP CCC O 1
ATOM 2922 N N . LEU C 1 40 ? -13.055 -21.289 18.146 1.000 25.297 19 LEU CCC N 1
ATOM 2923 C CA . LEU C 1 40 ? -12.317 -21.462 19.420 1.000 28.720 19 LEU CCC CA 1
ATOM 2924 C C . LEU C 1 40 ? -12.279 -20.117 20.156 1.000 25.745 19 LEU CCC C 1
ATOM 2925 O O . LEU C 1 40 ? -12.510 -20.106 21.385 1.000 31.250 19 LEU CCC O 1
ATOM 2930 N N . PHE C 1 41 ? -12.075 -19.017 19.437 1.000 23.810 20 PHE CCC N 1
ATOM 2931 C CA . PHE C 1 41 ? -12.081 -17.638 19.999 1.000 24.767 20 PHE CCC CA 1
ATOM 2932 C C . PHE C 1 41 ? -13.452 -17.393 20.671 1.000 27.477 20 PHE CCC C 1
ATOM 2933 O O . PHE C 1 41 ? -13.514 -16.974 21.833 1.000 28.988 20 PHE CCC O 1
ATOM 2941 N N . ALA C 1 42 ? -14.547 -17.685 19.971 1.000 26.370 21 ALA CCC N 1
ATOM 2942 C CA . ALA C 1 42 ? -15.932 -17.483 20.466 1.000 28.564 21 ALA CCC CA 1
ATOM 2943 C C . ALA C 1 42 ? -16.212 -18.381 21.682 1.000 27.484 21 ALA CCC C 1
ATOM 2944 O O . ALA C 1 42 ? -16.889 -17.940 22.609 1.000 28.417 21 ALA CCC O 1
ATOM 2946 N N . ALA C 1 43 ? -15.806 -19.644 21.632 1.000 26.635 22 ALA CCC N 1
ATOM 2947 C CA . ALA C 1 43 ? -16.052 -20.606 22.722 1.000 29.800 22 ALA CCC CA 1
ATOM 2948 C C . ALA C 1 43 ? -15.366 -20.069 23.974 1.000 29.246 22 ALA CCC C 1
ATOM 2949 O O . ALA C 1 43 ? -15.964 -20.166 25.060 1.000 27.983 22 ALA CCC O 1
ATOM 2951 N N . ARG C 1 44 ? -14.157 -19.504 23.829 1.000 30.878 23 ARG CCC N 1
ATOM 2952 C CA . ARG C 1 44 ? -13.414 -18.885 24.968 1.000 32.716 23 ARG CCC CA 1
ATOM 2953 C C . ARG C 1 44 ? -14.171 -17.634 25.436 1.000 30.723 23 ARG CCC C 1
ATOM 2954 O O . ARG C 1 44 ? -14.388 -17.516 26.640 1.000 30.726 23 ARG CCC O 1
ATOM 2962 N N . ALA C 1 45 ? -14.520 -16.724 24.511 1.000 28.299 24 ALA CCC N 1
ATOM 2963 C CA . ALA C 1 45 ? -15.151 -15.410 24.795 1.000 29.845 24 ALA CCC CA 1
ATOM 2964 C C . ALA C 1 45 ? -16.483 -15.630 25.519 1.000 27.884 24 ALA CCC C 1
ATOM 2965 O O . ALA C 1 45 ? -16.731 -14.924 26.514 1.000 30.518 24 ALA CCC O 1
ATOM 2967 N N . HIS C 1 46 ? -17.268 -16.615 25.087 1.000 28.309 25 HIS CCC N 1
ATOM 2968 C CA . HIS C 1 46 ? -18.633 -16.866 25.621 1.000 29.934 25 HIS CCC CA 1
ATOM 2969 C C . HIS C 1 46 ? -18.590 -17.957 26.704 1.000 32.136 25 HIS CCC C 1
ATOM 2970 O O . HIS C 1 46 ? -19.688 -18.482 26.996 1.000 30.901 25 HIS CCC O 1
ATOM 2977 N N . ARG C 1 47 ? -17.405 -18.292 27.275 1.000 31.316 26 ARG CCC N 1
ATOM 2978 C CA . ARG C 1 47 ? -17.221 -19.472 28.174 1.000 30.918 26 ARG CCC CA 1
ATOM 2979 C C . ARG C 1 47 ? -18.215 -19.442 29.349 1.000 31.891 26 ARG CCC C 1
ATOM 2980 O O . ARG C 1 47 ? -18.643 -20.511 29.821 1.000 45.293 26 ARG CCC O 1
ATOM 2988 N N . ASN C 1 48 ? -18.640 -18.300 29.842 1.000 36.820 27 ASN CCC N 1
ATOM 2989 C CA . ASN C 1 48 ? -19.515 -18.367 31.055 1.000 54.144 27 ASN CCC CA 1
ATOM 2990 C C . ASN C 1 48 ? -21.014 -18.371 30.691 1.000 40.034 27 ASN CCC C 1
ATOM 2991 O O . ASN C 1 48 ? -21.860 -18.348 31.615 1.000 43.035 27 ASN CCC O 1
ATOM 2996 N N . GLN C 1 49 ? -21.356 -18.492 29.414 1.000 35.703 28 GLN CCC N 1
ATOM 2997 C CA . GLN C 1 49 ? -22.653 -17.965 28.896 1.000 34.564 28 GLN CCC CA 1
ATOM 2998 C C . GLN C 1 49 ? -23.515 -19.123 28.356 1.000 31.698 28 GLN CCC C 1
ATOM 2999 O O . GLN C 1 49 ? -23.006 -19.998 27.636 1.000 29.198 28 GLN CCC O 1
ATOM 3005 N N . THR C 1 50 ? -24.790 -19.129 28.711 1.000 31.434 29 THR CCC N 1
ATOM 3006 C CA . THR C 1 50 ? -25.817 -20.075 28.222 1.000 34.750 29 THR CCC CA 1
ATOM 3007 C C . THR C 1 50 ? -26.780 -19.377 27.246 1.000 39.139 29 THR CCC C 1
ATOM 3008 O O . THR C 1 50 ? -26.829 -18.128 27.203 1.000 29.311 29 THR CCC O 1
ATOM 3012 N N . LEU C 1 51 ? -27.570 -20.172 26.523 1.000 42.314 30 LEU CCC N 1
ATOM 3013 C CA . LEU C 1 51 ? -28.838 -19.675 25.939 1.000 43.736 30 LEU CCC CA 1
ATOM 3014 C C . LEU C 1 51 ? -29.662 -19.084 27.079 1.000 49.502 30 LEU CCC C 1
ATOM 3015 O O . LEU C 1 51 ? -29.619 -19.608 28.211 1.000 38.474 30 LEU CCC O 1
ATOM 3020 N N . SER C 1 52 ? -30.374 -18.002 26.831 1.000 47.473 31 SER CCC N 1
ATOM 3021 C CA . SER C 1 52 ? -31.183 -17.339 27.880 1.000 51.347 31 SER CCC CA 1
ATOM 3022 C C . SER C 1 52 ? -32.205 -18.350 28.427 1.000 48.984 31 SER CCC C 1
ATOM 3023 O O . SER C 1 52 ? -33.010 -18.850 27.631 1.000 56.937 31 SER CCC O 1
ATOM 3026 N N . GLY C 1 53 ? -32.130 -18.684 29.719 1.000 50.911 32 GLY CCC N 1
ATOM 3027 C CA . GLY C 1 53 ? -33.133 -19.513 30.424 1.000 51.335 32 GLY CCC CA 1
ATOM 3028 C C . GLY C 1 53 ? -32.895 -21.012 30.268 1.000 46.535 32 GLY CCC C 1
ATOM 3029 O O . GLY C 1 53 ? -33.793 -21.776 30.647 1.000 58.292 32 GLY CCC O 1
ATOM 3030 N N . SER C 1 54 ? -31.716 -21.425 29.769 1.000 42.221 33 SER CCC N 1
ATOM 3031 C CA . SER C 1 54 ? -31.358 -22.813 29.398 1.000 42.696 33 SER CCC CA 1
ATOM 3032 C C . SER C 1 54 ? -30.034 -23.148 30.063 1.000 37.348 33 SER CCC C 1
ATOM 3033 O O . SER C 1 54 ? -29.218 -22.261 30.287 1.000 46.711 33 SER CCC O 1
ATOM 3036 N N . PRO C 1 55 ? -29.760 -24.424 30.386 1.000 45.888 34 PRO CCC N 1
ATOM 3037 C CA . PRO C 1 55 ? -28.420 -24.802 30.829 1.000 51.517 34 PRO CCC CA 1
ATOM 3038 C C . PRO C 1 55 ? -27.472 -24.916 29.625 1.000 47.194 34 PRO CCC C 1
ATOM 3039 O O . PRO C 1 55 ? -26.281 -24.940 29.813 1.000 52.513 34 PRO CCC O 1
ATOM 3043 N N . LEU C 1 56 ? -28.008 -24.935 28.410 1.000 36.442 35 LEU CCC N 1
ATOM 3044 C CA . LEU C 1 56 ? -27.173 -25.165 27.195 1.000 37.556 35 LEU CCC CA 1
ATOM 3045 C C . LEU C 1 56 ? -26.237 -23.981 26.890 1.000 30.064 35 LEU CCC C 1
ATOM 3046 O O . LEU C 1 56 ? -26.598 -22.823 26.972 1.000 30.735 35 LEU CCC O 1
ATOM 3051 N N . PRO C 1 57 ? -24.999 -24.240 26.413 1.000 27.934 36 PRO CCC N 1
ATOM 3052 C CA . PRO C 1 57 ? -24.049 -23.171 26.101 1.000 26.898 36 PRO CCC CA 1
ATOM 3053 C C . PRO C 1 57 ? -24.530 -22.221 24.997 1.000 27.466 36 PRO CCC C 1
ATOM 3054 O O . PRO C 1 57 ? -25.181 -22.661 24.016 1.000 27.650 36 PRO CCC O 1
ATOM 3058 N N . TYR C 1 58 ? -24.102 -20.960 25.095 1.000 29.478 37 TYR CCC N 1
ATOM 3059 C CA . TYR C 1 58 ? -24.479 -19.951 24.084 1.000 27.247 37 TYR CCC CA 1
ATOM 3060 C C . TYR C 1 58 ? -23.920 -20.443 22.742 1.000 26.497 37 TYR CCC C 1
ATOM 3061 O O . TYR C 1 58 ? -24.476 -20.144 21.685 1.000 25.564 37 TYR CCC O 1
ATOM 3070 N N . LEU C 1 59 ? -22.819 -21.193 22.777 1.000 24.660 38 LEU CCC N 1
ATOM 3071 C CA . LEU C 1 59 ? -22.223 -21.727 21.534 1.000 26.277 38 LEU CCC CA 1
ATOM 3072 C C . LEU C 1 59 ? -23.296 -22.486 20.705 1.000 26.374 38 LEU CCC C 1
ATOM 3073 O O . LEU C 1 59 ? -23.155 -22.587 19.485 1.000 23.926 38 LEU CCC O 1
ATOM 3078 N N . VAL C 1 60 ? -24.325 -23.067 21.317 1.000 23.550 39 VAL CCC N 1
ATOM 3079 C CA . VAL C 1 60 ? -25.410 -23.754 20.544 1.000 26.482 39 VAL CCC CA 1
ATOM 3080 C C . VAL C 1 60 ? -25.983 -22.775 19.509 1.000 23.743 39 VAL CCC C 1
ATOM 3081 O O . VAL C 1 60 ? -26.223 -23.156 18.367 1.000 24.843 39 VAL CCC O 1
ATOM 3085 N N . HIS C 1 61 ? -26.237 -21.537 19.910 1.000 20.666 40 HIS CCC N 1
ATOM 3086 C CA . HIS C 1 61 ? -26.791 -20.505 18.999 1.000 19.947 40 HIS CCC CA 1
ATOM 3087 C C . HIS C 1 61 ? -25.792 -20.269 17.850 1.000 24.525 40 HIS CCC C 1
ATOM 3088 O O . HIS C 1 61 ? -26.198 -20.276 16.675 1.000 24.420 40 HIS CCC O 1
ATOM 3095 N N . LEU C 1 62 ? -24.518 -20.021 18.182 1.000 24.734 41 LEU CCC N 1
ATOM 3096 C CA . LEU C 1 62 ? -23.495 -19.639 17.191 1.000 22.571 41 LEU CCC CA 1
ATOM 3097 C C . LEU C 1 62 ? -23.303 -20.762 16.175 1.000 21.222 41 LEU CCC C 1
ATOM 3098 O O . LEU C 1 62 ? -23.061 -20.435 14.963 1.000 21.678 41 LEU CCC O 1
ATOM 3103 N N . GLY C 1 63 ? -23.363 -22.012 16.617 1.000 21.268 42 GLY CCC N 1
ATOM 3104 C CA . GLY C 1 63 ? -23.221 -23.182 15.717 1.000 21.313 42 GLY CCC CA 1
ATOM 3105 C C . GLY C 1 63 ? -24.301 -23.169 14.644 1.000 22.235 42 GLY CCC C 1
ATOM 3106 O O . GLY C 1 63 ? -24.019 -23.331 13.458 1.000 20.282 42 GLY CCC O 1
ATOM 3115 N N . VAL C 1 65 ? -26.096 -20.433 13.654 1.000 18.961 44 VAL CCC N 1
ATOM 3116 C CA . VAL C 1 65 ? -25.990 -19.274 12.759 1.000 19.864 44 VAL CCC CA 1
ATOM 3117 C C . VAL C 1 65 ? -24.896 -19.507 11.718 1.000 21.695 44 VAL CCC C 1
ATOM 3118 O O . VAL C 1 65 ? -25.117 -19.226 10.521 1.000 19.382 44 VAL CCC O 1
ATOM 3122 N N . ALA C 1 66 ? -23.754 -20.039 12.127 1.000 21.366 45 ALA CCC N 1
ATOM 3123 C CA . ALA C 1 66 ? -22.647 -20.322 11.203 1.000 22.128 45 ALA CCC CA 1
ATOM 3124 C C . ALA C 1 66 ? -23.096 -21.367 10.170 1.000 19.665 45 ALA CCC C 1
ATOM 3125 O O . ALA C 1 66 ? -22.712 -21.269 8.988 1.000 21.011 45 ALA CCC O 1
ATOM 3127 N N . ASN C 1 67 ? -23.779 -22.410 10.608 1.000 19.214 46 ASN CCC N 1
ATOM 3128 C CA . ASN C 1 67 ? -24.274 -23.480 9.695 1.000 18.667 46 ASN CCC CA 1
ATOM 3129 C C . ASN C 1 67 ? -25.247 -22.882 8.669 1.000 18.255 46 ASN CCC C 1
ATOM 3130 O O . ASN C 1 67 ? -25.166 -23.267 7.486 1.000 19.991 46 ASN CCC O 1
ATOM 3135 N N . GLU C 1 68 ? -26.191 -22.044 9.101 1.000 20.576 47 GLU CCC N 1
ATOM 3136 C CA . GLU C 1 68 ? -27.133 -21.362 8.164 1.000 21.479 47 GLU CCC CA 1
ATOM 3137 C C . GLU C 1 68 ? -26.319 -20.601 7.110 1.000 21.996 47 GLU CCC C 1
ATOM 3138 O O . GLU C 1 68 ? -26.671 -20.594 5.921 1.000 24.808 47 GLU CCC O 1
ATOM 3144 N N . LEU C 1 69 ? -25.264 -19.923 7.546 1.000 20.269 48 LEU CCC N 1
ATOM 3145 C CA . LEU C 1 69 ? -24.479 -19.097 6.608 1.000 20.229 48 LEU CCC CA 1
ATOM 3146 C C . LEU C 1 69 ? -23.790 -20.027 5.605 1.000 20.857 48 LEU CCC C 1
ATOM 3147 O O . LEU C 1 69 ? -23.883 -19.712 4.378 1.000 22.358 48 LEU CCC O 1
ATOM 3152 N N . LEU C 1 70 ? -23.144 -21.120 6.071 1.000 21.365 49 LEU CCC N 1
ATOM 3153 C CA . LEU C 1 70 ? -22.411 -21.979 5.129 1.000 26.081 49 LEU CCC CA 1
ATOM 3154 C C . LEU C 1 70 ? -23.440 -22.664 4.217 1.000 26.150 49 LEU CCC C 1
ATOM 3155 O O . LEU C 1 70 ? -23.184 -22.753 3.021 1.000 28.609 49 LEU CCC O 1
ATOM 3160 N N . ALA C 1 71 ? -24.618 -23.041 4.733 1.000 24.868 50 ALA CCC N 1
ATOM 3161 C CA . ALA C 1 71 ? -25.703 -23.606 3.887 1.000 29.176 50 ALA CCC CA 1
ATOM 3162 C C . ALA C 1 71 ? -26.212 -22.560 2.866 1.000 27.293 50 ALA CCC C 1
ATOM 3163 O O . ALA C 1 71 ? -26.568 -22.931 1.726 1.000 31.727 50 ALA CCC O 1
ATOM 3165 N N . ALA C 1 72 ? -26.231 -21.278 3.215 1.000 23.460 51 ALA CCC N 1
ATOM 3166 C CA . ALA C 1 72 ? -26.699 -20.196 2.312 1.000 21.997 51 ALA CCC CA 1
ATOM 3167 C C . ALA C 1 72 ? -25.808 -20.157 1.062 1.000 24.603 51 ALA CCC C 1
ATOM 3168 O O . ALA C 1 72 ? -26.306 -19.985 -0.064 1.000 25.979 51 ALA CCC O 1
ATOM 3170 N N . ASP C 1 73 ? -24.518 -20.358 1.233 1.000 24.479 52 ASP CCC N 1
ATOM 3171 C CA . ASP C 1 73 ? -23.559 -20.249 0.104 1.000 26.154 52 ASP CCC CA 1
ATOM 3172 C C . ASP C 1 73 ? -23.904 -21.298 -0.966 1.000 24.164 52 ASP CCC C 1
ATOM 3173 O O . ASP C 1 73 ? -23.576 -21.063 -2.152 1.000 26.147 52 ASP CCC O 1
ATOM 3178 N N . ARG C 1 74 ? -24.572 -22.407 -0.578 1.000 26.286 53 ARG CCC N 1
ATOM 3179 C CA . ARG C 1 74 ? -24.881 -23.505 -1.534 1.000 31.549 53 ARG CCC CA 1
ATOM 3180 C C . ARG C 1 74 ? -25.978 -23.030 -2.499 1.000 30.172 53 ARG CCC C 1
ATOM 3181 O O . ARG C 1 74 ? -25.994 -23.548 -3.608 1.000 35.779 53 ARG CCC O 1
ATOM 3189 N N . ASP C 1 75 ? -26.844 -22.099 -2.081 1.000 29.284 54 ASP CCC N 1
ATOM 3190 C CA . ASP C 1 75 ? -28.011 -21.547 -2.829 1.000 31.950 54 ASP CCC CA 1
ATOM 3191 C C . ASP C 1 75 ? -27.692 -20.119 -3.334 1.000 27.777 54 ASP CCC C 1
ATOM 3192 O O . ASP C 1 75 ? -28.587 -19.328 -3.524 1.000 35.360 54 ASP CCC O 1
ATOM 3197 N N . GLY C 1 76 ? -26.439 -19.762 -3.535 1.000 31.681 55 GLY CCC N 1
ATOM 3198 C CA . GLY C 1 76 ? -26.055 -18.428 -4.028 1.000 28.701 55 GLY CCC CA 1
ATOM 3199 C C . GLY C 1 76 ? -24.728 -18.048 -3.414 1.000 26.653 55 GLY CCC C 1
ATOM 3200 O O . GLY C 1 76 ? -24.684 -17.728 -2.211 1.000 26.187 55 GLY CCC O 1
ATOM 3201 N N . ALA C 1 77 ? -23.661 -18.177 -4.178 1.000 27.605 56 ALA CCC N 1
ATOM 3202 C CA . ALA C 1 77 ? -22.285 -18.037 -3.679 1.000 30.047 56 ALA CCC CA 1
ATOM 3203 C C . ALA C 1 77 ? -22.102 -16.632 -3.081 1.000 29.008 56 ALA CCC C 1
ATOM 3204 O O . ALA C 1 77 ? -22.682 -15.649 -3.584 1.000 29.490 56 ALA CCC O 1
ATOM 3206 N N . ILE C 1 78 ? -21.342 -16.582 -1.994 1.000 29.809 57 ILE CCC N 1
ATOM 3207 C CA . ILE C 1 78 ? -21.029 -15.402 -1.123 1.000 32.320 57 ILE CCC CA 1
ATOM 3208 C C . ILE C 1 78 ? -19.560 -15.033 -1.407 1.000 32.536 57 ILE CCC C 1
ATOM 3209 O O . ILE C 1 78 ? -18.703 -15.927 -1.364 1.000 31.968 57 ILE CCC O 1
ATOM 3214 N N . GLU C 1 79 ? -19.226 -13.783 -1.688 1.000 29.650 58 GLU CCC N 1
ATOM 3215 C CA . GLU C 1 79 ? -17.808 -13.343 -1.761 1.000 34.469 58 GLU CCC CA 1
ATOM 3216 C C . GLU C 1 79 ? -17.275 -13.289 -0.328 1.000 27.983 58 GLU CCC C 1
ATOM 3217 O O . GLU C 1 79 ? -18.057 -13.015 0.569 1.000 26.730 58 GLU CCC O 1
ATOM 3223 N N . ARG C 1 80 ? -15.985 -13.550 -0.124 1.000 29.393 59 ARG CCC N 1
ATOM 3224 C CA . ARG C 1 80 ? -15.351 -13.474 1.218 1.000 25.342 59 ARG CCC CA 1
ATOM 3225 C C . ARG C 1 80 ? -16.110 -14.386 2.187 1.000 21.944 59 ARG CCC C 1
ATOM 3226 O O . ARG C 1 80 ? -16.394 -13.992 3.355 1.000 24.777 59 ARG CCC O 1
ATOM 3234 N N . LEU C 1 81 ? -16.349 -15.602 1.729 1.000 25.141 60 LEU CCC N 1
ATOM 3235 C CA . LEU C 1 81 ? -17.104 -16.627 2.488 1.000 25.812 60 LEU CCC CA 1
ATOM 3236 C C . LEU C 1 81 ? -16.377 -16.944 3.797 1.000 24.593 60 LEU CCC C 1
ATOM 3237 O O . LEU C 1 81 ? -17.040 -16.989 4.849 1.000 22.211 60 LEU CCC O 1
ATOM 3242 N N . GLY C 1 82 ? -15.065 -17.125 3.766 1.000 26.483 61 GLY CCC N 1
ATOM 3243 C CA . GLY C 1 82 ? -14.335 -17.496 4.993 1.000 25.992 61 GLY CCC CA 1
ATOM 3244 C C . GLY C 1 82 ? -14.488 -16.423 6.049 1.000 24.815 61 GLY CCC C 1
ATOM 3245 O O . GLY C 1 82 ? -14.854 -16.781 7.228 1.000 24.272 61 GLY CCC O 1
ATOM 3246 N N . GLU C 1 83 ? -14.227 -15.149 5.684 1.000 24.442 62 GLU CCC N 1
ATOM 3247 C CA . GLU C 1 83 ? -14.408 -14.040 6.657 1.000 21.676 62 GLU CCC CA 1
ATOM 3248 C C . GLU C 1 83 ? -15.881 -13.935 7.118 1.000 24.589 62 GLU CCC C 1
ATOM 3249 O O . GLU C 1 83 ? -16.117 -13.657 8.308 1.000 24.583 62 GLU CCC O 1
ATOM 3255 N N . THR C 1 84 ? -16.842 -14.155 6.222 1.000 22.631 63 THR CCC N 1
ATOM 3256 C CA . THR C 1 84 ? -18.282 -14.012 6.538 1.000 21.522 63 THR CCC CA 1
ATOM 3257 C C . THR C 1 84 ? -18.663 -15.104 7.536 1.000 21.477 63 THR CCC C 1
ATOM 3258 O O . THR C 1 84 ? -19.451 -14.859 8.469 1.000 21.043 63 THR CCC O 1
ATOM 3262 N N . LEU C 1 85 ? -18.095 -16.294 7.370 1.000 20.289 64 LEU CCC N 1
ATOM 3263 C CA . LEU C 1 85 ? -18.352 -17.378 8.342 1.000 21.412 64 LEU CCC CA 1
ATOM 3264 C C . LEU C 1 85 ? -17.785 -17.003 9.705 1.000 20.515 64 LEU CCC C 1
ATOM 3265 O O . LEU C 1 85 ? -18.473 -17.246 10.710 1.000 20.671 64 LEU CCC O 1
ATOM 3270 N N . GLN C 1 86 ? -16.579 -16.420 9.740 1.000 22.441 65 GLN CCC N 1
ATOM 3271 C CA . GLN C 1 86 ? -16.009 -15.924 11.026 1.000 20.711 65 GLN CCC CA 1
ATOM 3272 C C . GLN C 1 86 ? -16.960 -14.884 11.637 1.000 20.875 65 GLN CCC C 1
ATOM 3273 O O . GLN C 1 86 ? -17.187 -14.921 12.858 1.000 23.764 65 GLN CCC O 1
ATOM 3279 N N . ILE C 1 87 ? -17.497 -13.963 10.845 1.000 21.583 66 ILE CCC N 1
ATOM 3280 C CA . ILE C 1 87 ? -18.430 -12.941 11.389 1.000 19.808 66 ILE CCC CA 1
ATOM 3281 C C . ILE C 1 87 ? -19.669 -13.639 11.990 1.000 20.163 66 ILE CCC C 1
ATOM 3282 O O . ILE C 1 87 ? -20.106 -13.253 13.098 1.000 23.911 66 ILE CCC O 1
ATOM 3287 N N . ALA C 1 88 ? -20.208 -14.666 11.331 1.000 20.092 67 ALA CCC N 1
ATOM 3288 C CA . ALA C 1 88 ? -21.356 -15.422 11.865 1.000 20.650 67 ALA CCC CA 1
ATOM 3289 C C . ALA C 1 88 ? -21.028 -16.027 13.245 1.000 19.181 67 ALA CCC C 1
ATOM 3290 O O . ALA C 1 88 ? -21.839 -15.949 14.205 1.000 26.013 67 ALA CCC O 1
ATOM 3292 N N . VAL C 1 89 ? -19.850 -16.581 13.394 1.000 21.124 68 VAL CCC N 1
ATOM 3293 C CA . VAL C 1 89 ? -19.399 -17.159 14.699 1.000 22.125 68 VAL CCC CA 1
ATOM 3294 C C . VAL C 1 89 ? -19.185 -16.074 15.750 1.000 19.693 68 VAL CCC C 1
ATOM 3295 O O . VAL C 1 89 ? -19.450 -16.320 16.927 1.000 23.866 68 VAL CCC O 1
ATOM 3299 N N . LEU C 1 90 ? -18.659 -14.917 15.337 1.000 19.475 69 LEU CCC N 1
ATOM 3300 C CA . LEU C 1 90 ? -18.147 -13.890 16.283 1.000 19.053 69 LEU CCC CA 1
ATOM 3301 C C . LEU C 1 90 ? -19.193 -12.785 16.518 1.000 23.467 69 LEU CCC C 1
ATOM 3302 O O . LEU C 1 90 ? -18.853 -11.828 17.231 1.000 24.792 69 LEU CCC O 1
ATOM 3307 N N . HIS C 1 91 ? -20.399 -12.876 15.945 1.000 22.856 70 HIS CCC N 1
ATOM 3308 C CA . HIS C 1 91 ? -21.276 -11.680 15.800 1.000 24.715 70 HIS CCC CA 1
ATOM 3309 C C . HIS C 1 91 ? -21.718 -11.149 17.166 1.000 23.610 70 HIS CCC C 1
ATOM 3310 O O . HIS C 1 91 ? -22.150 -9.966 17.214 1.000 26.323 70 HIS CCC O 1
ATOM 3317 N N . ASP C 1 92 ? -21.661 -11.960 18.226 1.000 23.438 71 ASP CCC N 1
ATOM 3318 C CA . ASP C 1 92 ? -22.119 -11.536 19.582 1.000 27.632 71 ASP CCC CA 1
ATOM 3319 C C . ASP C 1 92 ? -20.932 -11.191 20.507 1.000 30.119 71 ASP CCC C 1
ATOM 3320 O O . ASP C 1 92 ? -21.168 -10.855 21.680 1.000 30.926 71 ASP CCC O 1
ATOM 3325 N N . THR C 1 93 ? -19.684 -11.217 20.020 1.000 27.644 72 THR CCC N 1
ATOM 3326 C CA . THR C 1 93 ? -18.537 -11.075 20.942 1.000 28.011 72 THR CCC CA 1
ATOM 3327 C C . THR C 1 93 ? -18.457 -9.649 21.506 1.000 30.289 72 THR CCC C 1
ATOM 3328 O O . THR C 1 93 ? -18.076 -9.534 22.700 1.000 32.134 72 THR CCC O 1
ATOM 3332 N N . LEU C 1 94 ? -18.731 -8.607 20.702 1.000 31.478 73 LEU CCC N 1
ATOM 3333 C CA . LEU C 1 94 ? -18.600 -7.212 21.210 1.000 32.605 73 LEU CCC CA 1
ATOM 3334 C C . LEU C 1 94 ? -19.762 -6.891 22.156 1.000 32.973 73 LEU CCC C 1
ATOM 3335 O O . LEU C 1 94 ? -19.501 -6.181 23.141 1.000 38.929 73 LEU CCC O 1
ATOM 3340 N N . GLU C 1 95 ? -20.968 -7.428 21.916 1.000 35.474 74 GLU CCC N 1
ATOM 3341 C CA . GLU C 1 95 ? -22.157 -7.149 22.770 1.000 41.637 74 GLU CCC CA 1
ATOM 3342 C C . GLU C 1 95 ? -21.981 -7.831 24.125 1.000 41.301 74 GLU CCC C 1
ATOM 3343 O O . GLU C 1 95 ? -22.208 -7.158 25.142 1.000 44.053 74 GLU CCC O 1
ATOM 3349 N N . ASP C 1 96 ? -21.569 -9.107 24.140 1.000 32.747 75 ASP CCC N 1
ATOM 3350 C CA . ASP C 1 96 ? -21.828 -10.031 25.271 1.000 35.636 75 ASP CCC CA 1
ATOM 3351 C C . ASP C 1 96 ? -20.531 -10.458 25.964 1.000 35.575 75 ASP CCC C 1
ATOM 3352 O O . ASP C 1 96 ? -20.656 -11.163 26.969 1.000 36.693 75 ASP CCC O 1
ATOM 3357 N N . THR C 1 97 ? -19.340 -10.105 25.473 1.000 35.237 76 THR CCC N 1
ATOM 3358 C CA . THR C 1 97 ? -18.062 -10.630 26.050 1.000 34.581 76 THR CCC CA 1
ATOM 3359 C C . THR C 1 97 ? -17.065 -9.493 26.299 1.000 37.909 76 THR CCC C 1
ATOM 3360 O O . THR C 1 97 ? -17.327 -8.349 25.904 1.000 39.612 76 THR CCC O 1
ATOM 3364 N N . ALA C 1 98 ? -15.958 -9.828 26.945 1.000 42.383 77 ALA CCC N 1
ATOM 3365 C CA . ALA C 1 98 ? -14.835 -8.922 27.261 1.000 44.169 77 ALA CCC CA 1
ATOM 3366 C C . ALA C 1 98 ? -14.013 -8.668 25.998 1.000 41.356 77 ALA CCC C 1
ATOM 3367 O O . ALA C 1 98 ? -12.917 -8.158 26.120 1.000 61.456 77 ALA CCC O 1
ATOM 3369 N N . THR C 1 99 ? -14.501 -9.061 24.825 1.000 34.699 78 THR CCC N 1
ATOM 3370 C CA . THR C 1 99 ? -13.760 -8.931 23.552 1.000 36.305 78 THR CCC CA 1
ATOM 3371 C C . THR C 1 99 ? -13.751 -7.459 23.147 1.000 34.433 78 THR CCC C 1
ATOM 3372 O O . THR C 1 99 ? -14.788 -6.831 23.285 1.000 33.745 78 THR CCC O 1
ATOM 3376 N N . SER C 1 100 ? -12.618 -6.974 22.649 1.000 37.276 79 SER CCC N 1
ATOM 3377 C CA . SER C 1 100 ? -12.418 -5.589 22.154 1.000 40.119 79 SER CCC CA 1
ATOM 3378 C C . SER C 1 100 ? -12.327 -5.591 20.636 1.000 36.999 79 SER CCC C 1
ATOM 3379 O O . SER C 1 100 ? -11.914 -6.576 20.014 1.000 34.664 79 SER CCC O 1
ATOM 3382 N N . PRO C 1 101 ? -12.714 -4.481 19.981 1.000 37.847 80 PRO CCC N 1
ATOM 3383 C CA . PRO C 1 101 ? -12.510 -4.350 18.541 1.000 38.256 80 PRO CCC CA 1
ATOM 3384 C C . PRO C 1 101 ? -11.042 -4.525 18.113 1.000 38.233 80 PRO CCC C 1
ATOM 3385 O O . PRO C 1 101 ? -10.805 -5.141 17.059 1.000 41.042 80 PRO CCC O 1
ATOM 3389 N N . GLU C 1 102 ? -10.088 -4.018 18.905 1.000 38.762 81 GLU CCC N 1
ATOM 3390 C CA . GLU C 1 102 ? -8.654 -4.133 18.530 1.000 40.546 81 GLU CCC CA 1
ATOM 3391 C C . GLU C 1 102 ? -8.286 -5.632 18.485 1.000 38.480 81 GLU CCC C 1
ATOM 3392 O O . GLU C 1 102 ? -7.557 -6.045 17.552 1.000 44.989 81 GLU CCC O 1
ATOM 3398 N N . GLU C 1 103 ? -8.790 -6.440 19.420 1.000 40.854 82 GLU CCC N 1
ATOM 3399 C CA . GLU C 1 103 ? -8.511 -7.897 19.434 1.000 41.117 82 GLU CCC CA 1
ATOM 3400 C C . GLU C 1 103 ? -9.081 -8.509 18.152 1.000 37.444 82 GLU CCC C 1
ATOM 3401 O O . GLU C 1 103 ? -8.415 -9.335 17.538 1.000 36.037 82 GLU CCC O 1
ATOM 3407 N N . LEU C 1 104 ? -10.299 -8.131 17.759 1.000 32.372 83 LEU CCC N 1
ATOM 3408 C CA . LEU C 1 104 ? -10.858 -8.696 16.510 1.000 31.987 83 LEU CCC CA 1
ATOM 3409 C C . LEU C 1 104 ? -10.030 -8.237 15.298 1.000 32.167 83 LEU CCC C 1
ATOM 3410 O O . LEU C 1 104 ? -9.821 -9.052 14.388 1.000 35.408 83 LEU CCC O 1
ATOM 3415 N N . ARG C 1 105 ? -9.650 -6.968 15.227 1.000 34.932 84 ARG CCC N 1
ATOM 3416 C CA . ARG C 1 105 ? -8.934 -6.443 14.040 1.000 36.902 84 ARG CCC CA 1
ATOM 3417 C C . ARG C 1 105 ? -7.609 -7.201 13.958 1.000 35.116 84 ARG CCC C 1
ATOM 3418 O O . ARG C 1 105 ? -7.283 -7.686 12.890 1.000 36.961 84 ARG CCC O 1
ATOM 3426 N N . GLN C 1 106 ? -6.901 -7.375 15.071 1.000 36.345 85 GLN CCC N 1
ATOM 3427 C CA . GLN C 1 106 ? -5.534 -7.980 15.050 1.000 38.578 85 GLN CCC CA 1
ATOM 3428 C C . GLN C 1 106 ? -5.613 -9.459 14.676 1.000 33.251 85 GLN CCC C 1
ATOM 3429 O O . GLN C 1 106 ? -4.757 -9.877 13.902 1.000 35.845 85 GLN CCC O 1
ATOM 3435 N N . GLN C 1 107 ? -6.614 -10.213 15.163 1.000 28.901 86 GLN CCC N 1
ATOM 3436 C CA . GLN C 1 107 ? -6.697 -11.676 14.971 1.000 32.874 86 GLN CCC CA 1
ATOM 3437 C C . GLN C 1 107 ? -7.443 -12.026 13.673 1.000 33.705 86 GLN CCC C 1
ATOM 3438 O O . GLN C 1 107 ? -7.093 -13.034 13.098 1.000 29.209 86 GLN CCC O 1
ATOM 3444 N N . PHE C 1 108 ? -8.377 -11.213 13.190 1.000 31.245 87 PHE CCC N 1
ATOM 3445 C CA . PHE C 1 108 ? -9.270 -11.597 12.078 1.000 28.370 87 PHE CCC CA 1
ATOM 3446 C C . PHE C 1 108 ? -9.261 -10.577 10.954 1.000 28.094 87 PHE CCC C 1
ATOM 3447 O O . PHE C 1 108 ? -9.810 -10.918 9.935 1.000 29.763 87 PHE CCC O 1
ATOM 3455 N N . GLY C 1 109 ? -8.745 -9.356 11.161 1.000 30.391 88 GLY CCC N 1
ATOM 3456 C CA . GLY C 1 109 ? -8.712 -8.347 10.102 1.000 29.767 88 GLY CCC CA 1
ATOM 3457 C C . GLY C 1 109 ? -9.869 -7.369 10.143 1.000 32.742 88 GLY CCC C 1
ATOM 3458 O O . GLY C 1 109 ? -10.873 -7.618 10.864 1.000 28.607 88 GLY CCC O 1
ATOM 3459 N N . GLU C 1 110 ? -9.729 -6.271 9.392 1.000 31.031 89 GLU CCC N 1
ATOM 3460 C CA . GLU C 1 110 ? -10.681 -5.132 9.443 1.000 30.584 89 GLU CCC CA 1
ATOM 3461 C C . GLU C 1 110 ? -12.082 -5.585 8.986 1.000 29.530 89 GLU CCC C 1
ATOM 3462 O O . GLU C 1 110 ? -13.098 -5.143 9.600 1.000 33.487 89 GLU CCC O 1
ATOM 3468 N N . PHE C 1 111 ? -12.167 -6.356 7.921 1.000 26.626 90 PHE CCC N 1
ATOM 3469 C CA . PHE C 1 111 ? -13.479 -6.770 7.340 1.000 29.897 90 PHE CCC CA 1
ATOM 3470 C C . PHE C 1 111 ? -14.297 -7.556 8.374 1.000 24.714 90 PHE CCC C 1
ATOM 3471 O O . PHE C 1 111 ? -15.516 -7.281 8.515 1.000 24.285 90 PHE CCC O 1
ATOM 3479 N N . VAL C 1 112 ? -13.660 -8.468 9.123 1.000 23.980 91 VAL CCC N 1
ATOM 3480 C CA . VAL C 1 112 ? -14.370 -9.222 10.204 1.000 21.783 91 VAL CCC CA 1
ATOM 3481 C C . VAL C 1 112 ? -14.723 -8.279 11.364 1.000 25.213 91 VAL CCC C 1
ATOM 3482 O O . VAL C 1 112 ? -15.880 -8.300 11.854 1.000 25.352 91 VAL CCC O 1
ATOM 3486 N N . CYS C 1 113 ? -13.783 -7.458 11.820 1.000 26.861 92 CYS CCC N 1
ATOM 3487 C CA . CYS C 1 113 ? -14.047 -6.537 12.953 1.000 27.376 92 CYS CCC CA 1
ATOM 3488 C C . CYS C 1 113 ? -15.225 -5.642 12.583 1.000 23.979 92 CYS CCC C 1
ATOM 3489 O O . CYS C 1 113 ? -16.137 -5.450 13.425 1.000 28.020 92 CYS CCC O 1
ATOM 3492 N N . ALA C 1 114 ? -15.208 -5.070 11.384 1.000 27.504 93 ALA CCC N 1
ATOM 3493 C CA . ALA C 1 114 ? -16.283 -4.131 10.936 1.000 25.637 93 ALA CCC CA 1
ATOM 3494 C C . ALA C 1 114 ? -17.632 -4.866 10.881 1.000 24.274 93 ALA CCC C 1
ATOM 3495 O O . ALA C 1 114 ? -18.642 -4.247 11.226 1.000 28.741 93 ALA CCC O 1
ATOM 3497 N N . GLY C 1 115 ? -17.638 -6.133 10.452 1.000 26.870 94 GLY CCC N 1
ATOM 3498 C CA . GLY C 1 115 ? -18.869 -6.948 10.419 1.000 25.175 94 GLY CCC CA 1
ATOM 3499 C C . GLY C 1 115 ? -19.459 -7.102 11.819 1.000 27.840 94 GLY CCC C 1
ATOM 3500 O O . GLY C 1 115 ? -20.680 -6.929 12.020 1.000 26.150 94 GLY CCC O 1
ATOM 3501 N N . VAL C 1 116 ? -18.609 -7.481 12.775 1.000 24.015 95 VAL CCC N 1
ATOM 3502 C CA . VAL C 1 116 ? -19.077 -7.676 14.168 1.000 26.022 95 VAL CCC CA 1
ATOM 3503 C C . VAL C 1 116 ? -19.590 -6.340 14.683 1.000 23.018 95 VAL CCC C 1
ATOM 3504 O O . VAL C 1 116 ? -20.589 -6.371 15.354 1.000 26.333 95 VAL CCC O 1
ATOM 3508 N N . GLN C 1 117 ? -18.873 -5.224 14.443 1.000 25.966 96 GLN CCC N 1
ATOM 3509 C CA . GLN C 1 117 ? -19.328 -3.882 14.908 1.000 27.547 96 GLN CCC CA 1
ATOM 3510 C C . GLN C 1 117 ? -20.693 -3.586 14.272 1.000 28.868 96 GLN CCC C 1
ATOM 3511 O O . GLN C 1 117 ? -21.602 -3.116 15.005 1.000 26.021 96 GLN CCC O 1
ATOM 3517 N N . ALA C 1 118 ? -20.848 -3.844 12.966 1.000 26.237 97 ALA CCC N 1
ATOM 3518 C CA . ALA C 1 118 ? -22.090 -3.525 12.213 1.000 28.442 97 ALA CCC CA 1
ATOM 3519 C C . ALA C 1 118 ? -23.234 -4.285 12.874 1.000 26.086 97 ALA CCC C 1
ATOM 3520 O O . ALA C 1 118 ? -24.319 -3.764 12.889 1.000 27.546 97 ALA CCC O 1
ATOM 3522 N N . LEU C 1 119 ? -22.957 -5.479 13.411 1.000 25.061 98 LEU CCC N 1
ATOM 3523 C CA . LEU C 1 119 ? -24.024 -6.386 13.943 1.000 24.410 98 LEU CCC CA 1
ATOM 3524 C C . LEU C 1 119 ? -24.246 -6.122 15.437 1.000 26.098 98 LEU CCC C 1
ATOM 3525 O O . LEU C 1 119 ? -25.130 -6.736 16.019 1.000 26.798 98 LEU CCC O 1
ATOM 3530 N N . SER C 1 120 ? -23.457 -5.238 16.037 1.000 28.272 99 SER CCC N 1
ATOM 3531 C CA . SER C 1 120 ? -23.537 -4.904 17.480 1.000 26.734 99 SER CCC CA 1
ATOM 3532 C C . SER C 1 120 ? -24.435 -3.674 17.687 1.000 32.325 99 SER CCC C 1
ATOM 3533 O O . SER C 1 120 ? -24.150 -2.618 17.088 1.000 33.319 99 SER CCC O 1
ATOM 3536 N N . LYS C 1 121 ? -25.511 -3.839 18.458 1.000 38.001 100 LYS CCC N 1
ATOM 3537 C CA . LYS C 1 121 ? -26.473 -2.763 18.811 1.000 47.730 100 LYS CCC CA 1
ATOM 3538 C C . LYS C 1 121 ? -25.739 -1.879 19.810 1.000 57.295 100 LYS CCC C 1
ATOM 3539 O O . LYS C 1 121 ? -25.632 -0.661 19.582 1.000 70.156 100 LYS CCC O 1
ATOM 3545 N N . ARG C 1 122 ? -25.161 -2.553 20.801 0.600 46.275 101 ARG CCC N 1
ATOM 3546 C CA . ARG C 1 122 ? -24.402 -1.977 21.932 0.600 54.186 101 ARG CCC CA 1
ATOM 3547 C C . ARG C 1 122 ? -23.141 -2.828 22.112 0.600 48.366 101 ARG CCC C 1
ATOM 3548 O O . ARG C 1 122 ? -23.170 -4.012 21.782 0.600 34.800 101 ARG CCC O 1
ATOM 3556 N N . VAL C 1 123 ? -22.043 -2.184 22.501 1.000 84.564 102 VAL CCC N 1
ATOM 3557 C CA . VAL C 1 123 ? -20.774 -2.839 22.946 1.000 111.047 102 VAL CCC CA 1
ATOM 3558 C C . VAL C 1 123 ? -20.835 -2.844 24.485 1.000 127.308 102 VAL CCC C 1
ATOM 3559 O O . VAL C 1 123 ? -20.194 -1.961 25.107 1.000 134.907 102 VAL CCC O 1
ATOM 3563 N N . GLY C 1 124 ? -21.633 -3.761 25.065 1.000 120.319 103 GLY CCC N 1
ATOM 3564 C CA . GLY C 1 124 ? -22.127 -3.673 26.457 1.000 128.014 103 GLY CCC CA 1
ATOM 3565 C C . GLY C 1 124 ? -23.120 -2.528 26.612 1.000 159.406 103 GLY CCC C 1
ATOM 3566 O O . GLY C 1 124 ? -23.107 -1.633 25.738 1.000 166.833 103 GLY CCC O 1
ATOM 3567 N N . ASP C 1 125 ? -23.912 -2.532 27.696 1.000 174.242 104 ASP CCC N 1
ATOM 3568 C CA . ASP C 1 125 ? -25.097 -1.656 27.956 1.000 133.844 104 ASP CCC CA 1
ATOM 3569 C C . ASP C 1 125 ? -25.048 -0.337 27.169 1.000 112.038 104 ASP CCC C 1
ATOM 3570 O O . ASP C 1 125 ? -26.053 -0.029 26.477 1.000 86.429 104 ASP CCC O 1
ATOM 3575 N N . GLY C 1 126 ? -23.957 0.424 27.365 0.600 117.695 105 GLY CCC N 1
ATOM 3576 C CA . GLY C 1 126 ? -23.568 1.691 26.704 0.600 99.995 105 GLY CCC CA 1
ATOM 3577 C C . GLY C 1 126 ? -24.624 2.295 25.778 0.600 86.086 105 GLY CCC C 1
ATOM 3578 O O . GLY C 1 126 ? -25.843 2.180 26.014 0.600 82.529 105 GLY CCC O 1
ATOM 3579 N N . PRO C 1 127 ? -24.180 3.001 24.708 0.600 76.149 106 PRO CCC N 1
ATOM 3580 C CA . PRO C 1 127 ? -25.091 3.760 23.846 0.600 66.419 106 PRO CCC CA 1
ATOM 3581 C C . PRO C 1 127 ? -25.766 2.908 22.749 0.600 64.282 106 PRO CCC C 1
ATOM 3582 O O . PRO C 1 127 ? -25.343 3.027 21.624 0.600 59.612 106 PRO CCC O 1
ATOM 3586 N N . LYS C 1 128 ? -26.794 2.112 23.122 1.000 72.346 107 LYS CCC N 1
ATOM 3587 C CA . LYS C 1 128 ? -27.574 1.181 22.244 1.000 56.621 107 LYS CCC CA 1
ATOM 3588 C C . LYS C 1 128 ? -28.149 1.954 21.041 1.000 52.356 107 LYS CCC C 1
ATOM 3589 O O . LYS C 1 128 ? -28.841 2.950 21.228 1.000 49.383 107 LYS CCC O 1
ATOM 3595 N N . ARG C 1 129 ? -27.888 1.474 19.834 1.000 43.074 108 ARG CCC N 1
ATOM 3596 C CA . ARG C 1 129 ? -28.476 2.037 18.598 1.000 40.727 108 ARG CCC CA 1
ATOM 3597 C C . ARG C 1 129 ? -29.925 1.557 18.464 1.000 37.858 108 ARG CCC C 1
ATOM 3598 O O . ARG C 1 129 ? -30.249 0.403 18.836 1.000 39.280 108 ARG CCC O 1
ATOM 3606 N N . SER C 1 130 ? -30.776 2.405 17.904 1.000 35.337 109 SER CCC N 1
ATOM 3607 C CA . SER C 1 130 ? -32.202 2.060 17.681 1.000 33.006 109 SER CCC CA 1
ATOM 3608 C C . SER C 1 130 ? -32.289 1.092 16.494 1.000 33.513 109 SER CCC C 1
ATOM 3609 O O . SER C 1 130 ? -31.368 1.113 15.656 1.000 30.492 109 SER CCC O 1
ATOM 3612 N N . LEU C 1 131 ? -33.338 0.270 16.414 1.000 29.081 110 LEU CCC N 1
ATOM 3613 C CA . LEU C 1 131 ? -33.466 -0.739 15.324 1.000 29.934 110 LEU CCC CA 1
ATOM 3614 C C . LEU C 1 131 ? -33.442 -0.044 13.944 1.000 26.764 110 LEU CCC C 1
ATOM 3615 O O . LEU C 1 131 ? -32.782 -0.585 13.044 1.000 28.658 110 LEU CCC O 1
ATOM 3620 N N . ASP C 1 132 ? -34.095 1.118 13.774 1.000 29.822 111 ASP CCC N 1
ATOM 3621 C CA . ASP C 1 132 ? -34.103 1.878 12.491 1.000 27.894 111 ASP CCC CA 1
ATOM 3622 C C . ASP C 1 132 ? -32.661 2.138 12.037 1.000 28.517 111 ASP CCC C 1
ATOM 3623 O O . ASP C 1 132 ? -32.349 1.849 10.877 1.000 27.282 111 ASP CCC O 1
ATOM 3628 N N . ASP C 1 133 ? -31.812 2.689 12.890 1.000 30.223 112 ASP CCC N 1
ATOM 3629 C CA . ASP C 1 133 ? -30.435 3.111 12.492 1.000 29.030 112 ASP CCC CA 1
ATOM 3630 C C . ASP C 1 133 ? -29.574 1.863 12.274 1.000 28.438 112 ASP CCC C 1
ATOM 3631 O O . ASP C 1 133 ? -28.763 1.830 11.316 1.000 32.962 112 ASP CCC O 1
ATOM 3636 N N . TYR C 1 134 ? -29.780 0.850 13.106 1.000 24.473 113 TYR CCC N 1
ATOM 3637 C CA . TYR C 1 134 ? -29.041 -0.431 13.082 1.000 24.196 113 TYR CCC CA 1
ATOM 3638 C C . TYR C 1 134 ? -29.306 -1.170 11.757 1.000 23.622 113 TYR CCC C 1
ATOM 3639 O O . TYR C 1 134 ? -28.329 -1.573 11.055 1.000 24.956 113 TYR CCC O 1
ATOM 3648 N N . LEU C 1 135 ? -30.588 -1.304 11.381 1.000 26.396 114 LEU CCC N 1
ATOM 3649 C CA . LEU C 1 135 ? -30.938 -1.991 10.110 1.000 23.347 114 LEU CCC CA 1
ATOM 3650 C C . LEU C 1 135 ? -30.540 -1.136 8.916 1.000 20.703 114 LEU CCC C 1
ATOM 3651 O O . LEU C 1 135 ? -30.076 -1.702 7.921 1.000 22.671 114 LEU CCC O 1
ATOM 3656 N N . GLN C 1 136 ? -30.697 0.178 8.994 1.000 20.681 115 GLN CCC N 1
ATOM 3657 C CA . GLN C 1 136 ? -30.291 1.056 7.863 1.000 24.604 115 GLN CCC CA 1
ATOM 3658 C C . GLN C 1 136 ? -28.802 0.867 7.580 1.000 26.219 115 GLN CCC C 1
ATOM 3659 O O . GLN C 1 136 ? -28.417 0.798 6.375 1.000 26.129 115 GLN CCC O 1
ATOM 3665 N N . ALA C 1 137 ? -27.975 0.917 8.611 1.000 26.230 116 ALA CCC N 1
ATOM 3666 C CA . ALA C 1 137 ? -26.507 0.813 8.421 1.000 26.840 116 ALA CCC CA 1
ATOM 3667 C C . ALA C 1 137 ? -26.164 -0.570 7.846 1.000 22.026 116 ALA CCC C 1
ATOM 3668 O O . ALA C 1 137 ? -25.292 -0.644 6.971 1.000 26.026 116 ALA CCC O 1
ATOM 3670 N N . LEU C 1 138 ? -26.863 -1.636 8.251 1.000 19.777 117 LEU CCC N 1
ATOM 3671 C CA . LEU C 1 138 ? -26.615 -2.974 7.678 1.000 21.165 117 LEU CCC CA 1
ATOM 3672 C C . LEU C 1 138 ? -27.095 -2.992 6.231 1.000 22.675 117 LEU CCC C 1
ATOM 3673 O O . LEU C 1 138 ? -26.426 -3.633 5.425 1.000 22.600 117 LEU CCC O 1
ATOM 3678 N N . ALA C 1 139 ? -28.184 -2.294 5.894 1.000 23.163 118 ALA CCC N 1
ATOM 3679 C CA . ALA C 1 139 ? -28.723 -2.299 4.509 1.000 25.907 118 ALA CCC CA 1
ATOM 3680 C C . ALA C 1 139 ? -27.772 -1.554 3.549 1.000 23.769 118 ALA CCC C 1
ATOM 3681 O O . ALA C 1 139 ? -27.647 -1.924 2.355 1.000 24.906 118 ALA CCC O 1
ATOM 3683 N N . GLU C 1 140 ? -27.109 -0.514 4.050 1.000 24.363 119 GLU CCC N 1
ATOM 3684 C CA . GLU C 1 140 ? -26.244 0.348 3.213 1.000 26.265 119 GLU CCC CA 1
ATOM 3685 C C . GLU C 1 140 ? -24.799 -0.155 3.225 1.000 27.383 119 GLU CCC C 1
ATOM 3686 O O . GLU C 1 140 ? -24.023 0.361 2.427 1.000 27.600 119 GLU CCC O 1
ATOM 3692 N N . GLY C 1 141 ? -24.440 -1.109 4.087 1.000 28.875 120 GLY CCC N 1
ATOM 3693 C CA . GLY C 1 141 ? -23.060 -1.618 4.174 1.000 27.041 120 GLY CCC CA 1
ATOM 3694 C C . GLY C 1 141 ? -22.849 -2.918 3.396 1.000 28.968 120 GLY CCC C 1
ATOM 3695 O O . GLY C 1 141 ? -23.671 -3.324 2.586 1.000 31.584 120 GLY CCC O 1
ATOM 3696 N N . PRO C 1 142 ? -21.702 -3.590 3.587 1.000 28.741 121 PRO CCC N 1
ATOM 3697 C CA . PRO C 1 142 ? -21.453 -4.872 2.943 1.000 25.821 121 PRO CCC CA 1
ATOM 3698 C C . PRO C 1 142 ? -22.596 -5.876 3.113 1.000 24.516 121 PRO CCC C 1
ATOM 3699 O O . PRO C 1 142 ? -23.067 -6.110 4.227 1.000 27.239 121 PRO CCC O 1
ATOM 3703 N N . ALA C 1 143 ? -23.049 -6.432 1.993 1.000 24.222 122 ALA CCC N 1
ATOM 3704 C CA . ALA C 1 143 ? -24.199 -7.358 1.953 1.000 26.037 122 ALA CCC CA 1
ATOM 3705 C C . ALA C 1 143 ? -23.924 -8.554 2.860 1.000 25.052 122 ALA CCC C 1
ATOM 3706 O O . ALA C 1 143 ? -24.937 -9.141 3.373 1.000 24.010 122 ALA CCC O 1
ATOM 3708 N N . GLN C 1 1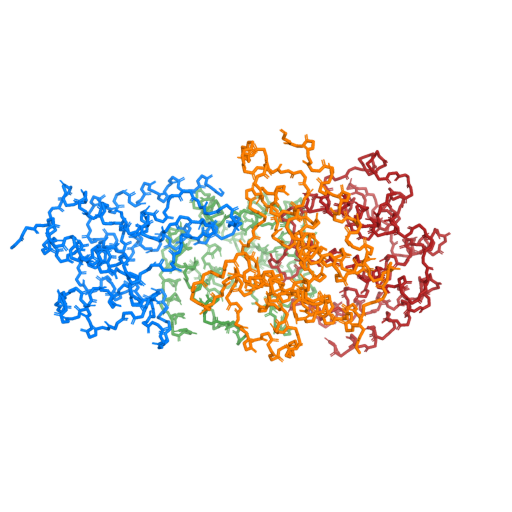44 ? -22.646 -8.938 3.047 1.000 20.652 123 GLN CCC N 1
ATOM 3709 C CA . GLN C 1 144 ? -22.323 -10.162 3.836 1.000 19.234 123 GLN CCC CA 1
ATOM 3710 C C . GLN C 1 144 ? -22.748 -9.939 5.289 1.000 18.387 123 GLN CCC C 1
ATOM 3711 O O . GLN C 1 144 ? -23.165 -10.878 5.962 1.000 23.040 123 GLN CCC O 1
ATOM 3717 N N . TYR C 1 145 ? -22.662 -8.708 5.768 1.000 18.932 124 TYR CCC N 1
ATOM 3718 C CA . TYR C 1 145 ? -23.029 -8.432 7.178 1.000 19.741 124 TYR CCC CA 1
ATOM 3719 C C . TYR C 1 145 ? -24.541 -8.546 7.314 1.000 22.416 124 TYR CCC C 1
ATOM 3720 O O . TYR C 1 145 ? -25.021 -9.154 8.305 1.000 21.453 124 TYR CCC O 1
ATOM 3729 N N . ALA C 1 146 ? -25.289 -8.004 6.350 1.000 21.633 125 ALA CCC N 1
ATOM 3730 C CA . ALA C 1 146 ? -26.767 -8.126 6.359 1.000 20.371 125 ALA CCC CA 1
ATOM 3731 C C . ALA C 1 146 ? -27.167 -9.607 6.250 1.000 19.716 125 ALA CCC C 1
ATOM 3732 O O . ALA C 1 146 ? -28.124 -10.024 6.943 1.000 22.851 125 ALA CCC O 1
ATOM 3734 N N . LEU C 1 147 ? -26.439 -10.406 5.474 1.000 19.442 126 LEU CCC N 1
ATOM 3735 C CA . LEU C 1 147 ? -26.757 -11.855 5.339 1.000 18.716 126 LEU CCC CA 1
ATOM 3736 C C . LEU C 1 147 ? -26.581 -12.533 6.695 1.000 22.653 126 LEU CCC C 1
ATOM 3737 O O . LEU C 1 147 ? -27.434 -13.373 7.097 1.000 19.869 126 LEU CCC O 1
ATOM 3742 N N . VAL C 1 148 ? -25.521 -12.186 7.411 1.000 22.839 127 VAL CCC N 1
ATOM 3743 C CA . VAL C 1 148 ? -25.299 -12.801 8.752 1.000 18.771 127 VAL CCC CA 1
ATOM 3744 C C . VAL C 1 148 ? -26.495 -12.473 9.654 1.000 17.480 127 VAL CCC C 1
ATOM 3745 O O . VAL C 1 148 ? -26.993 -13.370 10.357 1.000 20.222 127 VAL CCC O 1
ATOM 3749 N N . LYS C 1 149 ? -26.994 -11.247 9.606 1.000 17.832 128 LYS CCC N 1
ATOM 3750 C CA . LYS C 1 149 ? -28.204 -10.908 10.422 1.000 20.936 128 LYS CCC CA 1
ATOM 3751 C C . LYS C 1 149 ? -29.413 -11.750 9.964 1.000 21.210 128 LYS CCC C 1
ATOM 3752 O O . LYS C 1 149 ? -30.149 -12.202 10.833 1.000 21.792 128 LYS CCC O 1
ATOM 3758 N N . LEU C 1 150 ? -29.604 -11.977 8.660 1.000 19.443 129 LEU CCC N 1
ATOM 3759 C CA . LEU C 1 150 ? -30.710 -12.863 8.200 1.000 17.457 129 LEU CCC CA 1
ATOM 3760 C C . LEU C 1 150 ? -30.557 -14.243 8.841 1.000 18.096 129 LEU CCC C 1
ATOM 3761 O O . LEU C 1 150 ? -31.566 -14.810 9.324 1.000 20.385 129 LEU CCC O 1
ATOM 3766 N N . CYS C 1 151 ? -29.338 -14.792 8.848 1.000 19.296 130 CYS CCC N 1
ATOM 3767 C CA . CYS C 1 151 ? -29.093 -16.148 9.381 1.000 19.986 130 CYS CCC CA 1
ATOM 3768 C C . CYS C 1 151 ? -29.339 -16.162 10.906 1.000 18.457 130 CYS CCC C 1
ATOM 3769 O O . CYS C 1 151 ? -29.826 -17.139 11.444 1.000 19.239 130 CYS CCC O 1
ATOM 3772 N N . ASP C 1 152 ? -28.940 -15.095 11.590 1.000 19.355 131 ASP CCC N 1
ATOM 3773 C CA . ASP C 1 152 ? -29.160 -14.940 13.049 1.000 21.290 131 ASP CCC CA 1
ATOM 3774 C C . ASP C 1 152 ? -30.675 -14.968 13.303 1.000 22.978 131 ASP CCC C 1
ATOM 3775 O O . ASP C 1 152 ? -31.142 -15.673 14.227 1.000 23.566 131 ASP CCC O 1
ATOM 3780 N N . ARG C 1 153 ? -31.449 -14.199 12.528 1.000 20.369 132 ARG CCC N 1
ATOM 3781 C CA . ARG C 1 153 ? -32.892 -14.092 12.788 1.000 20.761 132 ARG CCC CA 1
ATOM 3782 C C . ARG C 1 153 ? -33.536 -15.445 12.438 1.000 20.928 132 ARG CCC C 1
ATOM 3783 O O . ARG C 1 153 ? -34.384 -15.905 13.204 1.000 22.666 132 ARG CCC O 1
ATOM 3791 N N . ILE C 1 154 ? -33.118 -16.121 11.361 1.000 18.684 133 ILE CCC N 1
ATOM 3792 C CA . ILE C 1 154 ? -33.693 -17.458 11.043 1.000 20.034 133 ILE CCC CA 1
ATOM 3793 C C . ILE C 1 154 ? -33.494 -18.371 12.248 1.000 22.005 133 ILE CCC C 1
ATOM 3794 O O . ILE C 1 154 ? -34.460 -19.147 12.634 1.000 21.493 133 ILE CCC O 1
ATOM 3799 N N . THR C 1 155 ? -32.287 -18.326 12.827 1.000 22.167 134 THR CCC N 1
ATOM 3800 C CA . THR C 1 155 ? -31.928 -19.169 13.993 1.000 25.026 134 THR CCC CA 1
ATOM 3801 C C . THR C 1 155 ? -32.814 -18.832 15.187 1.000 22.039 134 THR CCC C 1
ATOM 3802 O O . THR C 1 155 ? -33.260 -19.737 15.923 1.000 25.945 134 THR CCC O 1
ATOM 3806 N N . ASN C 1 156 ? -33.094 -17.559 15.386 1.000 22.482 135 ASN CCC N 1
ATOM 3807 C CA . ASN C 1 156 ? -33.895 -17.094 16.539 1.000 26.187 135 ASN CCC CA 1
ATOM 3808 C C . ASN C 1 156 ? -35.396 -17.360 16.313 1.000 28.261 135 ASN CCC C 1
ATOM 3809 O O . ASN C 1 156 ? -36.155 -17.157 17.272 1.000 30.797 135 ASN CCC O 1
ATOM 3814 N N . LEU C 1 157 ? -35.843 -17.838 15.136 1.000 27.525 136 LEU CCC N 1
ATOM 3815 C CA . LEU C 1 157 ? -37.287 -18.197 14.951 1.000 27.521 136 LEU CCC CA 1
ATOM 3816 C C . LEU C 1 157 ? -37.534 -19.691 15.161 1.000 30.302 136 LEU CCC C 1
ATOM 3817 O O . LEU C 1 157 ? -38.533 -20.207 14.675 1.000 32.987 136 LEU CCC O 1
ATOM 3822 N N . GLN C 1 158 ? -36.696 -20.340 15.975 1.000 35.156 137 GLN CCC N 1
ATOM 3823 C CA . GLN C 1 158 ? -37.042 -21.616 16.640 1.000 42.484 137 GLN CCC CA 1
ATOM 3824 C C . GLN C 1 158 ? -38.229 -21.325 17.569 1.000 37.665 137 GLN CCC C 1
ATOM 3825 O O . GLN C 1 158 ? -38.542 -20.182 17.869 1.000 33.301 137 GLN CCC O 1
ATOM 3831 N N . PRO C 1 159 ? -38.948 -22.340 18.074 1.000 40.227 138 PRO CCC N 1
ATOM 3832 C CA . PRO C 1 159 ? -40.023 -22.083 19.037 1.000 44.207 138 PRO CCC CA 1
ATOM 3833 C C . PRO C 1 159 ? -39.522 -21.242 20.202 1.000 46.006 138 PRO CCC C 1
ATOM 3834 O O . PRO C 1 159 ? -38.393 -21.409 20.671 1.000 53.919 138 PRO CCC O 1
ATOM 3838 N N . PRO C 1 160 ? -40.346 -20.300 20.684 1.000 45.268 139 PRO CCC N 1
ATOM 3839 C CA . PRO C 1 160 ? -39.920 -19.380 21.732 1.000 50.244 139 PRO CCC CA 1
ATOM 3840 C C . PRO C 1 160 ? -39.779 -20.088 23.072 1.000 58.654 139 PRO CCC C 1
ATOM 3841 O O . PRO C 1 160 ? -40.378 -21.146 23.275 1.000 61.104 139 PRO CCC O 1
ATOM 3845 N N . PRO C 1 161 ? -38.971 -19.540 24.005 1.000 61.714 140 PRO CCC N 1
ATOM 3846 C CA . PRO C 1 161 ? -39.003 -19.980 25.400 1.000 69.950 140 PRO CCC CA 1
ATOM 3847 C C . PRO C 1 161 ? -40.445 -20.054 25.916 1.000 66.781 140 PRO CCC C 1
ATOM 3848 O O . PRO C 1 161 ? -41.274 -19.224 25.560 1.000 81.307 140 PRO CCC O 1
ATOM 3852 N N . GLN C 1 162 ? -40.691 -21.050 26.755 1.000 77.398 141 GLN CCC N 1
ATOM 3853 C CA . GLN C 1 162 ? -41.964 -21.274 27.485 1.000 82.565 141 GLN CCC CA 1
ATOM 3854 C C . GLN C 1 162 ? -42.299 -20.018 28.294 1.000 65.257 141 GLN CCC C 1
ATOM 3855 O O . GLN C 1 162 ? -43.499 -19.766 28.498 1.000 67.223 141 GLN CCC O 1
ATOM 3861 N N . THR C 1 163 ? -41.278 -19.262 28.719 1.000 61.013 142 THR CCC N 1
ATOM 3862 C CA . THR C 1 163 ? -41.394 -18.066 29.598 1.000 70.233 142 THR CCC CA 1
ATOM 3863 C C . THR C 1 163 ? -42.048 -16.886 28.851 1.000 68.228 142 THR CCC C 1
ATOM 3864 O O . THR C 1 163 ? -42.638 -16.042 29.544 1.000 69.067 142 THR CCC O 1
ATOM 3868 N N . TRP C 1 164 ? -41.966 -16.824 27.512 1.000 70.404 143 TRP CCC N 1
ATOM 3869 C CA . TRP C 1 164 ? -42.435 -15.659 26.706 1.000 63.844 143 TRP CCC CA 1
ATOM 3870 C C . TRP C 1 164 ? -43.978 -15.573 26.737 1.000 71.978 143 TRP CCC C 1
ATOM 3871 O O . TRP C 1 164 ? -44.650 -16.586 26.413 1.000 69.555 143 TRP CCC O 1
ATOM 3882 N N . ASN C 1 165 ? -44.524 -14.399 27.109 1.000 59.568 144 ASN CCC N 1
ATOM 3883 C CA . ASN C 1 165 ? -45.982 -14.063 26.984 1.000 67.469 144 ASN CCC CA 1
ATOM 3884 C C . ASN C 1 165 ? -46.331 -13.896 25.495 1.000 63.621 144 ASN CCC C 1
ATOM 3885 O O . ASN C 1 165 ? -45.403 -13.751 24.674 1.000 60.772 144 ASN CCC O 1
ATOM 3890 N N . GLN C 1 166 ? -47.622 -13.951 25.155 1.000 51.873 145 GLN CCC N 1
ATOM 3891 C CA . GLN C 1 166 ? -48.127 -13.651 23.785 1.000 56.204 145 GLN CCC CA 1
ATOM 3892 C C . GLN C 1 166 ? -47.520 -12.332 23.265 1.000 56.723 145 GLN CCC C 1
ATOM 3893 O O . GLN C 1 166 ? -46.956 -12.364 22.178 1.000 53.731 145 GLN CCC O 1
ATOM 3899 N N . ASP C 1 167 ? -47.650 -11.200 23.979 1.000 48.947 146 ASP CCC N 1
ATOM 3900 C CA . ASP C 1 167 ? -47.159 -9.873 23.483 1.000 48.180 146 ASP CCC CA 1
ATOM 3901 C C . ASP C 1 167 ? -45.666 -9.940 23.100 1.000 43.725 146 ASP CCC C 1
ATOM 3902 O O . ASP C 1 167 ? -45.284 -9.287 22.110 1.000 45.847 146 ASP CCC O 1
ATOM 3907 N N . LYS C 1 168 ? -44.848 -10.682 23.846 1.000 44.029 147 LYS CCC N 1
ATOM 3908 C CA . LYS C 1 168 ? -43.389 -10.798 23.584 1.000 46.064 147 LYS CCC CA 1
ATOM 3909 C C . LYS C 1 168 ? -43.177 -11.584 22.292 1.000 42.956 147 LYS CCC C 1
ATOM 3910 O O . LYS C 1 168 ? -42.316 -11.183 21.497 1.000 40.074 147 LYS CCC O 1
ATOM 3916 N N . ILE C 1 169 ? -43.913 -12.679 22.100 1.000 36.402 148 ILE CCC N 1
ATOM 3917 C CA . ILE C 1 169 ? -43.787 -13.483 20.848 1.000 37.385 148 ILE CCC CA 1
ATOM 3918 C C . ILE C 1 169 ? -44.287 -12.605 19.690 1.000 40.326 148 ILE CCC C 1
ATOM 3919 O O . ILE C 1 169 ? -43.567 -12.458 18.700 1.000 37.855 148 ILE CCC O 1
ATOM 3924 N N . ALA C 1 170 ? -45.456 -11.967 19.815 1.000 39.202 149 ALA CCC N 1
ATOM 3925 C CA . ALA C 1 170 ? -45.990 -11.086 18.741 1.000 46.748 149 ALA CCC CA 1
ATOM 3926 C C . ALA C 1 170 ? -44.956 -9.997 18.373 1.000 45.004 149 ALA CCC C 1
ATOM 3927 O O . ALA C 1 170 ? -44.643 -9.819 17.152 1.000 38.307 149 ALA CCC O 1
ATOM 3929 N N . ASN C 1 171 ? -44.364 -9.335 19.388 1.000 39.581 150 ASN CCC N 1
ATOM 3930 C CA . ASN C 1 171 ? -43.369 -8.248 19.161 1.000 48.784 150 ASN CCC CA 1
ATOM 3931 C C . ASN C 1 171 ? -42.206 -8.819 18.346 1.000 38.397 150 ASN CCC C 1
ATOM 3932 O O . ASN C 1 171 ? -41.671 -8.165 17.468 1.000 32.064 150 ASN CCC O 1
ATOM 3937 N N . TYR C 1 172 ? -41.763 -10.010 18.684 1.000 34.495 151 TYR CCC N 1
ATOM 3938 C CA . TYR C 1 172 ? -40.577 -10.621 18.048 1.000 32.943 151 TYR CCC CA 1
ATOM 3939 C C . TYR C 1 172 ? -40.896 -10.956 16.586 1.000 32.180 151 TYR CCC C 1
ATOM 3940 O O . TYR C 1 172 ? -40.049 -10.722 15.727 1.000 32.776 151 TYR CCC O 1
ATOM 3949 N N . HIS C 1 173 ? -42.100 -11.469 16.335 1.000 32.001 152 HIS CCC N 1
ATOM 3950 C CA . HIS C 1 173 ? -42.625 -11.760 14.977 1.000 33.472 152 HIS CCC CA 1
ATOM 3951 C C . HIS C 1 173 ? -42.607 -10.467 14.153 1.000 32.022 152 HIS CCC C 1
ATOM 3952 O O . HIS C 1 173 ? -42.154 -10.513 12.995 1.000 35.737 152 HIS CCC O 1
ATOM 3959 N N . GLN C 1 174 ? -43.042 -9.353 14.749 1.000 40.089 153 GLN CCC N 1
ATOM 3960 C CA . GLN C 1 174 ? -43.116 -8.031 14.070 1.000 42.014 153 GLN CCC CA 1
ATOM 3961 C C . GLN C 1 174 ? -41.695 -7.565 13.752 1.000 37.662 153 GLN CCC C 1
ATOM 3962 O O . GLN C 1 174 ? -41.453 -7.083 12.657 1.000 31.854 153 GLN CCC O 1
ATOM 3968 N N . GLU C 1 175 ? -40.792 -7.629 14.710 1.000 31.987 154 GLU CCC N 1
ATOM 3969 C CA . GLU C 1 175 ? -39.417 -7.147 14.460 1.000 33.700 154 GLU CCC CA 1
ATOM 3970 C C . GLU C 1 175 ? -38.793 -8.020 13.340 1.000 26.742 154 GLU CCC C 1
ATOM 3971 O O . GLU C 1 175 ? -37.996 -7.504 12.526 1.000 26.451 154 GLU CCC O 1
ATOM 3977 N N . SER C 1 176 ? -39.095 -9.312 13.310 1.000 23.837 155 SER CCC N 1
ATOM 3978 C CA . SER C 1 176 ? -38.623 -10.252 12.265 1.000 25.297 155 SER CCC CA 1
ATOM 3979 C C . SER C 1 176 ? -39.062 -9.777 10.861 1.000 27.290 155 SER CCC C 1
ATOM 3980 O O . SER C 1 176 ? -38.261 -9.837 9.870 1.000 23.847 155 SER CCC O 1
ATOM 3983 N N . GLN C 1 177 ? -40.317 -9.326 10.767 1.000 28.691 156 GLN CCC N 1
ATOM 3984 C CA . GLN C 1 177 ? -40.875 -8.806 9.496 1.000 27.285 156 GLN CCC CA 1
ATOM 3985 C C . GLN C 1 177 ? -40.066 -7.573 9.012 1.000 23.920 156 GLN CCC C 1
ATOM 3986 O O . GLN C 1 177 ? -39.828 -7.452 7.779 1.000 24.406 156 GLN CCC O 1
ATOM 3992 N N . LEU C 1 178 ? -39.622 -6.711 9.926 1.000 24.724 157 LEU CCC N 1
ATOM 3993 C CA . LEU C 1 178 ? -38.838 -5.495 9.597 1.000 23.614 157 LEU CCC CA 1
ATOM 3994 C C . LEU C 1 178 ? -37.455 -5.923 9.130 1.000 22.570 157 LEU CCC C 1
ATOM 3995 O O . LEU C 1 178 ? -36.950 -5.319 8.201 1.000 29.429 157 LEU CCC O 1
ATOM 4000 N N . ILE C 1 179 ? -36.886 -6.956 9.744 1.000 21.850 158 ILE CCC N 1
ATOM 4001 C CA . ILE C 1 179 ? -35.540 -7.441 9.367 1.000 22.148 158 ILE CCC CA 1
ATOM 4002 C C . ILE C 1 179 ? -35.607 -7.978 7.933 1.000 20.049 158 ILE CCC C 1
ATOM 4003 O O . ILE C 1 179 ? -34.730 -7.638 7.134 1.000 20.390 158 ILE CCC O 1
ATOM 4008 N N . LEU C 1 180 ? -36.630 -8.760 7.598 1.000 23.018 159 LEU CCC N 1
ATOM 4009 C CA . LEU C 1 180 ? -36.777 -9.293 6.216 1.000 22.829 159 LEU CCC CA 1
ATOM 4010 C C . LEU C 1 180 ? -36.958 -8.123 5.238 1.000 21.682 159 LEU CCC C 1
ATOM 4011 O O . LEU C 1 180 ? -36.296 -8.072 4.189 1.000 23.475 159 LEU CCC O 1
ATOM 4016 N N . ALA C 1 181 ? -37.808 -7.175 5.582 1.000 21.053 160 ALA CCC N 1
ATOM 4017 C CA . ALA C 1 181 ? -38.078 -6.030 4.689 1.000 24.059 160 ALA CCC CA 1
ATOM 4018 C C . ALA C 1 181 ? -36.781 -5.232 4.445 1.000 23.720 160 ALA CCC C 1
ATOM 4019 O O . ALA C 1 181 ? -36.484 -4.881 3.282 1.000 21.270 160 ALA CCC O 1
ATOM 4021 N N . ARG C 1 182 ? -36.026 -4.927 5.496 1.000 21.339 161 ARG CCC N 1
ATOM 4022 C CA . ARG C 1 182 ? -34.847 -4.021 5.393 1.000 22.194 161 ARG CCC CA 1
ATOM 4023 C C . ARG C 1 182 ? -33.618 -4.777 4.837 1.000 17.902 161 ARG CCC C 1
ATOM 4024 O O . ARG C 1 182 ? -32.823 -4.124 4.155 1.000 21.890 161 ARG CCC O 1
ATOM 4032 N N . LEU C 1 183 ? -33.441 -6.085 5.104 1.000 18.607 162 LEU CCC N 1
ATOM 4033 C CA . LEU C 1 183 ? -32.163 -6.789 4.802 1.000 21.372 162 LEU CCC CA 1
ATOM 4034 C C . LEU C 1 183 ? -32.339 -7.938 3.802 1.000 20.663 162 LEU CCC C 1
ATOM 4035 O O . LEU C 1 183 ? -31.326 -8.521 3.413 1.000 21.795 162 LEU CCC O 1
ATOM 4040 N N . GLY C 1 184 ? -33.556 -8.319 3.412 1.000 21.958 163 GLY CCC N 1
ATOM 4041 C CA . GLY C 1 184 ? -33.764 -9.471 2.527 1.000 21.359 163 GLY CCC CA 1
ATOM 4042 C C . GLY C 1 184 ? -33.086 -9.360 1.177 1.000 21.207 163 GLY CCC C 1
ATOM 4043 O O . GLY C 1 184 ? -32.824 -10.396 0.562 1.000 22.357 163 GLY CCC O 1
ATOM 4044 N N . HIS C 1 185 ? -32.811 -8.148 0.725 1.000 20.187 164 HIS CCC N 1
ATOM 4045 C CA . HIS C 1 185 ? -32.069 -7.890 -0.526 1.000 19.020 164 HIS CCC CA 1
ATOM 4046 C C . HIS C 1 185 ? -30.716 -8.605 -0.505 1.000 24.069 164 HIS CCC C 1
ATOM 4047 O O . HIS C 1 185 ? -30.150 -8.840 -1.616 1.000 24.166 164 HIS CCC O 1
ATOM 4054 N N . ALA C 1 186 ? -30.159 -8.874 0.683 1.000 22.032 165 ALA CCC N 1
ATOM 4055 C CA . ALA C 1 186 ? -28.732 -9.313 0.749 1.000 24.766 165 ALA CCC CA 1
ATOM 4056 C C . ALA C 1 186 ? -28.505 -10.693 0.122 1.000 19.438 165 ALA CCC C 1
ATOM 4057 O O . ALA C 1 186 ? -27.364 -10.969 -0.334 1.000 20.903 165 ALA CCC O 1
ATOM 4059 N N . HIS 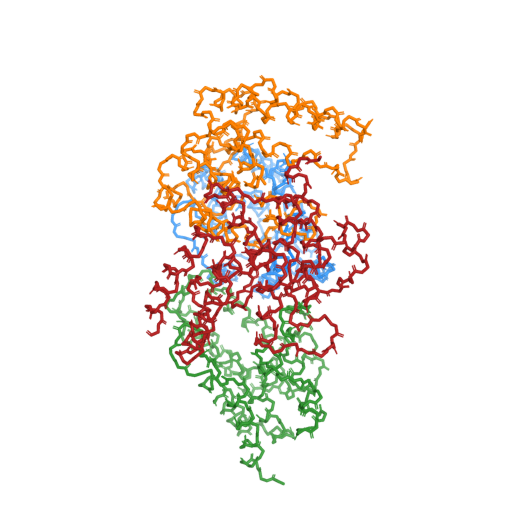C 1 187 ? -29.504 -11.585 0.132 1.000 20.382 166 HIS CCC N 1
ATOM 4060 C CA . HIS C 1 187 ? -29.329 -12.973 -0.367 1.000 22.082 166 HIS CCC CA 1
ATOM 4061 C C . HIS C 1 187 ? -30.712 -13.575 -0.627 1.000 22.253 166 HIS CCC C 1
ATOM 4062 O O . HIS C 1 187 ? -31.430 -13.839 0.334 1.000 23.593 166 HIS CCC O 1
ATOM 4069 N N . ALA C 1 188 ? -31.087 -13.728 -1.895 1.000 22.279 167 ALA CCC N 1
ATOM 4070 C CA . ALA C 1 188 ? -32.475 -14.122 -2.250 1.000 22.546 167 ALA CCC CA 1
ATOM 4071 C C . ALA C 1 188 ? -32.871 -15.448 -1.563 1.000 17.832 167 ALA CCC C 1
ATOM 4072 O O . ALA C 1 188 ? -33.948 -15.514 -0.946 1.000 24.382 167 ALA CCC O 1
ATOM 4074 N N . ALA C 1 189 ? -32.025 -16.487 -1.605 1.000 20.318 168 ALA CCC N 1
ATOM 4075 C CA . ALA C 1 189 ? -32.422 -17.807 -1.049 1.000 21.358 168 ALA CCC CA 1
ATOM 4076 C C . ALA C 1 189 ? -32.638 -17.661 0.468 1.000 21.398 168 ALA CCC C 1
ATOM 4077 O O . ALA C 1 189 ? -33.602 -18.232 1.031 1.000 24.494 168 ALA CCC O 1
ATOM 4079 N N . THR C 1 190 ? -31.767 -16.896 1.132 1.000 21.024 169 THR CCC N 1
ATOM 4080 C CA . THR C 1 190 ? -31.881 -16.751 2.595 1.000 21.433 169 THR CCC CA 1
ATOM 4081 C C . THR C 1 190 ? -33.120 -15.899 2.906 1.000 20.460 169 THR CCC C 1
ATOM 4082 O O . THR C 1 190 ? -33.827 -16.174 3.875 1.000 21.392 169 THR CCC O 1
ATOM 4086 N N . ALA C 1 191 ? -33.425 -14.909 2.084 1.000 20.004 170 ALA CCC N 1
ATOM 4087 C CA . ALA C 1 191 ? -34.653 -14.123 2.312 1.000 22.923 170 ALA CCC CA 1
ATOM 4088 C C . ALA C 1 191 ? -35.860 -15.060 2.187 1.000 21.526 170 ALA CCC C 1
ATOM 4089 O O . ALA C 1 191 ? -36.816 -14.884 2.985 1.000 24.272 170 ALA CCC O 1
ATOM 4091 N N . ARG C 1 192 ? -35.863 -15.984 1.215 1.000 22.160 171 ARG CCC N 1
ATOM 4092 C CA . ARG C 1 192 ? -37.031 -16.890 1.037 1.000 23.304 171 ARG CCC CA 1
ATOM 4093 C C . ARG C 1 192 ? -37.158 -17.746 2.307 1.000 24.758 171 ARG CCC C 1
ATOM 4094 O O . ARG C 1 192 ? -38.285 -17.934 2.793 1.000 24.656 171 ARG CCC O 1
ATOM 4102 N N . ARG C 1 193 ? -36.028 -18.255 2.813 1.000 22.369 172 ARG CCC N 1
ATOM 4103 C CA . ARG C 1 193 ? -36.041 -19.108 4.019 1.000 22.529 172 ARG CCC CA 1
ATOM 4104 C C . ARG C 1 193 ? -36.586 -18.290 5.194 1.000 21.192 172 ARG CCC C 1
ATOM 4105 O O . ARG C 1 193 ? -37.409 -18.843 5.969 1.000 24.827 172 ARG CCC O 1
ATOM 4113 N N . LEU C 1 194 ? -36.111 -17.063 5.368 1.000 20.694 173 LEU CCC N 1
ATOM 4114 C CA . LEU C 1 194 ? -36.569 -16.216 6.509 1.000 21.107 173 LEU CCC CA 1
ATOM 4115 C C . LEU C 1 194 ? -38.072 -15.950 6.383 1.000 21.048 173 LEU CCC C 1
ATOM 4116 O O . LEU C 1 194 ? -38.753 -15.997 7.416 1.000 21.448 173 LEU CCC O 1
ATOM 4121 N N . ARG C 1 195 ? -38.566 -15.652 5.179 1.000 23.615 174 ARG CCC N 1
ATOM 4122 C CA . ARG C 1 195 ? -40.028 -15.456 4.938 1.000 23.249 174 ARG CCC CA 1
ATOM 4123 C C . ARG C 1 195 ? -40.807 -16.705 5.405 1.000 23.173 174 ARG CCC C 1
ATOM 4124 O O . ARG C 1 195 ? -41.822 -16.563 6.150 1.000 26.143 174 ARG CCC O 1
ATOM 4132 N N . GLU C 1 196 ? -40.343 -17.905 5.046 1.000 23.421 175 GLU CCC N 1
ATOM 4133 C CA . GLU C 1 196 ? -40.978 -19.178 5.463 1.000 26.955 175 GLU CCC CA 1
ATOM 4134 C C . GLU C 1 196 ? -40.945 -19.334 7.004 1.000 28.914 175 GLU CCC C 1
ATOM 4135 O O . GLU C 1 196 ? -41.977 -19.718 7.602 1.000 25.750 175 GLU CCC O 1
ATOM 4141 N N . LYS C 1 197 ? -39.817 -19.024 7.646 1.000 26.208 176 LYS CCC N 1
ATOM 4142 C CA . LYS C 1 197 ? -39.690 -19.085 9.134 1.000 26.336 176 LYS CCC CA 1
ATOM 4143 C C . LYS C 1 197 ? -40.636 -18.075 9.804 1.000 21.903 176 LYS CCC C 1
ATOM 4144 O O . LYS C 1 197 ? -41.219 -18.400 10.864 1.000 27.084 176 LYS CCC O 1
ATOM 4150 N N . ILE C 1 198 ? -40.799 -16.889 9.203 1.000 21.679 177 ILE CCC N 1
ATOM 4151 C CA . ILE C 1 198 ? -41.712 -15.855 9.746 1.000 24.447 177 ILE CCC CA 1
ATOM 4152 C C . ILE C 1 198 ? -43.147 -16.382 9.641 1.000 27.516 177 ILE CCC C 1
ATOM 4153 O O . ILE C 1 198 ? -43.878 -16.274 10.641 1.000 31.373 177 ILE CCC O 1
ATOM 4158 N N . GLU C 1 199 ? -43.549 -16.935 8.493 1.000 32.054 178 GLU CCC N 1
ATOM 4159 C CA . GLU C 1 199 ? -44.912 -17.530 8.317 1.000 33.739 178 GLU CCC CA 1
ATOM 4160 C C . GLU C 1 199 ? -45.124 -18.658 9.360 1.000 33.345 178 GLU CCC C 1
ATOM 4161 O O . GLU C 1 199 ? -46.200 -18.734 9.999 1.000 41.206 178 GLU CCC O 1
ATOM 4167 N N . HIS C 1 200 ? -44.120 -19.498 9.590 1.000 30.143 179 HIS CCC N 1
ATOM 4168 C CA . HIS C 1 200 ? -44.206 -20.644 10.535 1.000 34.154 179 HIS CCC CA 1
ATOM 4169 C C . HIS C 1 200 ? -44.402 -20.103 11.961 1.000 35.588 179 HIS CCC C 1
ATOM 4170 O O . HIS C 1 200 ? -45.166 -20.711 12.744 1.000 42.795 179 HIS CCC O 1
ATOM 4177 N N . TYR C 1 201 ? -43.693 -19.040 12.322 1.000 32.215 180 TYR CCC N 1
ATOM 4178 C CA . TYR C 1 201 ? -43.592 -18.531 13.718 1.000 34.665 180 TYR CCC CA 1
ATOM 4179 C C . TYR C 1 201 ? -44.960 -18.060 14.210 1.000 37.231 180 TYR CCC C 1
ATOM 4180 O O . TYR C 1 201 ? -45.232 -18.005 15.406 1.000 34.115 180 TYR CCC O 1
ATOM 4189 N N . ARG C 1 202 ? -45.808 -17.676 13.275 1.000 33.984 181 ARG CCC N 1
ATOM 4190 C CA . ARG C 1 202 ? -47.163 -17.173 13.558 1.000 32.279 181 ARG CCC CA 1
ATOM 4191 C C . ARG C 1 202 ? -47.949 -18.172 14.399 1.000 37.114 181 ARG CCC C 1
ATOM 4192 O O . ARG C 1 202 ? -48.781 -17.741 15.231 1.000 46.710 181 ARG CCC O 1
ATOM 4200 N N . GLN C 1 203 ? -47.727 -19.469 14.173 1.000 36.152 182 GLN CCC N 1
ATOM 4201 C CA . GLN C 1 203 ? -48.504 -20.519 14.878 1.000 39.243 182 GLN CCC CA 1
ATOM 4202 C C . GLN C 1 203 ? -48.225 -20.464 16.379 1.000 46.674 182 GLN CCC C 1
ATOM 4203 O O . GLN C 1 203 ? 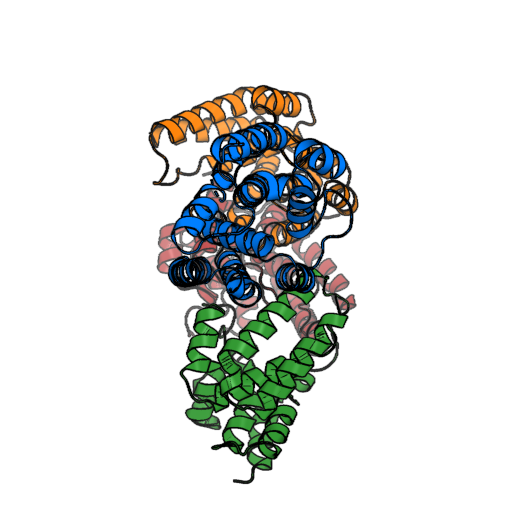-49.010 -21.036 17.081 1.000 49.503 182 GLN CCC O 1
ATOM 4209 N N . TYR C 1 204 ? -47.119 -19.860 16.838 1.000 41.547 183 TYR CCC N 1
ATOM 4210 C CA . TYR C 1 204 ? -46.702 -19.916 18.268 1.000 47.169 183 TYR CCC CA 1
ATOM 4211 C C . TYR C 1 204 ? -47.403 -18.865 19.143 1.000 46.009 183 TYR CCC C 1
ATOM 4212 O O . TYR C 1 204 ? -47.077 -18.817 20.351 1.000 50.462 183 TYR CCC O 1
ATOM 4221 N N . TYR C 1 205 ? -48.281 -18.023 18.588 1.000 45.442 184 TYR CCC N 1
ATOM 4222 C CA . TYR C 1 205 ? -49.088 -17.056 19.380 1.000 49.419 184 TYR CCC CA 1
ATOM 4223 C C . TYR C 1 205 ? -50.472 -16.843 18.756 1.000 53.818 184 TYR CCC C 1
ATOM 4224 O O . TYR C 1 205 ? -50.793 -17.360 17.679 1.000 58.264 184 TYR CCC O 1
ATOM 4234 N N . THR D 1 29 ? -28.764 19.428 56.691 1.000 52.359 8 THR DDD N 1
ATOM 4235 C CA . THR D 1 29 ? -29.443 18.993 55.441 1.000 46.985 8 THR DDD CA 1
ATOM 4236 C C . THR D 1 29 ? -30.099 17.604 55.690 1.000 34.770 8 THR DDD C 1
ATOM 4237 O O . THR D 1 29 ? -29.528 16.656 56.288 1.000 39.221 8 THR DDD O 1
ATOM 4241 N N . HIS D 1 30 ? -31.325 17.494 55.258 1.000 28.534 9 HIS DDD N 1
ATOM 4242 C CA . HIS D 1 30 ? -32.180 16.316 55.464 1.000 23.629 9 HIS DDD CA 1
ATOM 4243 C C . HIS D 1 30 ? -31.640 15.118 54.680 1.000 24.146 9 HIS DDD C 1
ATOM 4244 O O . HIS D 1 30 ? -31.172 15.274 53.554 1.000 25.211 9 HIS DDD O 1
ATOM 4251 N N . LEU D 1 31 ? -31.745 13.937 55.279 1.000 24.568 10 LEU DDD N 1
ATOM 4252 C CA . LEU D 1 31 ? -31.299 12.664 54.675 1.000 26.588 10 LEU DDD CA 1
ATOM 4253 C C . LEU D 1 31 ? -31.871 12.511 53.260 1.000 23.883 10 LEU DDD C 1
ATOM 4254 O O . LEU D 1 31 ? -31.136 12.051 52.357 1.000 23.738 10 LEU DDD O 1
ATOM 4259 N N . ALA D 1 32 ? -33.140 12.855 53.061 1.000 22.837 11 ALA DDD N 1
ATOM 4260 C CA . ALA D 1 32 ? -33.812 12.654 51.752 1.000 24.166 11 ALA DDD CA 1
ATOM 4261 C C . ALA D 1 32 ? -33.253 13.628 50.712 1.000 20.423 11 ALA DDD C 1
ATOM 4262 O O . ALA D 1 32 ? -33.269 13.285 49.526 1.000 23.747 11 ALA DDD O 1
ATOM 4264 N N . ASP D 1 33 ? -32.785 14.808 51.135 1.000 19.576 12 ASP DDD N 1
ATOM 4265 C CA . ASP D 1 33 ? -32.189 15.794 50.203 1.000 21.459 12 ASP DDD CA 1
ATOM 4266 C C . ASP D 1 33 ? -30.804 15.304 49.793 1.000 21.705 12 ASP DDD C 1
ATOM 4267 O O . ASP D 1 33 ? -30.450 15.476 48.607 1.000 25.189 12 ASP DDD O 1
ATOM 4272 N N . HIS D 1 34 ? -30.071 14.667 50.709 1.000 21.360 13 HIS DDD N 1
ATOM 4273 C CA . HIS D 1 34 ? -28.779 14.020 50.387 1.000 24.120 13 HIS DDD CA 1
ATOM 4274 C C . HIS D 1 34 ? -29.041 12.960 49.322 1.000 20.683 13 HIS DDD C 1
ATOM 4275 O O . HIS D 1 34 ? -28.355 12.933 48.303 1.000 23.230 13 HIS DDD O 1
ATOM 4282 N N . TYR D 1 35 ? -29.999 12.083 49.574 1.000 19.626 14 TYR DDD N 1
ATOM 4283 C CA . TYR D 1 35 ? -30.357 11.028 48.595 1.000 19.475 14 TYR DDD CA 1
ATOM 4284 C C . TYR D 1 35 ? -30.665 11.687 47.247 1.000 19.253 14 TYR DDD C 1
ATOM 4285 O O . TYR D 1 35 ? -30.123 11.234 46.226 1.000 22.185 14 TYR DDD O 1
ATOM 4294 N N . ASN D 1 36 ? -31.577 12.663 47.231 1.000 20.897 15 ASN DDD N 1
ATOM 4295 C CA . ASN D 1 36 ? -32.095 13.189 45.956 1.000 21.510 15 ASN DDD CA 1
ATOM 4296 C C . ASN D 1 36 ? -30.924 13.740 45.118 1.000 23.977 15 ASN DDD C 1
ATOM 4297 O O . ASN D 1 36 ? -30.881 13.542 43.910 1.000 24.683 15 ASN DDD O 1
ATOM 4302 N N . GLN D 1 37 ? -30.010 14.454 45.740 1.000 21.175 16 GLN DDD N 1
ATOM 4303 C CA . GLN D 1 37 ? -28.875 15.068 45.038 1.000 24.377 16 GLN DDD CA 1
ATOM 4304 C C . GLN D 1 37 ? -28.050 13.974 44.348 1.000 22.910 16 GLN DDD C 1
ATOM 4305 O O . GLN D 1 37 ? -27.718 14.116 43.157 1.000 28.635 16 GLN DDD O 1
ATOM 4311 N N . ALA D 1 38 ? -27.715 12.904 45.065 1.000 21.788 17 ALA DDD N 1
ATOM 4312 C CA . ALA D 1 38 ? -26.904 11.806 44.527 1.000 23.016 17 ALA DDD CA 1
ATOM 4313 C C . ALA D 1 38 ? -27.717 11.012 43.507 1.000 23.132 17 ALA DDD C 1
ATOM 4314 O O . ALA D 1 38 ? -27.174 10.572 42.476 1.000 22.842 17 ALA DDD O 1
ATOM 4316 N N . TRP D 1 39 ? -28.987 10.803 43.795 1.000 23.450 18 TRP DDD N 1
ATOM 4317 C CA . TRP D 1 39 ? -29.886 10.008 42.920 1.000 21.959 18 TRP DDD CA 1
ATOM 4318 C C . TRP D 1 39 ? -30.044 10.662 41.541 1.000 24.429 18 TRP DDD C 1
ATOM 4319 O O . TRP D 1 39 ? -29.908 9.949 40.518 1.000 28.009 18 TRP DDD O 1
ATOM 4330 N N . LEU D 1 40 ? -30.278 11.972 41.483 1.000 24.855 19 LEU DDD N 1
ATOM 4331 C CA . LEU D 1 40 ? -30.459 12.654 40.176 1.000 25.988 19 LEU DDD CA 1
ATOM 4332 C C . LEU D 1 40 ? -29.118 12.626 39.441 1.000 30.557 19 LEU DDD C 1
ATOM 4333 O O . LEU D 1 40 ? -29.102 12.360 38.211 1.000 30.754 19 LEU DDD O 1
ATOM 4338 N N . PHE D 1 41 ? -28.016 12.836 40.157 1.000 29.413 20 PHE DDD N 1
ATOM 4339 C CA . PHE D 1 41 ? -26.665 12.782 39.537 1.000 30.470 20 PHE DDD CA 1
ATOM 4340 C C . PHE D 1 41 ? -26.443 11.392 38.913 1.000 32.118 20 PHE DDD C 1
ATOM 4341 O O . PHE D 1 41 ? -25.964 11.292 37.761 1.000 35.738 20 PHE DDD O 1
ATOM 4349 N N . ALA D 1 42 ? -26.796 10.329 39.645 1.000 27.163 21 ALA DDD N 1
ATOM 4350 C CA . ALA D 1 42 ? -26.546 8.931 39.196 1.000 29.126 21 ALA DDD CA 1
ATOM 4351 C C . ALA D 1 42 ? -27.468 8.599 38.011 1.000 32.086 21 ALA DDD C 1
ATOM 4352 O O . ALA D 1 42 ? -26.970 7.962 37.093 1.000 33.276 21 ALA DDD O 1
ATOM 4354 N N . ALA D 1 43 ? -28.748 9.028 38.039 1.000 30.206 22 ALA DDD N 1
ATOM 4355 C CA . ALA D 1 43 ? -29.741 8.758 36.974 1.000 28.791 22 ALA DDD CA 1
ATOM 4356 C C . ALA D 1 43 ? -29.201 9.316 35.653 1.000 31.280 22 ALA DDD C 1
ATOM 4357 O O . ALA D 1 43 ? -29.267 8.606 34.610 1.000 38.382 22 ALA DDD O 1
ATOM 4359 N N . ARG D 1 44 ? -28.625 10.522 35.714 1.000 33.930 23 ARG DDD N 1
ATOM 4360 C CA . ARG D 1 44 ? -28.031 11.231 34.555 1.000 34.656 23 ARG DDD CA 1
ATOM 4361 C C . ARG D 1 44 ? -26.753 10.499 34.157 1.000 34.780 23 ARG DDD C 1
ATOM 4362 O O . ARG D 1 44 ? -26.576 10.234 32.962 1.000 39.651 23 ARG DDD O 1
ATOM 4370 N N . ALA D 1 45 ? -25.876 10.192 35.111 1.000 35.708 24 ALA DDD N 1
ATOM 4371 C CA . ALA D 1 45 ? -24.537 9.646 34.782 1.000 39.115 24 ALA DDD CA 1
ATOM 4372 C C . ALA D 1 45 ? -24.708 8.282 34.109 1.000 35.572 24 ALA DDD C 1
ATOM 4373 O O . ALA D 1 45 ? -23.937 7.967 33.154 1.000 36.828 24 ALA DDD O 1
ATOM 4375 N N . HIS D 1 46 ? -25.672 7.494 34.579 1.000 30.653 25 HIS DDD N 1
ATOM 4376 C CA . HIS D 1 46 ? -25.894 6.107 34.095 1.000 36.635 25 HIS DDD CA 1
ATOM 4377 C C . HIS D 1 46 ? -27.027 6.076 33.054 1.000 40.774 25 HIS DDD C 1
ATOM 4378 O O . HIS D 1 46 ? -27.571 4.972 32.859 1.000 35.815 25 HIS DDD O 1
ATOM 4385 N N . ARG D 1 47 ? -27.393 7.200 32.407 1.000 40.589 26 ARG DDD N 1
ATOM 4386 C CA . ARG D 1 47 ? -28.576 7.225 31.489 1.000 43.330 26 ARG DDD CA 1
ATOM 4387 C C . ARG D 1 47 ? -28.358 6.187 30.384 1.000 45.688 26 ARG DDD C 1
ATOM 4388 O O . ARG D 1 47 ? -27.204 6.064 29.873 1.000 46.841 26 ARG DDD O 1
ATOM 4396 N N . ASN D 1 48 ? -29.404 5.446 30.018 1.000 37.763 27 ASN DDD N 1
ATOM 4397 C CA . ASN D 1 48 ? -29.275 4.412 28.950 1.000 63.884 27 ASN DDD CA 1
ATOM 4398 C C . ASN D 1 48 ? -28.225 3.327 29.282 1.000 61.597 27 ASN DDD C 1
ATOM 4399 O O . ASN D 1 48 ? -27.936 2.563 28.375 1.000 72.000 27 ASN DDD O 1
ATOM 4404 N N . GLN D 1 49 ? -27.634 3.260 30.487 1.000 55.576 28 GLN DDD N 1
ATOM 4405 C CA . GLN D 1 49 ? -26.951 2.019 30.965 1.000 54.407 28 GLN DDD CA 1
ATOM 4406 C C . GLN D 1 49 ? -28.037 1.087 31.534 1.000 47.692 28 GLN DDD C 1
ATOM 4407 O O . GLN D 1 49 ? -28.990 1.574 32.151 1.000 40.332 28 GLN DDD O 1
ATOM 4413 N N . THR D 1 50 ? -27.916 -0.221 31.321 1.000 45.675 29 THR DDD N 1
ATOM 4414 C CA . THR D 1 50 ? -28.978 -1.213 31.620 1.000 51.156 29 THR DDD CA 1
ATOM 4415 C C . THR D 1 50 ? -28.432 -2.176 32.690 1.000 50.904 29 THR DDD C 1
ATOM 4416 O O . THR D 1 50 ? -27.207 -2.122 32.950 1.000 46.705 29 THR DDD O 1
ATOM 4420 N N . LEU D 1 51 ? -29.301 -2.968 33.338 1.000 54.639 30 LEU DDD N 1
ATOM 4421 C CA . LEU D 1 51 ? -28.874 -4.104 34.203 1.000 54.914 30 LEU DDD CA 1
ATOM 4422 C C . LEU D 1 51 ? -28.149 -5.149 33.348 1.000 70.886 30 LEU DDD C 1
ATOM 4423 O O . LEU D 1 51 ? -28.409 -5.198 32.127 1.000 65.551 30 LEU DDD O 1
ATOM 4428 N N . SER D 1 52 ? -27.346 -5.991 34.009 1.000 87.232 31 SER DDD N 1
ATOM 4429 C CA . SER D 1 52 ? -26.597 -7.133 33.422 1.000 91.713 31 SER DDD CA 1
ATOM 4430 C C . SER D 1 52 ? -27.452 -7.811 32.346 1.000 87.692 31 SER DDD C 1
ATOM 4431 O O . SER D 1 52 ? -27.188 -7.555 31.137 1.000 99.035 31 SER DDD O 1
ATOM 4434 N N . GLY D 1 53 ? -28.488 -8.569 32.740 1.000 96.788 32 GLY DDD N 1
ATOM 4435 C CA . GLY D 1 53 ? -29.142 -9.511 31.807 1.000 103.934 32 GLY DDD CA 1
ATOM 4436 C C . GLY D 1 53 ? -30.524 -9.054 31.385 1.000 101.463 32 GLY DDD C 1
ATOM 4437 O O . GLY D 1 53 ? -31.377 -9.947 31.190 1.000 83.929 32 GLY DDD O 1
ATOM 4438 N N . SER D 1 54 ? -30.730 -7.745 31.189 1.000 87.554 33 SER DDD N 1
ATOM 4439 C CA . SER D 1 54 ? -32.078 -7.115 31.247 1.000 75.835 33 SER DDD CA 1
ATOM 4440 C C . SER D 1 54 ? -32.147 -5.793 30.485 1.000 65.688 33 SER DDD C 1
ATOM 4441 O O . SER D 1 54 ? -31.189 -5.025 30.474 1.000 71.564 33 SER DDD O 1
ATOM 4444 N N . PRO D 1 55 ? -33.321 -5.440 29.910 1.000 57.032 34 PRO DDD N 1
ATOM 4445 C CA . PRO D 1 55 ? -33.534 -4.104 29.339 1.000 56.760 34 PRO DDD CA 1
ATOM 4446 C C . PRO D 1 55 ? -33.783 -2.981 30.366 1.000 43.097 34 PRO DDD C 1
ATOM 4447 O O . PRO D 1 55 ? -33.830 -1.857 29.983 1.000 43.126 34 PRO DDD O 1
ATOM 4451 N N . LEU D 1 56 ? -33.902 -3.306 31.655 1.000 38.756 35 LEU DDD N 1
ATOM 4452 C CA . LEU D 1 56 ? -34.255 -2.315 32.701 1.000 34.947 35 LEU DDD CA 1
ATOM 4453 C C . LEU D 1 56 ? -33.052 -1.433 32.996 1.000 31.908 35 LEU DDD C 1
ATOM 4454 O O . LEU D 1 56 ? -31.896 -1.844 32.880 1.000 37.234 35 LEU DDD O 1
ATOM 4459 N N . PRO D 1 57 ? -33.299 -0.193 33.420 1.000 32.131 36 PRO DDD N 1
ATOM 4460 C CA . PRO D 1 57 ? -32.222 0.748 33.716 1.000 36.054 36 PRO DDD CA 1
ATOM 4461 C C . PRO D 1 57 ? -31.309 0.260 34.841 1.000 34.616 36 PRO DDD C 1
ATOM 4462 O O . PRO D 1 57 ? -31.784 -0.337 35.783 1.000 29.894 36 PRO DDD O 1
ATOM 4466 N N . TYR D 1 58 ? -30.027 0.582 34.744 1.000 36.186 37 TYR DDD N 1
ATOM 4467 C CA . TYR D 1 58 ? -29.065 0.245 35.817 1.000 34.878 37 TYR DDD CA 1
ATOM 4468 C C . TYR D 1 58 ? -29.551 0.863 37.130 1.000 29.107 37 TYR DDD C 1
ATOM 4469 O O . TYR D 1 58 ? -29.250 0.315 38.194 1.000 28.822 37 TYR DDD O 1
ATOM 4478 N N . LEU D 1 59 ? -30.294 1.970 37.052 1.000 25.592 38 LEU DDD N 1
ATOM 4479 C CA . LEU D 1 59 ? -30.823 2.679 38.247 1.000 26.958 38 LEU DDD CA 1
ATOM 4480 C C . LEU D 1 59 ? -31.592 1.686 39.146 1.000 24.250 38 LEU DDD C 1
ATOM 4481 O O . LEU D 1 59 ? -31.651 1.891 40.368 1.000 24.450 38 LEU DDD O 1
ATOM 4486 N N . VAL D 1 60 ? -32.182 0.625 38.577 1.000 25.254 39 VAL DDD N 1
ATOM 4487 C CA . VAL D 1 60 ? -32.865 -0.435 39.365 1.000 24.399 39 VAL DDD CA 1
ATOM 4488 C C . VAL D 1 60 ? -31.900 -0.953 40.409 1.000 24.863 39 VAL DDD C 1
ATOM 4489 O O . VAL D 1 60 ? -32.334 -1.192 41.571 1.000 24.224 39 VAL DDD O 1
ATOM 4493 N N . HIS D 1 61 ? -30.662 -1.226 40.008 1.000 24.116 40 HIS DDD N 1
ATOM 4494 C CA . HIS D 1 61 ? -29.641 -1.789 40.931 1.000 25.488 40 HIS DDD CA 1
ATOM 4495 C C . HIS D 1 61 ? -29.343 -0.774 42.043 1.000 21.703 40 HIS DDD C 1
ATOM 4496 O O . HIS D 1 61 ? -29.349 -1.133 43.215 1.000 24.441 40 HIS DDD O 1
ATOM 4503 N N . LEU D 1 62 ? -29.128 0.478 41.671 1.000 21.712 41 LEU DDD N 1
ATOM 4504 C CA . LEU D 1 62 ? -28.726 1.516 42.642 1.000 22.139 41 LEU DDD CA 1
ATOM 4505 C C . LEU D 1 62 ? -29.849 1.771 43.656 1.000 23.996 41 LEU DDD C 1
ATOM 4506 O O . LEU D 1 62 ? -29.556 1.972 44.831 1.000 25.067 41 LEU DDD O 1
ATOM 4511 N N . GLY D 1 63 ? -31.105 1.710 43.244 1.000 22.927 42 GLY DDD N 1
ATOM 4512 C CA . GLY D 1 63 ? -32.210 1.921 44.193 1.000 19.063 42 GLY DDD CA 1
ATOM 4513 C C . GLY D 1 63 ? -32.219 0.852 45.275 1.000 18.657 42 GLY DDD C 1
ATOM 4514 O O . GLY D 1 63 ? -32.391 1.147 46.443 1.000 21.646 42 GLY DDD O 1
ATOM 4523 N N . VAL D 1 65 ? -29.523 -0.966 46.258 1.000 22.450 44 VAL DDD N 1
ATOM 4524 C CA . VAL D 1 65 ? -28.347 -0.852 47.113 1.000 21.311 44 VAL DDD CA 1
ATOM 4525 C C . VAL D 1 65 ? -28.578 0.249 48.146 1.000 21.449 44 VAL DDD C 1
ATOM 4526 O O . VAL D 1 65 ? -28.276 0.043 49.322 1.000 19.613 44 VAL DDD O 1
ATOM 4530 N N . ALA D 1 66 ? -29.083 1.403 47.735 1.000 19.408 45 ALA DDD N 1
ATOM 4531 C CA . ALA D 1 66 ? -29.292 2.530 48.678 1.000 20.221 45 ALA DDD CA 1
ATOM 4532 C C . ALA D 1 66 ? -30.360 2.143 49.705 1.000 21.181 45 ALA DDD C 1
ATOM 4533 O O . ALA D 1 66 ? -30.225 2.483 50.913 1.000 22.295 45 ALA DDD O 1
ATOM 4535 N N . ASN D 1 67 ? -31.414 1.450 49.269 1.000 20.446 46 ASN DDD N 1
ATOM 4536 C CA . ASN D 1 67 ? -32.472 1.011 50.215 1.000 20.632 46 ASN DDD CA 1
ATOM 4537 C C . ASN D 1 67 ? -31.880 0.020 51.239 1.000 17.834 46 ASN DDD C 1
ATOM 4538 O O . ASN D 1 67 ? -32.188 0.157 52.415 1.000 19.523 46 ASN DDD O 1
ATOM 4543 N N . GLU D 1 68 ? -31.049 -0.942 50.804 1.000 19.461 47 GLU DDD N 1
ATOM 4544 C CA . GLU D 1 68 ? -30.338 -1.858 51.738 1.000 21.300 47 GLU DDD CA 1
ATOM 4545 C C . GLU D 1 68 ? -29.581 -1.029 52.796 1.000 20.073 47 GLU DDD C 1
ATOM 4546 O O . GLU D 1 68 ? -29.612 -1.369 54.003 1.000 21.182 47 GLU DDD O 1
ATOM 4552 N N . LEU D 1 69 ? -28.888 0.013 52.354 1.000 19.520 48 LEU DDD N 1
ATOM 4553 C CA . LEU D 1 69 ? -28.043 0.808 53.268 1.000 21.327 48 LEU DDD CA 1
ATOM 4554 C C . LEU D 1 69 ? -28.938 1.491 54.301 1.000 21.731 48 LEU DDD C 1
ATOM 4555 O O . LEU D 1 69 ? -28.638 1.480 55.518 1.000 23.308 48 LEU DDD O 1
ATOM 4560 N N . LEU D 1 70 ? -29.986 2.141 53.833 1.000 21.907 49 LEU DDD N 1
ATOM 4561 C CA . LEU D 1 70 ? -30.853 2.894 54.756 1.000 24.200 49 LEU DDD CA 1
ATOM 4562 C C . LEU D 1 70 ? -31.549 1.880 55.689 1.000 24.269 49 LEU DDD C 1
ATOM 4563 O O . LEU D 1 70 ? -31.653 2.129 56.888 1.000 28.643 49 LEU DDD O 1
ATOM 4568 N N . ALA D 1 71 ? -31.961 0.711 55.197 1.000 23.165 50 ALA DDD N 1
ATOM 4569 C CA . ALA D 1 71 ? -32.514 -0.341 56.077 1.000 26.356 50 ALA DDD CA 1
ATOM 4570 C C . ALA D 1 71 ? -31.453 -0.789 57.101 1.000 27.357 50 ALA DDD C 1
ATOM 4571 O O . ALA D 1 71 ? -31.878 -1.103 58.230 1.000 31.152 50 ALA DDD O 1
ATOM 4573 N N . ALA D 1 72 ? -30.159 -0.870 56.726 1.000 25.772 51 ALA DDD N 1
ATOM 4574 C CA . ALA D 1 72 ? -29.076 -1.352 57.640 1.000 27.500 51 ALA DDD CA 1
ATOM 4575 C C . ALA D 1 72 ? -29.015 -0.431 58.875 1.000 25.109 51 ALA DDD C 1
ATOM 4576 O O . ALA D 1 72 ? -28.849 -0.917 60.005 1.000 24.439 51 ALA DDD O 1
ATOM 4578 N N . ASP D 1 73 ? -29.192 0.870 58.675 1.000 25.015 52 ASP DDD N 1
ATOM 4579 C CA . ASP D 1 73 ? -29.123 1.876 59.772 1.000 26.281 52 ASP DDD CA 1
ATOM 4580 C C . ASP D 1 73 ? -30.173 1.558 60.852 1.000 25.988 52 ASP DDD C 1
ATOM 4581 O O . ASP D 1 73 ? -29.921 1.891 62.032 1.000 27.221 52 ASP DDD O 1
ATOM 4586 N N . ARG D 1 74 ? -31.303 0.951 60.472 1.000 28.305 53 ARG DDD N 1
ATOM 4587 C CA . ARG D 1 74 ? -32.373 0.603 61.446 1.000 27.839 53 ARG DDD CA 1
ATOM 4588 C C . ARG D 1 74 ? -31.885 -0.466 62.413 1.000 25.754 53 ARG DDD C 1
ATOM 4589 O O . ARG D 1 74 ? -32.413 -0.480 63.544 1.000 32.484 53 ARG DDD O 1
ATOM 4597 N N . ASP D 1 75 ? -30.972 -1.337 61.973 1.000 25.651 54 ASP DDD N 1
ATOM 4598 C CA . ASP D 1 75 ? -30.435 -2.497 62.718 1.000 31.176 54 ASP DDD CA 1
ATOM 4599 C C . ASP D 1 75 ? -29.009 -2.211 63.236 1.000 33.726 54 ASP DDD C 1
ATOM 4600 O O . ASP D 1 75 ? -28.237 -3.172 63.460 1.000 37.453 54 ASP DDD O 1
ATOM 4605 N N . GLY D 1 76 ? -28.643 -0.959 63.442 1.000 32.631 55 GLY DDD N 1
ATOM 4606 C CA . GLY D 1 76 ? -27.284 -0.568 63.875 1.000 28.037 55 GLY DDD CA 1
ATOM 4607 C C . GLY D 1 76 ? -26.897 0.753 63.251 1.000 24.914 55 GLY DDD C 1
ATOM 4608 O O . GLY D 1 76 ? -26.529 0.773 62.073 1.000 28.565 55 GLY DDD O 1
ATOM 4609 N N . ALA D 1 77 ? -27.032 1.835 64.009 1.000 24.764 56 ALA DDD N 1
ATOM 4610 C CA . ALA D 1 77 ? -26.902 3.211 63.489 1.000 26.837 56 ALA DDD CA 1
ATOM 4611 C C . ALA D 1 77 ? -25.508 3.392 62.868 1.000 27.108 56 ALA DDD C 1
ATOM 4612 O O . ALA D 1 77 ? -24.528 2.840 63.418 1.000 30.279 56 ALA DDD O 1
ATOM 4614 N N . ILE D 1 78 ? -25.456 4.092 61.737 1.000 27.834 57 ILE DDD N 1
ATOM 4615 C CA . ILE D 1 78 ? -24.259 4.397 60.881 1.000 33.583 57 ILE DDD CA 1
ATOM 4616 C C . ILE D 1 78 ? -23.894 5.879 61.110 1.000 32.515 57 ILE DDD C 1
ATOM 4617 O O . ILE D 1 78 ? -24.818 6.738 61.079 1.000 28.776 57 ILE DDD O 1
ATOM 4622 N N . GLU D 1 79 ? -22.625 6.188 61.387 1.000 31.519 58 GLU DDD N 1
ATOM 4623 C CA . GLU D 1 79 ? -22.092 7.580 61.401 1.000 34.499 58 GLU DDD CA 1
ATOM 4624 C C . GLU D 1 79 ? -22.055 8.096 59.952 1.000 24.511 58 GLU DDD C 1
ATOM 4625 O O . GLU D 1 79 ? -21.774 7.302 59.055 1.000 24.441 58 GLU DDD O 1
ATOM 4631 N N . ARG D 1 80 ? -22.327 9.375 59.726 1.000 23.085 59 ARG DDD N 1
ATOM 4632 C CA . ARG D 1 80 ? -22.283 10.000 58.383 1.000 24.395 59 ARG DDD CA 1
ATOM 4633 C C . ARG D 1 80 ? -23.249 9.258 57.455 1.000 23.888 59 ARG DDD C 1
ATOM 4634 O O . ARG D 1 80 ? -22.903 8.979 56.279 1.000 23.824 59 ARG DDD O 1
ATOM 4642 N N . LEU D 1 81 ? -24.467 9.048 57.931 1.000 26.638 60 LEU DDD N 1
ATOM 4643 C CA . LEU D 1 81 ? -25.484 8.278 57.178 1.000 23.106 60 LEU DDD CA 1
ATOM 4644 C C . LEU D 1 81 ? -25.815 8.972 55.844 1.000 23.668 60 LEU DDD C 1
ATOM 4645 O O . LEU D 1 81 ? -25.859 8.268 54.798 1.000 24.731 60 LEU DDD O 1
ATOM 4650 N N . GLY D 1 82 ? -26.057 10.274 55.833 1.000 23.964 61 GLY DDD N 1
ATOM 4651 C CA . GLY D 1 82 ? -26.376 10.997 54.577 1.000 22.332 61 GLY DDD CA 1
ATOM 4652 C C . GLY D 1 82 ? -25.318 10.741 53.522 1.000 24.473 61 GLY DDD C 1
ATOM 4653 O O . GLY D 1 82 ? -25.629 10.369 52.370 1.000 25.759 61 GLY DDD O 1
ATOM 4654 N N . GLU D 1 83 ? -24.079 10.995 53.878 1.000 25.035 62 GLU DDD N 1
ATOM 4655 C CA . GLU D 1 83 ? -22.945 10.828 52.922 1.000 22.877 62 GLU DDD CA 1
ATOM 4656 C C . GLU D 1 83 ? -22.849 9.356 52.495 1.000 22.911 62 GLU DDD C 1
ATOM 4657 O O . GLU D 1 83 ? -22.580 9.095 51.324 1.000 23.909 62 GLU DDD O 1
ATOM 4663 N N . THR D 1 84 ? -23.055 8.429 53.421 1.000 22.138 63 THR DDD N 1
ATOM 4664 C CA . THR D 1 84 ? -22.904 6.976 53.148 1.000 22.032 63 THR DDD CA 1
ATOM 4665 C C . THR D 1 84 ? -24.027 6.556 52.193 1.000 23.067 63 THR DDD C 1
ATOM 4666 O O . THR D 1 84 ? -23.782 5.787 51.247 1.000 17.621 63 THR DDD O 1
ATOM 4670 N N . LEU D 1 85 ? -25.204 7.154 52.356 1.000 21.575 64 LEU DDD N 1
ATOM 4671 C CA . LEU D 1 85 ? -26.328 6.865 51.414 1.000 20.990 64 LEU DDD CA 1
ATOM 4672 C C . LEU D 1 85 ? -25.994 7.403 50.022 1.000 19.027 64 LEU DDD C 1
ATOM 4673 O O . LEU D 1 85 ? -26.227 6.701 49.013 1.000 20.719 64 LEU DDD O 1
ATOM 4678 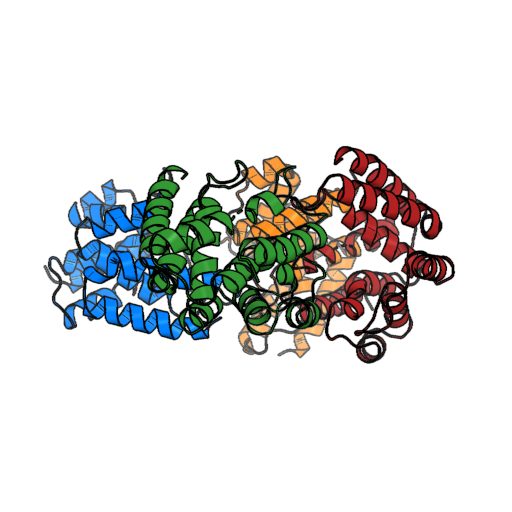N N . GLN D 1 86 ? -25.375 8.585 49.944 1.000 17.617 65 GLN DDD N 1
ATOM 4679 C CA . GLN D 1 86 ? -24.881 9.130 48.647 1.000 18.997 65 GLN DDD CA 1
ATOM 4680 C C . GLN D 1 86 ? -23.847 8.182 48.006 1.000 20.122 65 GLN DDD C 1
ATOM 4681 O O . GLN D 1 86 ? -23.913 7.908 46.773 1.000 22.566 65 GLN DDD O 1
ATOM 4687 N N . ILE D 1 87 ? -22.919 7.656 48.789 1.000 21.897 66 ILE DDD N 1
ATOM 4688 C CA . ILE D 1 87 ? -21.910 6.698 48.241 1.000 22.024 66 ILE DDD CA 1
ATOM 4689 C C . ILE D 1 87 ? -22.645 5.461 47.697 1.000 22.223 66 ILE DDD C 1
ATOM 4690 O O . ILE D 1 87 ? -22.260 4.935 46.645 1.000 23.834 66 ILE DDD O 1
ATOM 4695 N N . ALA D 1 88 ? -23.654 4.956 48.386 1.000 20.322 67 ALA DDD N 1
ATOM 4696 C CA . ALA D 1 88 ? -24.417 3.777 47.889 1.000 22.211 67 ALA DDD CA 1
ATOM 4697 C C . ALA D 1 88 ? -25.035 4.077 46.507 1.000 23.425 67 ALA DDD C 1
ATOM 4698 O O . ALA D 1 88 ? -24.961 3.232 45.587 1.000 24.442 67 ALA DDD O 1
ATOM 4700 N N . VAL D 1 89 ? -25.559 5.277 46.307 1.000 23.710 68 VAL DDD N 1
ATOM 4701 C CA . VAL D 1 89 ? -26.169 5.681 45.001 1.000 25.228 68 VAL DDD CA 1
ATOM 4702 C C . VAL D 1 89 ? -25.074 5.850 43.939 1.000 27.357 68 VAL DDD C 1
ATOM 4703 O O . VAL D 1 89 ? -25.313 5.533 42.739 1.000 28.844 68 VAL DDD O 1
ATOM 4707 N N . LEU D 1 90 ? -23.931 6.402 44.334 1.000 23.290 69 LEU DDD N 1
ATOM 4708 C CA . LEU D 1 90 ? -22.904 6.853 43.382 1.000 19.729 69 LEU DDD CA 1
ATOM 4709 C C . LEU D 1 90 ? -21.804 5.813 43.181 1.000 25.016 69 LEU DDD C 1
ATOM 4710 O O . LEU D 1 90 ? -20.843 6.139 42.451 1.000 28.634 69 LEU DDD O 1
ATOM 4715 N N . HIS D 1 91 ? -21.868 4.628 43.796 1.000 23.665 70 HIS DDD N 1
ATOM 4716 C CA . HIS D 1 91 ? -20.661 3.768 43.946 1.000 26.809 70 HIS DDD CA 1
ATOM 4717 C C . HIS D 1 91 ? -20.148 3.251 42.596 1.000 26.742 70 HIS DDD C 1
ATOM 4718 O O . HIS D 1 91 ? -19.007 2.812 42.528 1.000 30.317 70 HIS DDD O 1
ATOM 4725 N N . ASP D 1 92 ? -20.937 3.326 41.538 1.000 25.805 71 ASP DDD N 1
ATOM 4726 C CA . ASP D 1 92 ? -20.544 2.816 40.201 1.000 30.870 71 ASP DDD CA 1
ATOM 4727 C C . ASP D 1 92 ? -20.248 3.961 39.233 1.000 29.472 71 ASP DDD C 1
ATOM 4728 O O . ASP D 1 92 ? -19.957 3.657 38.068 1.000 31.476 71 ASP DDD O 1
ATOM 4733 N N . THR D 1 93 ? -20.335 5.227 39.656 1.000 28.823 72 THR DDD N 1
ATOM 4734 C CA . THR D 1 93 ? -20.153 6.373 38.729 1.000 29.762 72 THR DDD CA 1
ATOM 4735 C C . THR D 1 93 ? -18.725 6.408 38.152 1.000 36.494 72 THR DDD C 1
ATOM 4736 O O . THR D 1 93 ? -18.601 6.719 36.929 1.000 36.619 72 THR DDD O 1
ATOM 4740 N N . LEU D 1 94 ? -17.680 6.108 38.929 1.000 31.380 73 LEU DDD N 1
ATOM 4741 C CA . LEU D 1 94 ? -16.300 6.260 38.383 1.000 34.271 73 LEU DDD CA 1
ATOM 4742 C C . LEU D 1 94 ? -15.962 5.068 37.486 1.000 33.754 73 LEU DDD C 1
ATOM 4743 O O . LEU D 1 94 ? -15.212 5.285 36.489 1.000 41.056 73 LEU DDD O 1
ATOM 4748 N N . GLU D 1 95 ? -16.502 3.886 37.788 1.000 36.629 74 GLU DDD N 1
ATOM 4749 C CA . GLU D 1 95 ? -16.263 2.650 36.997 1.000 37.765 74 GLU DDD CA 1
ATOM 4750 C C . GLU D 1 95 ? -16.960 2.753 35.637 1.000 42.965 74 GLU DDD C 1
ATOM 4751 O O . GLU D 1 95 ? -16.329 2.367 34.646 1.000 43.377 74 GLU DDD O 1
ATOM 4757 N N . ASP D 1 96 ? -18.218 3.202 35.576 1.000 43.109 75 ASP DDD N 1
ATOM 4758 C CA . ASP D 1 96 ? -19.109 2.885 34.428 1.000 45.767 75 ASP DDD CA 1
ATOM 4759 C C . ASP D 1 96 ? -19.597 4.152 33.727 1.000 41.990 75 ASP DDD C 1
ATOM 4760 O O . ASP D 1 96 ? -20.354 3.994 32.788 1.000 47.293 75 ASP DDD O 1
ATOM 4765 N N . THR D 1 97 ? -19.217 5.358 34.150 1.000 37.111 76 THR DDD N 1
ATOM 4766 C CA . THR D 1 97 ? -19.775 6.606 33.549 1.000 39.359 76 THR DDD CA 1
ATOM 4767 C C . THR D 1 97 ? -18.685 7.660 33.298 1.000 37.837 76 THR DDD C 1
ATOM 4768 O O . THR D 1 97 ? -17.555 7.492 33.740 1.000 43.443 76 THR DDD O 1
ATOM 4772 N N . ALA D 1 98 ? -19.043 8.751 32.637 1.000 44.027 77 ALA DDD N 1
ATOM 4773 C CA . ALA D 1 98 ? -18.119 9.868 32.286 1.000 57.976 77 ALA DDD CA 1
ATOM 4774 C C . ALA D 1 98 ? -17.759 10.700 33.526 1.000 49.002 77 ALA DDD C 1
ATOM 4775 O O . ALA D 1 98 ? -17.129 11.738 33.387 1.000 61.431 77 ALA DDD O 1
ATOM 4777 N N . THR D 1 99 ? -18.130 10.251 34.714 1.000 43.833 78 THR DDD N 1
ATOM 4778 C CA . THR D 1 99 ? -18.002 11.046 35.962 1.000 42.832 78 THR DDD CA 1
ATOM 4779 C C . THR D 1 99 ? -16.544 11.124 36.383 1.000 38.801 78 THR DDD C 1
ATOM 4780 O O . THR D 1 99 ? -15.910 10.088 36.377 1.000 42.932 78 THR DDD O 1
ATOM 4784 N N . SER D 1 100 ? -16.057 12.298 36.774 1.000 40.463 79 SER DDD N 1
ATOM 4785 C CA . SER D 1 100 ? -14.652 12.467 37.251 1.000 43.505 79 SER DDD CA 1
ATOM 4786 C C . SER D 1 100 ? -14.633 12.568 38.777 1.000 37.537 79 SER DDD C 1
ATOM 4787 O O . SER D 1 100 ? -15.613 13.004 39.406 1.000 35.129 79 SER DDD O 1
ATOM 4790 N N . PRO D 1 101 ? -13.527 12.150 39.429 1.000 44.437 80 PRO DDD N 1
ATOM 4791 C CA . PRO D 1 101 ? -13.376 12.370 40.869 1.000 42.139 80 PRO DDD CA 1
ATOM 4792 C C . PRO D 1 101 ? -13.590 13.837 41.263 1.000 48.080 80 PRO DDD C 1
ATOM 4793 O O . PRO D 1 101 ? -14.169 14.044 42.285 1.000 43.431 80 PRO DDD O 1
ATOM 4797 N N . GLU D 1 102 ? -13.113 14.796 40.444 1.000 48.807 81 GLU DDD N 1
ATOM 4798 C CA . GLU D 1 102 ? -13.219 16.257 40.713 1.000 51.628 81 GLU DDD CA 1
ATOM 4799 C C . GLU D 1 102 ? -14.710 16.618 40.820 1.000 41.628 81 GLU DDD C 1
ATOM 4800 O O . GLU D 1 102 ? -15.062 17.340 41.758 1.000 45.745 81 GLU DDD O 1
ATOM 4806 N N . GLU D 1 103 ? -15.541 16.160 39.876 1.000 46.043 82 GLU DDD N 1
ATOM 4807 C CA . GLU D 1 103 ? -17.011 16.390 39.888 1.000 41.914 82 GLU DDD CA 1
ATOM 4808 C C . GLU D 1 103 ? -17.560 15.877 41.222 1.000 35.311 82 GLU DDD C 1
ATOM 4809 O O . GLU D 1 103 ? -18.309 16.628 41.883 1.000 35.066 82 GLU DDD O 1
ATOM 4815 N N . LEU D 1 104 ? -17.177 14.671 41.647 1.000 31.626 83 LEU DDD N 1
ATOM 4816 C CA . LEU D 1 104 ? -17.712 14.106 42.923 1.000 30.052 83 LEU DDD CA 1
ATOM 4817 C C . LEU D 1 104 ? -17.226 14.932 44.113 1.000 34.885 83 LEU DDD C 1
ATOM 4818 O O . LEU D 1 104 ? -18.037 15.252 44.970 1.000 37.253 83 LEU DDD O 1
ATOM 4823 N N . ARG D 1 105 ? -15.943 15.298 44.156 1.000 36.534 84 ARG DDD N 1
ATOM 4824 C CA . ARG D 1 105 ? -15.386 16.103 45.281 1.000 36.558 84 ARG DDD CA 1
ATOM 4825 C C . ARG D 1 105 ? -16.115 17.453 45.339 1.000 35.260 84 ARG DDD C 1
ATOM 4826 O O . ARG D 1 105 ? -16.622 17.805 46.418 1.000 31.531 84 ARG DDD O 1
ATOM 4834 N N . GLN D 1 106 ? -16.262 18.159 44.218 1.000 37.810 85 GLN DDD N 1
ATOM 4835 C CA . GLN D 1 106 ? -16.919 19.504 44.215 1.000 38.170 85 GLN DDD CA 1
ATOM 4836 C C . GLN D 1 106 ? -18.376 19.358 44.645 1.000 35.549 85 GLN DDD C 1
ATOM 4837 O O . GLN D 1 106 ? -18.828 20.203 45.392 1.000 38.733 85 GLN DDD O 1
ATOM 4843 N N . GLN D 1 107 ? -19.097 18.330 44.198 1.000 35.734 86 GLN DDD N 1
ATOM 4844 C CA . GLN D 1 107 ? -20.581 18.305 44.354 1.000 32.421 86 GLN DDD CA 1
ATOM 4845 C C . GLN D 1 107 ? -20.960 17.588 45.657 1.000 29.633 86 GLN DDD C 1
ATOM 4846 O O . GLN D 1 107 ? -21.949 17.987 46.260 1.000 30.298 86 GLN DDD O 1
ATOM 4852 N N . PHE D 1 108 ? -20.175 16.597 46.101 1.000 28.591 87 PHE DDD N 1
ATOM 4853 C CA . PHE D 1 108 ? -20.525 15.748 47.271 1.000 29.660 87 PHE DDD CA 1
ATOM 4854 C C . PHE D 1 108 ? -19.500 15.811 48.402 1.000 32.193 87 PHE DDD C 1
ATOM 4855 O O . PHE D 1 108 ? -19.883 15.374 49.486 1.000 27.951 87 PHE DDD O 1
ATOM 4863 N N . GLY D 1 109 ? -18.279 16.318 48.171 1.000 33.488 88 GLY DDD N 1
ATOM 4864 C CA . GLY D 1 109 ? -17.226 16.398 49.205 1.000 31.324 88 GLY DDD CA 1
ATOM 4865 C C . GLY D 1 109 ? -16.286 15.188 49.244 1.000 34.491 88 GLY DDD C 1
ATOM 4866 O O . GLY D 1 109 ? -16.534 14.137 48.561 1.000 30.026 88 GLY DDD O 1
ATOM 4867 N N . GLU D 1 110 ? -15.202 15.324 50.016 1.000 31.179 89 GLU DDD N 1
ATOM 4868 C CA . GLU D 1 110 ? -14.046 14.388 49.936 1.000 30.751 89 GLU DDD CA 1
ATOM 4869 C C . GLU D 1 110 ? -14.489 13.036 50.482 1.000 30.401 89 GLU DDD C 1
ATOM 4870 O O . GLU D 1 110 ? -14.078 12.042 49.922 1.000 32.561 89 GLU DDD O 1
ATOM 4876 N N . PHE D 1 111 ? -15.317 13.000 51.527 1.000 28.743 90 PHE DDD N 1
ATOM 4877 C CA . PHE D 1 111 ? -15.705 11.687 52.131 1.000 28.271 90 PHE DDD CA 1
ATOM 4878 C C . PHE D 1 111 ? -16.481 10.838 51.109 1.000 27.343 90 PHE DDD C 1
ATOM 4879 O O . PHE D 1 111 ? -16.225 9.617 50.983 1.000 25.963 90 PHE DDD O 1
ATOM 4887 N N . VAL D 1 112 ? -17.400 11.464 50.371 1.000 26.323 91 VAL DDD N 1
ATOM 4888 C CA . VAL D 1 112 ? -18.166 10.755 49.316 1.000 22.840 91 VAL DDD CA 1
ATOM 4889 C C . VAL D 1 112 ? -17.230 10.383 48.169 1.000 26.102 91 VAL DDD C 1
ATOM 4890 O O . VAL D 1 112 ? -17.231 9.251 47.770 1.000 22.259 91 VAL DDD O 1
ATOM 4894 N N . CYS D 1 113 ? -16.406 11.315 47.691 1.000 25.906 92 CYS DDD N 1
ATOM 4895 C CA . CYS D 1 113 ? -15.478 11.033 46.582 1.000 28.027 92 CYS DDD CA 1
ATOM 4896 C C . CYS D 1 113 ? -14.575 9.858 46.953 1.000 30.263 92 CYS DDD C 1
ATOM 4897 O O . CYS D 1 113 ? -14.427 8.922 46.124 1.000 30.896 92 CYS DDD O 1
ATOM 4900 N N . ALA D 1 114 ? -13.992 9.897 48.144 1.000 29.524 93 ALA DDD N 1
ATOM 4901 C CA . ALA D 1 114 ? -13.066 8.837 48.620 1.000 31.297 93 ALA DDD CA 1
ATOM 4902 C C . ALA D 1 114 ? -13.823 7.500 48.726 1.000 24.339 93 ALA DDD C 1
ATOM 4903 O O . ALA D 1 114 ? -13.204 6.452 48.481 1.000 26.518 93 ALA DDD O 1
ATOM 4905 N N . GLY D 1 115 ? -15.114 7.517 49.094 1.000 24.938 94 GLY DDD N 1
ATOM 4906 C CA . GLY D 1 115 ? -15.927 6.288 49.153 1.000 27.622 94 GLY DDD CA 1
ATOM 4907 C C . GLY D 1 115 ? -16.125 5.643 47.787 1.000 25.014 94 GLY DDD C 1
ATOM 4908 O O . GLY D 1 115 ? -15.994 4.395 47.625 1.000 26.287 94 GLY DDD O 1
ATOM 4909 N N . VAL D 1 116 ? -16.455 6.464 46.817 1.000 22.661 95 VAL DDD N 1
ATOM 4910 C CA . VAL D 1 116 ? -16.696 5.975 45.435 1.000 27.768 95 VAL DDD CA 1
ATOM 4911 C C . VAL D 1 116 ? -15.372 5.435 44.877 1.000 25.498 95 VAL DDD C 1
ATOM 4912 O O . VAL D 1 116 ? -15.384 4.342 44.339 1.000 27.454 95 VAL DDD O 1
ATOM 4916 N N . GLN D 1 117 ? -14.259 6.143 45.084 1.000 24.453 96 GLN DDD N 1
ATOM 4917 C CA . GLN D 1 117 ? -12.904 5.674 44.687 1.000 24.704 96 GLN DDD CA 1
ATOM 4918 C C . GLN D 1 117 ? -12.584 4.319 45.352 1.000 26.142 96 GLN DDD C 1
ATOM 4919 O O . GLN D 1 117 ? -12.067 3.400 44.636 1.000 29.014 96 GLN DDD O 1
ATOM 4925 N N . ALA D 1 118 ? -12.878 4.175 46.648 1.000 25.622 97 ALA DDD N 1
ATOM 4926 C CA . ALA D 1 118 ? -12.589 2.931 47.407 1.000 28.378 97 ALA DDD CA 1
ATOM 4927 C C . ALA D 1 118 ? -13.334 1.753 46.782 1.000 26.762 97 ALA DDD C 1
ATOM 4928 O O . ALA D 1 118 ? -12.784 0.663 46.751 1.000 28.551 97 ALA DDD O 1
ATOM 4930 N N . LEU D 1 119 ? -14.546 1.998 46.323 1.000 23.993 98 LEU DDD N 1
ATOM 4931 C CA . LEU D 1 119 ? -15.458 0.962 45.798 1.000 22.404 98 LEU DDD CA 1
ATOM 4932 C C . LEU D 1 119 ? -15.220 0.746 44.304 1.000 22.836 98 LEU DDD C 1
ATOM 4933 O O . LEU D 1 119 ? -15.848 -0.174 43.750 1.000 25.614 98 LEU DDD O 1
ATOM 4938 N N . SER D 1 120 ? -14.360 1.539 43.667 1.000 26.392 99 SER DDD N 1
ATOM 4939 C CA . SER D 1 120 ? -14.014 1.390 42.218 1.000 27.055 99 SER DDD CA 1
ATOM 4940 C C . SER D 1 120 ? -12.796 0.482 42.021 1.000 32.662 99 SER DDD C 1
ATOM 4941 O O . SER D 1 120 ? -11.733 0.850 42.527 1.000 33.798 99 SER DDD O 1
ATOM 4944 N N . LYS D 1 121 ? -12.963 -0.614 41.256 1.000 33.090 100 LYS DDD N 1
ATOM 4945 C CA . LYS D 1 121 ? -11.921 -1.607 40.844 1.000 45.653 100 LYS DDD CA 1
ATOM 4946 C C . LYS D 1 121 ? -11.026 -0.874 39.851 1.000 49.397 100 LYS DDD C 1
ATOM 4947 O O . LYS D 1 121 ? -9.801 -1.049 39.872 1.000 46.104 100 LYS DDD O 1
ATOM 4953 N N . ARG D 1 122 ? -11.664 -0.091 38.989 1.000 49.364 101 ARG DDD N 1
ATOM 4954 C CA . ARG D 1 122 ? -10.985 0.872 38.093 1.000 62.234 101 ARG DDD CA 1
ATOM 4955 C C . ARG D 1 122 ? -11.783 2.168 37.936 1.000 50.302 101 ARG DDD C 1
ATOM 4956 O O . ARG D 1 122 ? -13.021 2.112 38.028 1.000 52.880 101 ARG DDD O 1
ATOM 4964 N N . VAL D 1 123 ? -11.066 3.252 37.608 1.000 60.878 102 VAL DDD N 1
ATOM 4965 C CA . VAL D 1 123 ? -11.565 4.623 37.260 1.000 77.033 102 VAL DDD CA 1
ATOM 4966 C C . VAL D 1 123 ? -11.709 4.754 35.723 1.000 82.715 102 VAL DDD C 1
ATOM 4967 O O . VAL D 1 123 ? -12.846 4.669 35.233 1.000 84.498 102 VAL DDD O 1
ATOM 4971 N N . GLY D 1 124 ? -10.632 4.902 34.948 0.500 68.485 103 GLY DDD N 1
ATOM 4972 C CA . GLY D 1 124 ? -10.763 5.453 33.585 0.500 69.567 103 GLY DDD CA 1
ATOM 4973 C C . GLY D 1 124 ? -9.758 4.872 32.623 0.500 72.873 103 GLY DDD C 1
ATOM 4974 O O . GLY D 1 124 ? -8.817 5.581 32.264 0.500 89.298 103 GLY DDD O 1
ATOM 4975 N N . ASP D 1 125 ? -9.951 3.626 32.195 0.400 66.195 104 ASP DDD N 1
ATOM 4976 C CA . ASP D 1 125 ? -8.892 2.923 31.433 0.400 66.250 104 ASP DDD CA 1
ATOM 4977 C C . ASP D 1 125 ? -7.629 2.938 32.288 0.400 71.807 104 ASP DDD C 1
ATOM 4978 O O . ASP D 1 125 ? -6.548 2.772 31.719 0.400 65.379 104 ASP DDD O 1
ATOM 4983 N N . GLY D 1 126 ? -7.784 3.155 33.599 1.000 93.416 105 GLY DDD N 1
ATOM 4984 C CA . GLY D 1 126 ? -6.690 3.058 34.581 1.000 99.204 105 GLY DDD CA 1
ATOM 4985 C C . GLY D 1 126 ? -6.352 1.593 34.870 1.000 104.673 105 GLY DDD C 1
ATOM 4986 O O . GLY D 1 126 ? -6.957 0.676 34.281 1.000 95.305 105 GLY DDD O 1
ATOM 4987 N N . PRO D 1 127 ? -5.395 1.322 35.794 1.000 93.059 106 PRO DDD N 1
ATOM 4988 C CA . PRO D 1 127 ? -4.932 -0.046 36.067 1.000 115.844 106 PRO DDD CA 1
ATOM 4989 C C . PRO D 1 127 ? -5.806 -0.814 37.081 1.000 109.424 106 PRO DDD C 1
ATOM 4990 O O . PRO D 1 127 ? -5.659 -0.557 38.256 1.000 112.632 106 PRO DDD O 1
ATOM 4994 N N . LYS D 1 128 ? -6.671 -1.735 36.615 1.000 74.484 107 LYS DDD N 1
ATOM 4995 C CA . LYS D 1 128 ? -7.727 -2.460 37.406 1.000 62.930 107 LYS DDD CA 1
ATOM 4996 C C . LYS D 1 128 ? -7.140 -3.115 38.678 1.000 55.037 107 LYS DDD C 1
ATOM 4997 O O . LYS D 1 128 ? -6.260 -3.945 38.546 1.000 52.255 107 LYS DDD O 1
ATOM 5003 N N . ARG D 1 129 ? -7.621 -2.783 39.879 1.000 39.201 108 ARG DDD N 1
ATOM 5004 C CA . ARG D 1 129 ? -7.144 -3.433 41.134 1.000 37.863 108 ARG DDD CA 1
ATOM 5005 C C . ARG D 1 129 ? -7.679 -4.862 41.243 1.000 38.966 108 ARG DDD C 1
ATOM 5006 O O . ARG D 1 129 ? -8.820 -5.155 40.849 1.000 39.909 108 ARG DDD O 1
ATOM 5014 N N . SER D 1 130 ? -6.857 -5.738 41.814 1.000 32.629 109 SER DDD N 1
ATOM 5015 C CA . SER D 1 130 ? -7.214 -7.151 42.019 1.000 34.033 109 SER DDD CA 1
ATOM 5016 C C . SER D 1 130 ? -8.074 -7.224 43.287 1.000 30.375 109 SER DDD C 1
ATOM 5017 O O . SER D 1 130 ? -7.974 -6.320 44.165 1.000 28.571 109 SER DDD O 1
ATOM 5020 N N . LEU D 1 131 ? -8.890 -8.266 43.386 1.000 29.622 110 LEU DDD N 1
ATOM 5021 C CA . LEU D 1 131 ? -9.894 -8.382 44.465 1.000 28.532 110 LEU DDD CA 1
ATOM 5022 C C . LEU D 1 131 ? -9.191 -8.362 45.829 1.000 29.327 110 LEU DDD C 1
ATOM 5023 O O . LEU D 1 131 ? -9.741 -7.766 46.768 1.000 26.320 110 LEU DDD O 1
ATOM 5028 N N . ASP D 1 132 ? -8.050 -9.035 45.960 1.000 26.522 111 ASP DDD N 1
ATOM 5029 C CA . ASP D 1 132 ? -7.297 -9.078 47.237 1.000 30.852 111 ASP DDD CA 1
ATOM 5030 C C . ASP D 1 132 ? -6.993 -7.654 47.718 1.000 29.225 111 ASP DDD C 1
ATOM 5031 O O . ASP D 1 132 ? -7.284 -7.350 48.889 1.000 30.894 111 ASP DDD O 1
ATOM 5036 N N . ASP D 1 133 ? -6.403 -6.828 46.851 1.000 30.003 112 ASP DDD N 1
ATOM 5037 C CA . ASP D 1 133 ? -5.992 -5.435 47.215 1.000 32.556 112 ASP DDD CA 1
ATOM 5038 C C . ASP D 1 133 ? -7.249 -4.599 47.466 1.000 32.545 112 ASP DDD C 1
ATOM 5039 O O . ASP D 1 133 ? -7.266 -3.805 48.426 1.000 31.581 112 ASP DDD O 1
ATOM 5044 N N . TYR D 1 134 ? -8.260 -4.790 46.618 1.000 27.440 113 TYR DDD N 1
ATOM 5045 C CA . TYR D 1 134 ? -9.531 -4.048 46.656 1.000 23.432 113 TYR DDD CA 1
ATOM 5046 C C . TYR D 1 134 ? -10.220 -4.271 48.008 1.000 22.536 113 TYR DDD C 1
ATOM 5047 O O . TYR D 1 134 ? -10.622 -3.274 48.676 1.000 25.686 113 TYR DDD O 1
ATOM 5056 N N . LEU D 1 135 ? -10.363 -5.540 48.407 1.000 22.828 114 LEU DDD N 1
ATOM 5057 C CA . LEU D 1 135 ? -11.041 -5.878 49.676 1.000 24.019 114 LEU DDD CA 1
ATOM 5058 C C . LEU D 1 135 ? -10.158 -5.459 50.839 1.000 24.348 114 LEU DDD C 1
ATOM 5059 O O . LEU D 1 135 ? -10.729 -4.914 51.815 1.000 25.313 114 LEU DDD O 1
ATOM 5064 N N . GLN D 1 136 ? -8.835 -5.655 50.751 1.000 23.515 115 GLN DDD N 1
ATOM 5065 C CA . GLN D 1 136 ? -7.959 -5.287 51.890 1.000 26.481 115 GLN DDD CA 1
ATOM 5066 C C . GLN D 1 136 ? -8.138 -3.781 52.185 1.000 24.328 115 GLN DDD C 1
ATOM 5067 O O . GLN D 1 136 ? -8.221 -3.411 53.351 1.000 26.299 115 GLN DDD O 1
ATOM 5073 N N . ALA D 1 137 ? -8.135 -2.936 51.160 1.000 24.997 116 ALA DDD N 1
ATOM 5074 C CA . ALA D 1 137 ? -8.226 -1.464 51.312 1.000 26.158 116 ALA DDD CA 1
ATOM 5075 C C . ALA D 1 137 ? -9.593 -1.078 51.896 1.000 27.043 116 ALA DDD C 1
ATOM 5076 O O . ALA D 1 137 ? -9.636 -0.190 52.761 1.000 25.485 116 ALA DDD O 1
ATOM 5078 N N . LEU D 1 138 ? -10.670 -1.758 51.503 1.000 26.083 117 LEU DDD N 1
ATOM 5079 C CA . LEU D 1 138 ? -12.007 -1.494 52.063 1.000 24.179 117 LEU DDD CA 1
ATOM 5080 C C . LEU D 1 138 ? -12.043 -1.959 53.527 1.000 21.205 117 LEU DDD C 1
ATOM 5081 O O . LEU D 1 138 ? -12.686 -1.273 54.335 1.000 22.969 117 LEU DDD O 1
ATOM 5086 N N . ALA D 1 139 ? -11.359 -3.050 53.879 1.000 21.729 118 ALA DDD N 1
ATOM 5087 C CA . ALA D 1 139 ? -11.338 -3.610 55.257 1.000 24.498 118 ALA DDD CA 1
ATOM 5088 C C . ALA D 1 139 ? -10.597 -2.636 56.181 1.000 22.034 118 ALA DDD C 1
ATOM 5089 O O . ALA D 1 139 ? -10.980 -2.553 57.350 1.000 26.406 118 ALA DDD O 1
ATOM 5091 N N . GLU D 1 140 ? -9.562 -1.951 55.659 1.000 22.506 119 GLU DDD N 1
ATOM 5092 C CA . GLU D 1 140 ? -8.661 -1.092 56.463 1.000 24.110 119 GLU DDD CA 1
ATOM 5093 C C . GLU D 1 140 ? -9.102 0.370 56.446 1.000 26.993 119 GLU DDD C 1
ATOM 5094 O O . GLU D 1 140 ? -8.584 1.111 57.299 1.000 32.841 119 GLU DDD O 1
ATOM 5100 N N . GLY D 1 141 ? -10.030 0.733 55.557 1.000 27.233 120 GLY DDD N 1
ATOM 5101 C CA . GLY D 1 141 ? -10.556 2.097 55.427 1.000 27.848 120 GLY DDD CA 1
ATOM 5102 C C . GLY D 1 141 ? -11.793 2.326 56.288 1.000 28.935 120 GLY DDD C 1
ATOM 5103 O O . GLY D 1 141 ? -12.158 1.487 57.114 1.000 28.268 120 GLY DDD O 1
ATOM 5104 N N . PRO D 1 142 ? -12.487 3.467 56.089 1.000 28.555 121 PRO DDD N 1
ATOM 5105 C CA . PRO D 1 142 ? -13.747 3.759 56.765 1.000 26.817 121 PRO DDD CA 1
ATOM 5106 C C . PRO D 1 142 ? -14.764 2.630 56.583 1.000 24.232 121 PRO DDD C 1
ATOM 5107 O O . PRO D 1 142 ? -15.004 2.167 55.450 1.000 24.791 121 PRO DDD O 1
ATOM 5111 N N . ALA D 1 143 ? -15.332 2.201 57.706 1.000 22.016 122 ALA DDD N 1
ATOM 5112 C CA . ALA D 1 143 ? -16.280 1.071 57.746 1.000 25.518 122 ALA DDD CA 1
ATOM 5113 C C . ALA D 1 143 ? -17.491 1.346 56.860 1.000 23.488 122 ALA DDD C 1
ATOM 5114 O O . ALA D 1 143 ? -18.049 0.359 56.328 1.000 25.908 122 ALA DDD O 1
ATOM 5116 N N . GLN D 1 144 ? -17.918 2.606 56.725 1.000 21.701 123 GLN DDD N 1
ATOM 5117 C CA . GLN D 1 144 ? -19.100 2.953 55.881 1.000 20.385 123 GLN DDD CA 1
ATOM 5118 C C . GLN D 1 144 ? -18.863 2.437 54.449 1.000 20.394 123 GLN DDD C 1
ATOM 5119 O O . GLN D 1 144 ? -19.804 1.966 53.782 1.000 21.586 123 GLN DDD O 1
ATOM 5125 N N . TYR D 1 145 ? -17.645 2.538 53.930 1.000 20.353 124 TYR DDD N 1
ATOM 5126 C CA . TYR D 1 145 ? -17.363 2.136 52.529 1.000 20.184 124 TYR DDD CA 1
ATOM 5127 C C . TYR D 1 145 ? -17.524 0.612 52.410 1.000 25.896 124 TYR DDD C 1
ATOM 5128 O O . TYR D 1 145 ? -18.146 0.114 51.421 1.000 22.058 124 TYR DDD O 1
ATOM 5137 N N . ALA D 1 146 ? -16.994 -0.129 53.394 1.000 23.226 125 ALA DDD N 1
ATOM 5138 C CA . ALA D 1 146 ? -17.130 -1.601 53.428 1.000 22.941 125 ALA DDD CA 1
ATOM 5139 C C . ALA D 1 146 ? -18.619 -1.956 53.556 1.000 19.115 125 ALA DDD C 1
ATOM 5140 O O . ALA D 1 146 ? -19.069 -2.951 52.936 1.000 21.316 125 ALA DDD O 1
ATOM 5142 N N . LEU D 1 147 ? -19.397 -1.200 54.321 1.000 19.859 126 LEU DDD N 1
ATOM 5143 C CA . LEU D 1 147 ? -20.842 -1.542 54.518 1.000 22.385 126 LEU DDD CA 1
ATOM 5144 C C . LEU D 1 147 ? -21.592 -1.375 53.178 1.000 21.324 126 LEU DDD C 1
ATOM 5145 O O . LEU D 1 147 ? -22.463 -2.245 52.827 1.000 22.543 126 LEU DDD O 1
ATOM 5150 N N . VAL D 1 148 ? -21.235 -0.333 52.409 1.000 20.946 127 VAL DDD N 1
ATOM 5151 C CA . VAL D 1 148 ? -21.852 -0.140 51.065 1.000 21.492 127 VAL DDD CA 1
ATOM 5152 C C . VAL D 1 148 ? -21.521 -1.355 50.194 1.000 19.269 127 VAL DDD C 1
ATOM 5153 O O . VAL D 1 148 ? -22.419 -1.832 49.493 1.000 21.818 127 VAL DDD O 1
ATOM 5157 N N . LYS D 1 149 ? -20.285 -1.857 50.246 1.000 17.366 128 LYS DDD N 1
ATOM 5158 C CA . LYS D 1 149 ? -19.937 -3.085 49.467 1.000 18.355 128 LYS DDD CA 1
ATOM 5159 C C . LYS D 1 149 ? -20.776 -4.286 49.947 1.000 19.252 128 LYS DDD C 1
ATOM 5160 O O . LYS D 1 149 ? -21.280 -5.047 49.101 1.000 20.360 128 LYS DDD O 1
ATOM 5166 N N . LEU D 1 150 ? -21.016 -4.456 51.251 1.000 17.699 129 LEU DDD N 1
ATOM 5167 C CA . LEU D 1 150 ? -21.891 -5.563 51.722 1.000 18.745 129 LEU DDD CA 1
ATOM 5168 C C . LEU D 1 150 ? -23.296 -5.379 51.129 1.000 20.688 129 LEU DDD C 1
ATOM 5169 O O . LEU D 1 150 ? -23.892 -6.396 50.689 1.000 20.026 129 LEU DDD O 1
ATOM 5174 N N . CYS D 1 151 ? -23.826 -4.154 51.112 1.000 19.997 130 CYS DDD N 1
ATOM 5175 C CA . CYS D 1 151 ? -25.189 -3.899 50.587 1.000 21.819 130 CYS DDD CA 1
ATOM 5176 C C . CYS D 1 151 ? -25.231 -4.172 49.068 1.000 19.256 130 CYS DDD C 1
ATOM 5177 O O . CYS D 1 151 ? -26.222 -4.703 48.586 1.000 20.297 130 CYS DDD O 1
ATOM 5180 N N . ASP D 1 152 ? -24.179 -3.811 48.352 1.000 19.337 131 ASP DDD N 1
ATOM 5181 C CA . ASP D 1 152 ? -24.044 -4.068 46.899 1.000 19.093 131 ASP DDD CA 1
ATOM 5182 C C . ASP D 1 152 ? -24.098 -5.582 46.661 1.000 22.179 131 ASP DDD C 1
ATOM 5183 O O . ASP D 1 152 ? -24.845 -6.068 45.779 1.000 25.249 131 ASP DDD O 1
ATOM 5188 N N . ARG D 1 153 ? -23.371 -6.351 47.467 1.000 21.091 132 ARG DDD N 1
ATOM 5189 C CA . ARG D 1 153 ? -23.269 -7.792 47.178 1.000 19.538 132 ARG DDD CA 1
ATOM 5190 C C . ARG D 1 153 ? -24.597 -8.446 47.583 1.000 19.981 132 ARG DDD C 1
ATOM 5191 O O . ARG D 1 153 ? -25.047 -9.335 46.870 1.000 21.021 132 ARG DDD O 1
ATOM 5199 N N . ILE D 1 154 ? -25.206 -8.023 48.699 1.000 17.325 133 ILE DDD N 1
ATOM 5200 C CA . ILE D 1 154 ? -26.550 -8.548 49.051 1.000 20.110 133 ILE DDD CA 1
ATOM 5201 C C . ILE D 1 154 ? -27.470 -8.384 47.825 1.000 23.803 133 ILE DDD C 1
ATOM 5202 O O . ILE D 1 154 ? -28.217 -9.345 47.454 1.000 23.456 133 ILE DDD O 1
ATOM 5207 N N . THR D 1 155 ? -27.506 -7.185 47.266 1.000 23.463 134 THR DDD N 1
ATOM 5208 C CA . THR D 1 155 ? -28.360 -6.854 46.111 1.000 21.624 134 THR DDD CA 1
ATOM 5209 C C . THR D 1 155 ? -28.021 -7.761 44.933 1.000 22.127 134 THR DDD C 1
ATOM 5210 O O . THR D 1 155 ? -28.938 -8.231 44.230 1.000 27.936 134 THR DDD O 1
ATOM 5214 N N . ASN D 1 156 ? -26.745 -8.053 44.744 1.000 20.812 135 ASN DDD N 1
ATOM 5215 C CA . ASN D 1 156 ? -26.268 -8.900 43.622 1.000 23.377 135 ASN DDD CA 1
ATOM 5216 C C . ASN D 1 156 ? -26.518 -10.394 43.874 1.000 24.016 135 ASN DDD C 1
ATOM 5217 O O . ASN D 1 156 ? -26.287 -11.128 42.939 1.000 30.382 135 ASN DDD O 1
ATOM 5222 N N . LEU D 1 157 ? -27.064 -10.814 45.026 1.000 19.413 136 LEU DDD N 1
ATOM 5223 C CA . LEU D 1 157 ? -27.393 -12.221 45.302 1.000 21.737 136 LEU DDD CA 1
ATOM 5224 C C . LEU D 1 157 ? -28.900 -12.452 45.191 1.000 24.908 136 LEU DDD C 1
ATOM 5225 O O . LEU D 1 157 ? -29.384 -13.454 45.679 1.000 31.170 136 LEU DDD O 1
ATOM 5230 N N . GLN D 1 158 ? -29.591 -11.613 44.420 1.000 30.483 137 GLN DDD N 1
ATOM 5231 C CA . GLN D 1 158 ? -30.856 -12.026 43.763 1.000 28.112 137 GLN DDD CA 1
ATOM 5232 C C . GLN D 1 158 ? -30.551 -13.149 42.779 1.000 29.149 137 GLN DDD C 1
ATOM 5233 O O . GLN D 1 158 ? -29.397 -13.442 42.445 1.000 27.113 137 GLN DDD O 1
ATOM 5239 N N . PRO D 1 159 ? -31.594 -13.816 42.243 1.000 30.212 138 PRO DDD N 1
ATOM 5240 C CA . PRO D 1 159 ? -31.374 -14.907 41.301 1.000 29.264 138 PRO DDD CA 1
ATOM 5241 C C . PRO D 1 159 ? -30.465 -14.429 40.195 1.000 29.427 138 PRO DDD C 1
ATOM 5242 O O . PRO D 1 159 ? -30.581 -13.310 39.715 1.000 27.044 138 PRO DDD O 1
ATOM 5246 N N . PRO D 1 160 ? -29.512 -15.245 39.750 1.000 32.021 139 PRO DDD N 1
ATOM 5247 C CA . PRO D 1 160 ? -28.535 -14.773 38.770 1.000 33.244 139 PRO DDD CA 1
ATOM 5248 C C . PRO D 1 160 ? -29.143 -14.514 37.403 1.000 35.919 139 PRO DDD C 1
ATOM 5249 O O . PRO D 1 160 ? -30.205 -15.055 37.082 1.000 37.226 139 PRO DDD O 1
ATOM 5253 N N . PRO D 1 161 ? -28.465 -13.719 36.549 1.000 38.115 140 PRO DDD N 1
ATOM 5254 C CA . PRO D 1 161 ? -28.895 -13.575 35.162 1.000 41.516 140 PRO DDD CA 1
ATOM 5255 C C . PRO D 1 161 ? -29.109 -14.945 34.501 1.000 41.600 140 PRO DDD C 1
ATOM 5256 O O . PRO D 1 161 ? -28.393 -15.910 34.801 1.000 37.915 140 PRO DDD O 1
ATOM 5260 N N . GLN D 1 162 ? -30.123 -14.990 33.644 1.000 41.646 141 GLN DDD N 1
ATOM 5261 C CA . GLN D 1 162 ? -30.642 -16.211 32.976 1.000 47.868 141 GLN DDD CA 1
ATOM 5262 C C . GLN D 1 162 ? -29.600 -16.757 31.988 1.000 34.549 141 GLN DDD C 1
ATOM 5263 O O . GLN D 1 162 ? -29.803 -17.882 31.498 1.000 39.447 141 GLN DDD O 1
ATOM 5269 N N . THR D 1 163 ? -28.538 -16.004 31.699 1.000 32.761 142 THR DDD N 1
ATOM 5270 C CA . THR D 1 163 ? -27.463 -16.367 30.736 1.000 33.629 142 THR DDD CA 1
ATOM 5271 C C . THR D 1 163 ? -26.183 -16.874 31.424 1.000 33.886 142 THR DDD C 1
ATOM 5272 O O . THR D 1 163 ? -25.219 -17.230 30.695 1.000 35.348 142 THR DDD O 1
ATOM 5276 N N . TRP D 1 164 ? -26.141 -16.923 32.751 1.000 33.061 143 TRP DDD N 1
ATOM 5277 C CA . TRP D 1 164 ? -24.960 -17.440 33.491 1.000 33.148 143 TRP DDD CA 1
ATOM 5278 C C . TRP D 1 164 ? -25.034 -18.971 33.587 1.000 33.523 143 TRP DDD C 1
ATOM 5279 O O . TRP D 1 164 ? -26.104 -19.478 33.994 1.000 36.625 143 TRP DDD O 1
ATOM 5290 N N . ASN D 1 165 ? -23.924 -19.678 33.299 1.000 34.189 144 ASN DDD N 1
ATOM 5291 C CA . ASN D 1 165 ? -23.830 -21.154 33.446 1.000 38.496 144 ASN DDD CA 1
ATOM 5292 C C . ASN D 1 165 ? -23.613 -21.488 34.925 1.000 35.868 144 ASN DDD C 1
ATOM 5293 O O . ASN D 1 165 ? -23.423 -20.578 35.733 1.000 34.768 144 ASN DDD O 1
ATOM 5298 N N . GLN D 1 166 ? -23.589 -22.779 35.248 1.000 40.207 145 GLN DDD N 1
ATOM 5299 C CA . GLN D 1 166 ? -23.357 -23.252 36.634 1.000 37.349 145 GLN DDD CA 1
ATOM 5300 C C . GLN D 1 166 ? -21.978 -22.770 37.128 1.000 40.533 145 GLN DDD C 1
ATOM 5301 O O . GLN D 1 166 ? -21.918 -22.291 38.279 1.000 36.991 145 GLN DDD O 1
ATOM 5307 N N . ASP D 1 167 ? -20.901 -22.908 36.328 1.000 40.044 146 ASP DDD N 1
ATOM 5308 C CA . ASP D 1 167 ? -19.529 -22.463 36.732 1.000 40.488 146 ASP DDD CA 1
ATOM 5309 C C . ASP D 1 167 ? -19.524 -20.961 37.122 1.000 37.319 146 ASP DDD C 1
ATOM 5310 O O . ASP D 1 167 ? -18.847 -20.589 38.082 1.000 36.251 146 ASP DDD O 1
ATOM 5315 N N . LYS D 1 168 ? -20.212 -20.113 36.371 1.000 36.364 147 LYS DDD N 1
ATOM 5316 C CA . LYS D 1 168 ? -20.232 -18.649 36.612 1.000 37.727 147 LYS DDD CA 1
ATOM 5317 C C . LYS D 1 168 ? -20.962 -18.336 37.935 1.000 36.465 147 LYS DDD C 1
ATOM 5318 O O . LYS D 1 168 ? -20.452 -17.503 38.729 1.000 35.039 147 LYS DDD O 1
ATOM 5324 N N . ILE D 1 169 ? -22.091 -19.005 38.173 1.000 28.520 148 ILE DDD N 1
ATOM 5325 C CA . ILE D 1 169 ? -22.885 -18.832 39.421 1.000 29.595 148 ILE DDD CA 1
ATOM 5326 C C . ILE D 1 169 ? -22.046 -19.300 40.617 1.000 30.792 148 ILE DDD C 1
ATOM 5327 O O . ILE D 1 169 ? -21.995 -18.570 41.615 1.000 34.059 148 ILE DDD O 1
ATOM 5332 N N . ALA D 1 170 ? -21.401 -20.459 40.514 1.000 36.197 149 ALA DDD N 1
ATOM 5333 C CA . ALA D 1 170 ? -20.494 -21.005 41.549 1.000 42.764 149 ALA DDD CA 1
ATOM 5334 C C . ALA D 1 170 ? -19.386 -19.988 41.812 1.000 38.210 149 ALA DDD C 1
ATOM 5335 O O . ALA D 1 170 ? -19.124 -19.715 42.976 1.000 39.867 149 ALA DDD O 1
ATOM 5337 N N . ASN D 1 171 ? -18.748 -19.459 40.763 1.000 33.451 150 ASN DDD N 1
ATOM 5338 C CA . ASN D 1 171 ? -17.622 -18.504 40.910 1.000 34.157 150 ASN DDD CA 1
ATOM 5339 C C . ASN D 1 171 ? -18.155 -17.301 41.710 1.000 33.933 150 ASN DDD C 1
ATOM 5340 O O . ASN D 1 171 ? -17.480 -16.812 42.631 1.000 37.020 150 ASN DDD O 1
ATOM 5345 N N . TYR D 1 172 ? -19.351 -16.827 41.367 1.000 30.555 151 TYR DDD N 1
ATOM 5346 C CA . TYR D 1 172 ? -19.908 -15.600 41.955 1.000 28.894 151 TYR DDD CA 1
ATOM 5347 C C . TYR D 1 172 ? -20.192 -15.845 43.438 1.000 31.324 151 TYR DDD C 1
ATOM 5348 O O . TYR D 1 172 ? -19.931 -14.970 44.282 1.000 27.446 151 TYR DDD O 1
ATOM 5357 N N . HIS D 1 173 ? -20.714 -17.031 43.731 1.000 26.209 152 HIS DDD N 1
ATOM 5358 C CA . HIS D 1 173 ? -21.011 -17.507 45.105 1.000 29.796 152 HIS DDD CA 1
ATOM 5359 C C . HIS D 1 173 ? -19.712 -17.472 45.925 1.000 33.361 152 HIS DDD C 1
ATOM 5360 O O . HIS D 1 173 ? -19.718 -16.976 47.063 1.000 28.969 152 HIS DDD O 1
ATOM 5367 N N . GLN D 1 174 ? -18.622 -17.965 45.367 1.000 38.514 153 GLN DDD N 1
ATOM 5368 C CA . GLN D 1 174 ? -17.303 -18.054 46.049 1.000 53.695 153 GLN DDD CA 1
ATOM 5369 C C . GLN D 1 174 ? -16.777 -16.637 46.328 1.000 39.714 153 GLN DDD C 1
ATOM 5370 O O . GLN D 1 174 ? -16.234 -16.393 47.396 1.000 35.730 153 GLN DDD O 1
ATOM 5376 N N . GLU D 1 175 ? -16.861 -15.752 45.345 1.000 31.370 154 GLU DDD N 1
ATOM 5377 C CA . GLU D 1 175 ? -16.355 -14.379 45.549 1.000 31.920 154 GLU DDD CA 1
ATOM 5378 C C . GLU D 1 175 ? -17.207 -13.711 46.657 1.000 27.025 154 GLU DDD C 1
ATOM 5379 O O . GLU D 1 175 ? -16.662 -12.921 47.468 1.000 26.758 154 GLU DDD O 1
ATOM 5385 N N . SER D 1 176 ? -18.498 -14.032 46.725 1.000 27.808 155 SER DDD N 1
ATOM 5386 C CA . SER D 1 176 ? -19.409 -13.478 47.748 1.000 26.770 155 SER DDD CA 1
ATOM 5387 C C . SER D 1 176 ? -18.922 -13.904 49.139 1.000 26.526 155 SER DDD C 1
ATOM 5388 O O . SER D 1 176 ? -18.943 -13.096 50.077 1.000 21.763 155 SER DDD O 1
ATOM 5391 N N . GLN D 1 177 ? -18.481 -15.159 49.258 1.000 23.121 156 GLN DDD N 1
ATOM 5392 C CA . GLN D 1 177 ? -17.988 -15.690 50.549 1.000 25.235 156 GLN DDD CA 1
ATOM 5393 C C . GLN D 1 177 ? -16.735 -14.904 50.979 1.000 22.174 156 GLN DDD C 1
ATOM 5394 O O . GLN D 1 177 ? -16.573 -14.683 52.184 1.000 24.808 156 GLN DDD O 1
ATOM 5400 N N . LEU D 1 178 ? -15.853 -14.550 50.045 1.000 25.555 157 LEU DDD N 1
ATOM 5401 C CA . LEU D 1 178 ? -14.618 -13.783 50.360 1.000 25.681 157 LEU DDD CA 1
ATOM 5402 C C . LEU D 1 178 ? -15.021 -12.378 50.788 1.000 25.514 157 LEU DDD C 1
ATOM 5403 O O . LEU D 1 178 ? -14.411 -11.858 51.718 1.000 26.431 157 LEU DDD O 1
ATOM 5408 N N . ILE D 1 179 ? -16.010 -11.788 50.130 1.000 20.702 158 ILE DDD N 1
ATOM 5409 C CA . ILE D 1 179 ? -16.482 -10.435 50.515 1.000 21.226 158 ILE DDD CA 1
ATOM 5410 C C . ILE D 1 179 ? -16.997 -10.496 51.963 1.000 19.887 158 ILE DDD C 1
ATOM 5411 O O . ILE D 1 179 ? -16.666 -9.627 52.765 1.000 20.482 158 ILE DDD O 1
ATOM 5416 N N . LEU D 1 180 ? -17.791 -11.491 52.311 1.000 21.499 159 LEU DDD N 1
ATOM 5417 C CA . LEU D 1 180 ? -18.274 -11.642 53.707 1.000 22.516 159 LEU DDD CA 1
ATOM 5418 C C . LEU D 1 180 ? -17.093 -11.807 54.675 1.000 20.606 159 LEU DDD C 1
ATOM 5419 O O . LEU D 1 180 ? -17.069 -11.136 55.725 1.000 23.034 159 LEU DDD O 1
ATOM 5424 N N . ALA D 1 181 ? -16.146 -12.677 54.360 1.000 20.346 160 ALA DDD N 1
ATOM 5425 C CA . ALA D 1 181 ? -14.971 -12.923 55.213 1.000 25.207 160 ALA DDD CA 1
ATOM 5426 C C . ALA D 1 181 ? -14.209 -11.608 55.428 1.000 22.966 160 ALA DDD C 1
ATOM 5427 O O . ALA D 1 181 ? -13.917 -11.260 56.588 1.000 22.772 160 ALA DDD O 1
ATOM 5429 N N . ARG D 1 182 ? -13.933 -10.851 54.375 1.000 20.873 161 ARG DDD N 1
ATOM 5430 C CA . ARG D 1 182 ? -13.053 -9.657 54.489 1.000 22.820 161 ARG DDD CA 1
ATOM 5431 C C . ARG D 1 182 ? -13.800 -8.411 55.020 1.000 21.718 161 ARG DDD C 1
ATOM 5432 O O . ARG D 1 182 ? -13.128 -7.569 55.626 1.000 22.389 161 ARG DDD O 1
ATOM 5440 N N . LEU D 1 183 ? -15.115 -8.261 54.792 1.000 19.555 162 LEU DDD N 1
ATOM 5441 C CA . LEU D 1 183 ? -15.808 -6.981 55.075 1.000 20.252 162 LEU DDD CA 1
ATOM 5442 C C . LEU D 1 183 ? -16.929 -7.146 56.100 1.000 20.018 162 LEU DDD C 1
ATOM 5443 O O . LEU D 1 183 ? -17.477 -6.126 56.492 1.000 22.505 162 LEU DDD O 1
ATOM 5448 N N . GLY D 1 184 ? -17.250 -8.367 56.542 1.000 19.391 163 GLY DDD N 1
ATOM 5449 C CA . GLY D 1 184 ? -18.431 -8.552 57.394 1.000 23.989 163 GLY DDD CA 1
ATOM 5450 C C . GLY D 1 184 ? -18.310 -7.831 58.725 1.000 24.390 163 GLY DDD C 1
ATOM 5451 O O . GLY D 1 184 ? -19.344 -7.494 59.316 1.000 22.622 163 GLY DDD O 1
ATOM 5452 N N . HIS D 1 185 ? -17.086 -7.539 59.149 1.000 23.991 164 HIS DDD N 1
ATOM 5453 C CA . HIS D 1 185 ? -16.851 -6.787 60.406 1.000 20.935 164 HIS DDD CA 1
ATOM 5454 C C . HIS D 1 185 ? -17.571 -5.431 60.370 1.000 22.668 164 HIS DDD C 1
ATOM 5455 O O . HIS D 1 185 ? -17.799 -4.862 61.442 1.000 22.870 164 HIS DDD O 1
ATOM 5462 N N . ALA D 1 186 ? -17.853 -4.884 59.189 1.000 21.241 165 ALA DDD N 1
ATOM 5463 C CA . ALA D 1 186 ? -18.276 -3.473 59.074 1.000 21.784 165 ALA DDD CA 1
ATOM 5464 C C . ALA D 1 186 ? -19.621 -3.238 59.757 1.000 19.438 165 ALA DDD C 1
ATOM 5465 O O . ALA D 1 186 ? -19.866 -2.085 60.133 1.000 22.283 165 ALA DDD O 1
ATOM 5467 N N . HIS D 1 187 ? -20.517 -4.223 59.836 1.000 19.298 166 HIS DDD N 1
ATOM 5468 C CA . HIS D 1 187 ? -21.900 -3.982 60.305 1.000 19.906 166 HIS DDD CA 1
ATOM 5469 C C . HIS D 1 187 ? -22.535 -5.350 60.569 1.000 18.690 166 HIS DDD C 1
ATOM 5470 O O . HIS D 1 187 ? -22.791 -6.057 59.651 1.000 20.384 166 HIS DDD O 1
ATOM 5477 N N . ALA D 1 188 ? -22.704 -5.718 61.819 1.000 19.595 167 ALA DDD N 1
ATOM 5478 C CA . ALA D 1 188 ? -23.077 -7.084 62.223 1.000 21.337 167 ALA DDD CA 1
ATOM 5479 C C . ALA D 1 188 ? -24.407 -7.477 61.581 1.000 19.091 167 ALA DDD C 1
ATOM 5480 O O . ALA D 1 188 ? -24.478 -8.568 61.064 1.000 21.147 167 ALA DDD O 1
ATOM 5482 N N . ALA D 1 189 ? -25.427 -6.617 61.605 1.000 19.944 168 ALA DDD N 1
ATOM 5483 C CA . ALA D 1 189 ? -26.745 -7.043 61.088 1.000 20.687 168 ALA DDD CA 1
ATOM 5484 C C . ALA D 1 189 ? -26.616 -7.286 59.587 1.000 19.407 168 ALA DDD C 1
ATOM 5485 O O . ALA D 1 189 ? -27.194 -8.265 59.070 1.000 20.532 168 ALA DDD O 1
ATOM 5487 N N . THR D 1 190 ? -25.865 -6.443 58.891 1.000 20.407 169 THR DDD N 1
ATOM 5488 C CA . THR D 1 190 ? -25.708 -6.590 57.416 1.000 18.870 169 THR DDD CA 1
ATOM 5489 C C . THR D 1 190 ? -24.889 -7.837 57.103 1.000 19.357 169 THR DDD C 1
ATOM 5490 O O . THR D 1 190 ? -25.239 -8.549 56.139 1.000 22.464 169 THR DDD O 1
ATOM 5494 N N . ALA D 1 191 ? -23.859 -8.125 57.896 1.000 20.526 170 ALA DDD N 1
ATOM 5495 C CA . ALA D 1 191 ? -23.089 -9.384 57.728 1.000 21.677 170 ALA DDD CA 1
ATOM 5496 C C . ALA D 1 191 ? -24.016 -10.596 57.907 1.000 20.346 170 ALA DDD C 1
ATOM 5497 O O . ALA D 1 191 ? -23.879 -11.590 57.122 1.000 22.223 170 ALA DDD O 1
ATOM 5499 N N . ARG D 1 192 ? -24.884 -10.577 58.917 1.000 21.075 171 ARG DDD N 1
ATOM 5500 C CA . ARG D 1 192 ? -25.841 -11.679 59.130 1.000 21.325 171 ARG DDD CA 1
ATOM 5501 C C . ARG D 1 192 ? -26.730 -11.802 57.888 1.000 24.973 171 ARG DDD C 1
ATOM 5502 O O . ARG D 1 192 ? -26.969 -12.938 57.440 1.000 22.735 171 ARG DDD O 1
ATOM 5510 N N . ARG D 1 193 ? -27.218 -10.683 57.367 1.000 22.525 172 ARG DDD N 1
ATOM 5511 C CA . ARG D 1 193 ? -28.085 -10.720 56.157 1.000 23.933 172 ARG DDD CA 1
ATOM 5512 C C . ARG D 1 193 ? -27.297 -11.257 54.955 1.000 20.899 172 ARG DDD C 1
ATOM 5513 O O . ARG D 1 193 ? -27.835 -12.098 54.214 1.000 21.028 172 ARG DDD O 1
ATOM 5521 N N . LEU D 1 194 ? -26.073 -10.783 54.738 1.000 18.032 173 LEU DDD N 1
ATOM 5522 C CA . LEU D 1 194 ? -25.246 -11.299 53.618 1.000 20.503 173 LEU DDD CA 1
ATOM 5523 C C . LEU D 1 194 ? -25.034 -12.804 53.795 1.000 21.098 173 LEU DDD C 1
ATOM 5524 O O . LEU D 1 194 ? -25.094 -13.515 52.788 1.000 21.465 173 LEU DDD O 1
ATOM 5529 N N . ARG D 1 195 ? -24.803 -13.301 55.016 1.000 22.056 174 ARG DDD N 1
ATOM 5530 C CA . ARG D 1 195 ? -24.550 -14.762 55.228 1.000 22.931 174 ARG DDD CA 1
ATOM 5531 C C . ARG D 1 195 ? -25.817 -15.539 54.787 1.000 22.862 174 ARG DDD C 1
ATOM 5532 O O . ARG D 1 195 ? -25.704 -16.540 54.066 1.000 23.568 174 ARG DDD O 1
ATOM 5540 N N . GLU D 1 196 ? -26.998 -15.068 55.177 1.000 23.560 175 GLU DDD N 1
ATOM 5541 C CA . GLU D 1 196 ? -28.294 -15.691 54.776 1.000 28.148 175 GLU DDD CA 1
ATOM 5542 C C . GLU D 1 196 ? -28.437 -15.675 53.233 1.000 24.978 175 GLU DDD C 1
ATOM 5543 O O . GLU D 1 196 ? -28.854 -16.724 52.649 1.000 26.709 175 GLU DDD O 1
ATOM 5549 N N . LYS D 1 197 ? -28.091 -14.561 52.575 1.000 24.661 176 LYS DDD N 1
ATOM 5550 C CA . LYS D 1 197 ? -28.200 -14.447 51.103 1.000 22.517 176 LYS DDD CA 1
ATOM 5551 C C . LYS D 1 197 ? -27.233 -15.441 50.422 1.000 23.512 176 LYS DDD C 1
ATOM 5552 O O . LYS D 1 197 ? -27.626 -16.096 49.444 1.000 27.580 176 LYS DDD O 1
ATOM 5558 N N . ILE D 1 198 ? -26.016 -15.567 50.954 1.000 25.988 177 ILE DDD N 1
ATOM 5559 C CA . ILE D 1 198 ? -25.010 -16.527 50.450 1.000 22.264 177 ILE DDD CA 1
ATOM 5560 C C . ILE D 1 198 ? -25.568 -17.944 50.612 1.000 23.927 177 ILE DDD C 1
ATOM 5561 O O . ILE D 1 198 ? -25.420 -18.734 49.671 1.000 26.470 177 ILE DDD O 1
ATOM 5566 N N . GLU D 1 199 ? -26.186 -18.261 51.746 1.000 23.223 178 GLU DDD N 1
ATOM 5567 C CA . GLU D 1 199 ? -26.762 -19.615 52.005 1.000 28.018 178 GLU DDD CA 1
ATOM 5568 C C . GLU D 1 199 ? -27.889 -19.876 50.989 1.000 32.832 178 GLU DDD C 1
ATOM 5569 O O . GLU D 1 199 ? -27.967 -21.011 50.418 1.000 32.062 178 GLU DDD O 1
ATOM 5575 N N . HIS D 1 200 ? -28.747 -18.873 50.761 1.000 30.242 179 HIS DDD N 1
ATOM 5576 C CA . HIS D 1 200 ? -29.915 -18.995 49.849 1.000 32.205 179 HIS DDD CA 1
ATOM 5577 C C . HIS D 1 200 ? -29.385 -19.220 48.428 1.000 27.117 179 HIS DDD C 1
ATOM 5578 O O . HIS D 1 200 ? -29.984 -19.988 47.672 1.000 32.110 179 HIS DDD O 1
ATOM 5585 N N . TYR D 1 201 ? -28.271 -18.602 48.074 1.000 26.800 180 TYR DDD N 1
ATOM 5586 C CA . TYR D 1 201 ? -27.790 -18.526 46.658 1.000 27.878 180 TYR DDD CA 1
ATOM 5587 C C . TYR D 1 201 ? -27.291 -19.883 46.178 1.000 27.598 180 TYR DDD C 1
ATOM 5588 O O . TYR D 1 201 ? -27.264 -20.110 44.987 1.000 26.864 180 TYR DDD O 1
ATOM 5597 N N . ARG D 1 202 ? -26.903 -20.754 47.096 1.000 25.799 181 ARG DDD N 1
ATOM 5598 C CA . ARG D 1 202 ? -26.411 -22.126 46.779 1.000 33.354 181 ARG DDD CA 1
ATOM 5599 C C . ARG D 1 202 ? -27.470 -22.885 45.974 1.000 35.933 181 ARG DDD C 1
ATOM 5600 O O . ARG D 1 202 ? -27.083 -23.747 45.132 1.000 38.761 181 ARG DDD O 1
ATOM 5608 N N . GLN D 1 203 ? -28.747 -22.541 46.178 1.000 29.767 182 GLN DDD N 1
ATOM 5609 C CA . GLN D 1 203 ? -29.870 -23.268 45.550 1.000 36.914 182 GLN DDD CA 1
ATOM 5610 C C . GLN D 1 203 ? -29.869 -22.987 44.045 1.000 31.888 182 GLN DDD C 1
ATOM 5611 O O . GLN D 1 203 ? -30.490 -23.743 43.358 1.000 37.567 182 GLN DDD O 1
ATOM 5617 N N . TYR D 1 204 ? -29.207 -21.944 43.544 1.000 30.491 183 TYR DDD N 1
ATOM 5618 C CA . TYR D 1 204 ? -29.283 -21.562 42.107 1.000 32.679 183 TYR DDD CA 1
ATOM 5619 C C . TYR D 1 204 ? -28.224 -22.287 41.281 1.000 35.654 183 TYR DDD C 1
ATOM 5620 O O . TYR D 1 204 ? -28.153 -21.982 40.084 1.000 40.792 183 TYR DDD O 1
ATOM 5629 N N . TYR D 1 205 ? -27.426 -23.178 41.868 1.000 36.379 184 TYR DDD N 1
ATOM 5630 C CA . TYR D 1 205 ? -26.457 -24.014 41.101 1.000 41.640 184 TYR DDD CA 1
ATOM 5631 C C . TYR D 1 205 ? -26.217 -25.389 41.741 1.000 42.397 184 TYR DDD C 1
ATOM 5632 O O . TYR D 1 205 ? -26.614 -25.652 42.873 1.000 53.785 184 TYR DDD O 1
#

Foldseek 3Di:
DDLVVLLVLLLVVLCVFQVVPAPDVDNHGPSVLLVLLVLLVVLCVVPNDPPSSLLSSLSNCLCSQVRGPDDLVNCCVRRNDVSSVLSVLSHLDRPDDDGNDPVVSLQSCLPDQLSSLLSVLSSLLSCLDQHDPPDDPVRLVVSLVVLVVSLVSRVVSGVVSSVSSVVSSVVSVVND/DDLVVLLVLLQVVLCVFQVVAADVPDPHGPSVLLVLLVLLVVLCVVPNDPPSSLLSSLSNCLCSQVRGPDDLVNCCVRRNDVSSVLSVLSHLDRPPPDRNDLVVSLQSCLPDQLSSLLSVLSSLLSVLDQDDPPDDPVRLVVSLVSLVVSLVSNVVSGVVSSVSSVVSSVVSVVND/DDLVVLLVLLQVVLCVFQVVDADVPDPHGPQVLLVLLVLLVVLCVVPNDPPSSLLSSLSNCLCNQARGPDDLVNCCVRRNDVSSVLSVLSHQDSYPPDGHDLVVSLQSCLPDQLSSLLSVLSSLLSVLDQDPPPDDPVRLVVSLVSLVVSLVSNVVSGVVSSVSSVVSSVVSVVND/DDLVVLLVLLLVVLCVFQPCPADDQDSHGPQVLLVLLVLLVVLCVVPNDPPSSLLSSLSNCLCSQPRGPDDLVNCCVRRNDVSSVLSVLSHLDGDPDDGNDLVVSLQSCLVDQLSSLLSVLSSLLSCLDQHRPPDDPVRLVVSLVSLVVSLVRNVVSGVVSSVSSVVSSVVSVVND

B-factor: mean 37.36, std 18.88, range [16.6, 174.24]